Protein AF-A0A2E9R074-F1 (afdb_monomer_lite)

Secondary structure (DSSP, 8-state):
-HHHHHHHHHHHHHHHHHHHHHHHHHHH---PPPGGG-BS--THHHHHHHHTTHHHHHH-SEEEEE-TT--EEEEETTTTEEEEEEGGGTEEEEEETTEEEEEEEEETTEE--SHHHHHHHHHHHHHHHHHHHHS-THHHHTSTT-EEEEEEETTEEEEEEE-TTT--EEEEEE-TTS-EEEEEEE-TT-TTTT-EEE-TT-----PPP---SS-----------------------SS-TT----S-EEEE------THHHHHHHHHHHHHHHHHHHHHS---TTEEE---SS--GGGEEEEETTSS-HHHHHHHHHHHHHS--BS-SSSS--SEEEGGG-TTTHHHHHHHIIIIIHHHHHHHHT--GGGEEEEEEEEEEEETTTB--EEEE--SSSEEEEEESS-GGGEEE--EEEGGGTEEE---STT-EEEEETTS-EEEPPEEEEEEEEEEEEEEETT---S-HHHHHT--TTSS-HHHHHHHHT--

Radius of gyration: 36.36 Å; chains: 1; bounding box: 88×57×94 Å

pLDDT: mean 70.68, std 21.61, range [18.16, 98.25]

Foldseek 3Di:
DVVVVVVVVVVVVVVVCVVVVVVLCVLQPPPDPDPPQWALDDPCLVVVCVLVVVVQVVVAQWEWEADPQRWIWIARNVQQWIWIQRPVQQKIWIDGLVDLPPIFIDHVNHTDDDDVRSVVSRVVSVVVNVCVVPVDCSVFSVDSRWIWGWDDDPFWIKIWTAHPVQRKIKIFIAGPVRRTQKIAMAGPPDSRRRDMFGQVQFDQPAFDDDDDDDDDDDDDDDDDDDDDYDDDDDDDDDPPPPPDDDRGHGYGYTPDGPCVVVCCVVVCVVVVCVVCVVPPPPPPPQKDAFDAPDPALQRIKGKAAQLDPLVLLVQVVVLFVVDDFDFPDAPFTFRKDFLVRRPSNNVVVVCSCLPRVQVVVCVSRVHDSVFKDWPTKMKTKAAQPPHFKTDKFFDLAQKKKKFWSAAPVQFPWWAKAFVRVRDGHDDGGGNMMMMHGRLGIIMITGTNGGMTMIIMTGMYTNVDPLDPSVVSRPDDPVDDHSRVSVVSSPVD

Sequence (492 aa):
MKRRRWLYQMWMVFAFLLAVGSILWYFSHKSRPSLRSFQSEHPLRQTLAKRLRHKQWLSARILRWKRWDGTSILWDRVRAVVRVDVPQTHMTFLFHERGPSTARVMRQGIDVKGQKAAHAARRHWYMWKQEVRWLFPYTVLFKRESLIHVSQHKETSEICALSKHTKRIDCFWLDRQLRPIRWRFWQEGSLLSGLAFSLGGWKWSGPIPWSSRRRGLLVRWSWPSLHMSREHSDSNTRLFSSIKRPDKQMVIESKGLSLWGVFLGALCLLLVSRFLLVRFLPLRRDMIVFPSELEHPLKYGYIRRGCMSKTLCSQCLRAAEAGSWTKERHTQATQDQRIDTLPAIYDELTACLQKDILPLVASLYRFPAEQLGIKEAFIVKYDEHVQCKLDLHRDASILTCSVALNDRADYVGGGTYFPSIEEVITLERAGDMLVHCGKIQHGGYPVKKGVRYLLVCFVDCAAVDILDHREIATWNSAEPSDREVMKRLFLR

Structure (mmCIF, N/CA/C/O backbone):
data_AF-A0A2E9R074-F1
#
_entry.id   AF-A0A2E9R074-F1
#
loop_
_atom_site.group_PDB
_atom_site.id
_atom_site.type_symbol
_atom_site.label_atom_id
_atom_site.label_alt_id
_atom_site.label_comp_id
_atom_site.label_asym_id
_atom_site.label_entity_id
_atom_site.label_seq_id
_atom_site.pdbx_PDB_ins_code
_atom_site.Cartn_x
_atom_site.Cartn_y
_atom_site.Cartn_z
_atom_site.occupancy
_atom_site.B_iso_or_equiv
_atom_site.auth_seq_id
_atom_site.auth_comp_id
_atom_site.auth_asym_id
_atom_site.auth_atom_id
_atom_site.pdbx_PDB_model_num
ATOM 1 N N . MET A 1 1 ? 18.612 21.489 3.031 1.00 42.75 1 MET A N 1
ATOM 2 C CA . MET A 1 1 ? 17.154 21.747 3.197 1.00 42.75 1 MET A CA 1
ATOM 3 C C . MET A 1 1 ? 16.323 20.563 3.722 1.00 42.75 1 MET A C 1
ATOM 5 O O . MET A 1 1 ? 15.649 20.760 4.726 1.00 42.75 1 MET A O 1
ATOM 9 N N . LYS A 1 2 ? 16.334 19.358 3.113 1.00 40.16 2 LYS A N 1
ATOM 10 C CA . LYS A 1 2 ? 15.408 18.246 3.472 1.00 40.16 2 LYS A CA 1
ATOM 11 C C . LYS A 1 2 ? 15.334 17.910 4.983 1.00 40.16 2 LYS A C 1
ATOM 13 O O . LYS A 1 2 ? 14.234 17.837 5.521 1.00 40.16 2 LYS A O 1
ATOM 18 N N . ARG A 1 3 ? 16.474 17.808 5.686 1.00 37.94 3 ARG A N 1
ATOM 19 C CA . ARG A 1 3 ? 16.538 17.467 7.130 1.00 37.94 3 ARG A CA 1
ATOM 20 C C . ARG A 1 3 ? 15.806 18.473 8.043 1.00 37.94 3 ARG A C 1
ATOM 22 O O . ARG A 1 3 ? 15.132 18.055 8.978 1.00 37.94 3 ARG A O 1
ATOM 29 N N . ARG A 1 4 ? 15.861 19.782 7.736 1.00 41.22 4 ARG A N 1
ATOM 30 C CA . ARG A 1 4 ? 15.126 20.825 8.489 1.00 41.22 4 ARG A CA 1
ATOM 31 C C . ARG A 1 4 ? 13.606 20.720 8.297 1.00 41.22 4 ARG A C 1
ATOM 33 O O . ARG A 1 4 ? 12.880 20.915 9.262 1.00 41.22 4 ARG A O 1
ATOM 40 N N . ARG A 1 5 ? 13.119 20.357 7.098 1.00 44.16 5 ARG A N 1
ATOM 41 C CA . ARG A 1 5 ? 11.674 20.144 6.859 1.00 44.16 5 ARG A CA 1
ATOM 42 C C . ARG A 1 5 ? 11.121 18.967 7.669 1.00 44.16 5 ARG A C 1
ATOM 44 O O . ARG A 1 5 ? 10.053 19.112 8.246 1.00 44.16 5 ARG A O 1
ATOM 51 N N . TRP A 1 6 ? 11.856 17.858 7.764 1.00 47.47 6 TRP A N 1
ATOM 52 C CA . TRP A 1 6 ? 11.427 16.684 8.538 1.00 47.47 6 TRP A CA 1
ATOM 53 C C . TRP A 1 6 ? 11.321 16.975 10.046 1.00 47.47 6 TRP A C 1
ATOM 55 O O . TRP A 1 6 ? 10.299 16.680 10.659 1.00 47.47 6 TRP A O 1
ATOM 65 N N . LEU A 1 7 ? 12.321 17.655 10.622 1.00 48.53 7 LEU A N 1
ATOM 66 C CA . LEU A 1 7 ? 12.283 18.117 12.018 1.00 48.53 7 LEU A CA 1
ATOM 67 C C . LEU A 1 7 ? 11.104 19.065 12.292 1.00 48.53 7 LEU A C 1
ATOM 69 O O . LEU A 1 7 ? 10.410 18.902 13.292 1.00 48.53 7 LEU A O 1
ATOM 73 N N . TYR A 1 8 ? 10.834 20.009 11.383 1.00 54.28 8 TYR A N 1
ATOM 74 C CA . TYR A 1 8 ? 9.697 20.931 11.496 1.00 54.28 8 TYR A CA 1
ATOM 75 C C . TYR A 1 8 ? 8.345 20.199 11.393 1.00 54.28 8 TYR A C 1
ATOM 77 O O . TYR A 1 8 ? 7.399 20.524 12.104 1.00 54.28 8 TYR A O 1
ATOM 85 N N . GLN A 1 9 ? 8.254 19.167 10.547 1.00 51.09 9 GLN A N 1
ATOM 86 C CA . GLN A 1 9 ? 7.058 18.330 10.398 1.00 51.09 9 GLN A CA 1
ATOM 87 C C . GLN A 1 9 ? 6.787 17.473 11.641 1.00 51.09 9 GLN A C 1
ATOM 89 O O . GLN A 1 9 ? 5.645 17.425 12.093 1.00 51.09 9 GLN A O 1
ATOM 94 N N . MET A 1 10 ? 7.817 16.859 12.238 1.00 61.19 10 MET A N 1
ATOM 95 C CA . MET A 1 10 ? 7.672 16.178 13.531 1.00 61.19 10 MET A CA 1
ATOM 96 C C . MET A 1 10 ? 7.227 17.144 14.632 1.00 61.19 10 MET A C 1
ATOM 98 O O . MET A 1 10 ? 6.324 16.811 15.396 1.00 61.19 10 MET A O 1
ATOM 102 N N . TRP A 1 11 ? 7.796 18.352 14.672 1.00 66.06 11 TRP A N 1
ATOM 103 C CA . TRP A 1 11 ? 7.383 19.391 15.616 1.00 66.06 11 TRP A CA 1
ATOM 104 C C . TRP A 1 11 ? 5.921 19.809 15.439 1.00 66.06 11 TRP A C 1
ATOM 106 O O . TRP A 1 11 ? 5.217 19.927 16.436 1.00 66.06 11 TRP A O 1
ATOM 116 N N . MET A 1 12 ? 5.424 19.964 14.207 1.00 57.59 12 MET A N 1
ATOM 117 C CA . MET A 1 12 ? 4.005 20.272 13.982 1.00 57.59 12 MET A CA 1
ATOM 118 C C . MET A 1 12 ? 3.075 19.120 14.384 1.00 57.59 12 MET A C 1
ATOM 120 O O . MET A 1 12 ? 2.027 19.377 14.969 1.00 57.59 12 MET A O 1
ATOM 124 N N . VAL A 1 13 ? 3.445 17.858 14.133 1.00 62.81 13 VAL A N 1
ATOM 125 C CA . VAL A 1 13 ? 2.654 16.698 14.592 1.00 62.81 13 VAL A CA 1
ATOM 126 C C . VAL A 1 13 ? 2.647 16.613 16.121 1.00 62.81 13 VAL A C 1
ATOM 128 O O . VAL A 1 13 ? 1.591 16.410 16.716 1.00 62.81 13 VAL A O 1
ATOM 131 N N . PHE A 1 14 ? 3.794 16.823 16.769 1.00 67.75 14 PHE A N 1
ATOM 132 C CA . PHE A 1 14 ? 3.907 16.827 18.227 1.00 67.75 14 PHE A CA 1
ATOM 133 C C . PHE A 1 14 ? 3.123 17.984 18.862 1.00 67.75 14 PHE A C 1
ATOM 135 O O . PHE A 1 14 ? 2.334 17.754 19.775 1.00 67.75 14 PHE A O 1
ATOM 142 N N . ALA A 1 15 ? 3.253 19.203 18.330 1.00 62.56 15 ALA A N 1
ATOM 143 C CA . ALA A 1 15 ? 2.487 20.368 18.765 1.00 62.56 15 ALA A CA 1
ATOM 144 C C . ALA A 1 15 ? 0.975 20.190 18.540 1.00 62.56 15 ALA A C 1
ATOM 146 O O . ALA A 1 15 ? 0.185 20.587 19.390 1.00 62.56 15 ALA A O 1
ATOM 147 N N . PHE A 1 16 ? 0.556 19.544 17.446 1.00 63.88 16 PHE A N 1
ATOM 148 C CA . PHE A 1 16 ? -0.850 19.218 17.195 1.00 63.88 16 PHE A CA 1
ATOM 149 C C . PHE A 1 16 ? -1.390 18.167 18.175 1.00 63.88 16 PHE A C 1
ATOM 151 O O . PHE A 1 16 ? -2.475 18.349 18.722 1.00 63.88 16 PHE A O 1
ATOM 158 N N . LEU A 1 17 ? -0.635 17.098 18.455 1.00 68.94 17 LEU A N 1
ATOM 159 C CA . LEU A 1 17 ? -1.010 16.103 19.467 1.00 68.94 17 LEU A CA 1
ATOM 160 C C . LEU A 1 17 ? -1.050 16.711 20.874 1.00 68.94 17 LEU A C 1
ATOM 162 O O . LEU A 1 17 ? -1.967 16.406 21.634 1.00 68.94 17 LEU A O 1
ATOM 166 N N . LEU A 1 18 ? -0.124 17.618 21.197 1.00 65.56 18 LEU A N 1
ATOM 167 C CA . LEU A 1 18 ? -0.171 18.413 22.422 1.00 65.56 18 LEU A CA 1
ATOM 168 C C . LEU A 1 18 ? -1.390 19.335 22.452 1.00 65.56 18 LEU A C 1
ATOM 170 O O . LEU A 1 18 ? -2.053 19.393 23.479 1.00 65.56 18 LEU A O 1
ATOM 174 N N . ALA A 1 19 ? -1.733 20.020 21.360 1.00 61.81 19 ALA A N 1
ATOM 175 C CA . ALA A 1 19 ? -2.889 20.913 21.302 1.00 61.81 19 ALA A CA 1
ATOM 176 C C . ALA A 1 19 ? -4.212 20.144 21.436 1.00 61.81 19 ALA A C 1
ATOM 178 O O . ALA A 1 19 ? -5.042 20.498 22.268 1.00 61.81 19 ALA A O 1
ATOM 179 N N . VAL A 1 20 ? -4.393 19.044 20.697 1.00 62.53 20 VAL A N 1
ATOM 180 C CA . VAL A 1 20 ? -5.562 18.158 20.831 1.00 62.53 20 VAL A CA 1
ATOM 181 C C . VAL A 1 20 ? -5.613 17.534 22.226 1.00 62.53 20 VAL A C 1
ATOM 183 O O . VAL A 1 20 ? -6.671 17.536 22.851 1.00 62.53 20 VAL A O 1
ATOM 186 N N . GLY A 1 21 ? -4.478 17.071 22.758 1.00 60.78 21 GLY A N 1
ATOM 187 C CA . GLY A 1 21 ? -4.362 16.574 24.128 1.00 60.78 21 GLY A CA 1
ATOM 188 C C . GLY A 1 21 ? -4.728 17.632 25.170 1.00 60.78 21 GLY A C 1
ATOM 189 O O . GLY A 1 21 ? -5.471 17.332 26.096 1.00 60.78 21 GLY A O 1
ATOM 190 N N . SER A 1 22 ? -4.295 18.878 24.975 1.00 54.53 22 SER A N 1
ATOM 191 C CA . SER A 1 22 ? -4.569 20.023 25.854 1.00 54.53 22 SER A CA 1
ATOM 192 C C . SER A 1 22 ? -6.017 20.490 25.758 1.00 54.53 22 SER A C 1
ATOM 194 O O . SER A 1 22 ? -6.587 20.881 26.766 1.00 54.53 22 SER A O 1
ATOM 196 N N . ILE A 1 23 ? -6.645 20.401 24.584 1.00 52.66 23 ILE A N 1
ATOM 197 C CA . ILE A 1 23 ? -8.066 20.699 24.373 1.00 52.66 23 ILE A CA 1
ATOM 198 C C . ILE A 1 23 ? -8.938 19.610 25.015 1.00 52.66 23 ILE A C 1
ATOM 200 O O . ILE A 1 23 ? -9.875 19.922 25.748 1.00 52.66 23 ILE A O 1
ATOM 204 N N . LEU A 1 24 ? -8.614 18.330 24.806 1.00 51.56 24 LEU A N 1
ATOM 205 C CA . LEU A 1 24 ? -9.292 17.207 25.466 1.00 51.56 24 LEU A CA 1
ATOM 206 C C . LEU A 1 24 ? -9.085 17.239 26.986 1.00 51.56 24 LEU A C 1
ATOM 208 O O . LEU A 1 24 ? -10.023 16.980 27.742 1.00 51.56 24 LEU A O 1
ATOM 212 N N . TRP A 1 25 ? -7.886 17.607 27.443 1.00 51.59 25 TRP A N 1
ATOM 213 C CA . TRP A 1 25 ? -7.592 17.857 28.849 1.00 51.59 25 TRP A CA 1
ATOM 214 C C . TRP A 1 25 ? -8.431 19.026 29.367 1.00 51.59 25 TRP A C 1
ATOM 216 O O . TRP A 1 25 ? -9.212 18.814 30.277 1.00 51.59 25 TRP A O 1
ATOM 226 N N . TYR A 1 26 ? -8.404 20.201 28.739 1.00 51.34 26 TYR A N 1
ATOM 227 C CA . TYR A 1 26 ? -9.182 21.385 29.128 1.00 51.34 26 TYR A CA 1
ATOM 228 C C . TYR A 1 26 ? -10.695 21.111 29.219 1.00 51.34 26 TYR A C 1
ATOM 230 O O . TYR A 1 26 ? -11.332 21.452 30.215 1.00 51.34 26 TYR A O 1
ATOM 238 N N . PHE A 1 27 ? -11.279 20.421 28.233 1.00 46.22 27 PHE A N 1
ATOM 239 C CA . PHE A 1 27 ? -12.704 20.069 28.255 1.00 46.22 27 PHE A CA 1
ATOM 240 C C . PHE A 1 27 ? -13.064 18.936 29.239 1.00 46.22 27 PHE A C 1
ATOM 242 O O . PHE A 1 27 ? -14.236 18.813 29.607 1.00 46.22 27 PHE A O 1
ATOM 249 N N . SER A 1 28 ? -12.095 18.137 29.707 1.00 48.22 28 SER A N 1
ATOM 250 C CA . SER A 1 28 ? -12.293 17.139 30.778 1.00 48.22 28 SER A CA 1
ATOM 251 C C . SER A 1 28 ? -11.925 17.663 32.179 1.00 48.22 28 SER A C 1
ATOM 253 O O . SER A 1 28 ? -12.552 17.276 33.166 1.00 48.22 28 SER A O 1
ATOM 255 N N . HIS A 1 29 ? -10.993 18.612 32.289 1.00 43.38 29 HIS A N 1
ATOM 256 C CA . HIS A 1 29 ? -10.559 19.283 33.516 1.00 43.38 29 HIS A CA 1
ATOM 257 C C . HIS A 1 29 ? -11.459 20.475 33.874 1.00 43.38 29 HIS A C 1
ATOM 259 O O . HIS A 1 29 ? -11.030 21.615 34.039 1.00 43.38 29 HIS A O 1
ATOM 265 N N . LYS A 1 30 ? -12.724 20.174 34.184 1.00 54.66 30 LYS A N 1
ATOM 266 C CA . LYS A 1 30 ? -13.347 20.870 35.320 1.00 54.66 30 LYS A CA 1
ATOM 267 C C . LYS A 1 30 ? -12.638 20.362 36.576 1.00 54.66 30 LYS A C 1
ATOM 269 O O . LYS A 1 30 ? -12.716 19.165 36.864 1.00 54.66 30 LYS A O 1
ATOM 274 N N . SER A 1 31 ? -11.946 21.256 37.284 1.00 56.22 31 SER A N 1
ATOM 275 C CA . SER A 1 31 ? -11.191 20.945 38.503 1.00 56.22 31 SER A CA 1
ATOM 276 C C . SER A 1 31 ? -12.004 20.072 39.456 1.00 56.22 31 SER A C 1
ATOM 278 O O . SER A 1 31 ? -13.189 20.325 39.686 1.00 56.22 31 SER A O 1
ATOM 280 N N . ARG A 1 32 ? -11.366 19.028 39.996 1.00 62.62 32 ARG A N 1
ATOM 281 C CA . ARG A 1 32 ? -11.978 18.128 40.979 1.00 62.62 32 ARG A CA 1
ATOM 282 C C . ARG A 1 32 ? -12.497 18.959 42.170 1.00 62.62 32 ARG A C 1
ATOM 284 O O . ARG A 1 32 ? -11.734 19.789 42.665 1.00 62.62 32 ARG A O 1
ATOM 291 N N . PRO A 1 33 ? -13.736 18.742 42.656 1.00 65.06 33 PRO A N 1
ATOM 292 C CA . PRO A 1 33 ? -14.245 19.446 43.832 1.00 65.06 33 PRO A CA 1
ATOM 293 C C . PRO A 1 33 ? -13.307 19.301 45.036 1.00 65.06 33 PRO A C 1
ATOM 295 O O . PRO A 1 33 ? -12.783 18.210 45.287 1.00 65.06 33 PRO A O 1
ATOM 298 N N . SER A 1 34 ? -13.098 20.397 45.774 1.00 60.50 34 SER A N 1
ATOM 299 C CA . SER A 1 34 ? -12.214 20.420 46.945 1.00 60.50 34 SER A CA 1
ATOM 300 C C . SER A 1 34 ? -12.689 19.431 48.008 1.00 60.50 34 SER A C 1
ATOM 302 O O . SER A 1 34 ? -13.852 19.433 48.398 1.00 60.50 34 SER A O 1
ATOM 304 N N . LEU A 1 35 ? -11.777 18.597 48.507 1.00 58.53 35 LEU A N 1
ATOM 305 C CA . LEU A 1 35 ? -12.095 17.547 49.480 1.00 58.53 35 LEU A CA 1
ATOM 306 C C . LEU A 1 35 ? -12.356 18.082 50.903 1.00 58.53 35 LEU A C 1
ATOM 308 O O . LEU A 1 35 ? -12.803 17.322 51.756 1.00 58.53 35 LEU A O 1
ATOM 312 N N . ARG A 1 36 ? -12.097 19.373 51.165 1.00 56.25 36 ARG A N 1
ATOM 313 C CA . ARG A 1 36 ? -12.167 19.979 52.511 1.00 56.25 36 ARG A CA 1
ATOM 314 C C . ARG A 1 36 ? -13.590 20.268 53.016 1.00 56.25 36 ARG A C 1
ATOM 316 O O . ARG A 1 36 ? -13.756 20.533 54.197 1.00 56.25 36 ARG A O 1
ATOM 323 N N . SER A 1 37 ? -14.600 20.238 52.146 1.00 60.06 37 SER A N 1
ATOM 324 C CA . SER A 1 37 ? -15.973 20.696 52.434 1.00 60.06 37 SER A CA 1
ATOM 325 C C . SER A 1 37 ? -17.021 19.568 52.479 1.00 60.06 37 SER A C 1
ATOM 327 O O . SER A 1 37 ? -18.223 19.818 52.366 1.00 60.06 37 SER A O 1
ATOM 329 N N . PHE A 1 38 ? -16.570 18.319 52.611 1.00 66.75 38 PHE A N 1
ATOM 330 C CA . PHE A 1 38 ? -17.405 17.118 52.602 1.00 66.75 38 PHE A CA 1
ATOM 331 C C . PHE A 1 38 ? -17.813 16.689 54.026 1.00 66.75 38 PHE A C 1
ATOM 333 O O . PHE A 1 38 ? -16.960 16.409 54.863 1.00 66.75 38 PHE A O 1
ATOM 340 N N . GLN A 1 39 ? -19.118 16.572 54.277 1.00 68.38 39 GLN A N 1
ATOM 341 C CA . GLN A 1 39 ? -19.718 16.110 55.536 1.00 68.38 39 GLN A CA 1
ATOM 342 C C . GLN A 1 39 ? -20.107 14.622 55.460 1.00 68.38 39 GLN A C 1
ATOM 344 O O . GLN A 1 39 ? -20.316 14.076 54.375 1.00 68.38 39 GLN A O 1
ATOM 349 N N . SER A 1 40 ? -20.202 13.941 56.605 1.00 63.91 40 SER A N 1
ATOM 350 C CA . SER A 1 40 ? -20.568 12.515 56.684 1.00 63.91 40 SER A CA 1
ATOM 351 C C . SER A 1 40 ? -22.036 12.250 56.333 1.00 63.91 40 SER A C 1
ATOM 353 O O . SER A 1 40 ? -22.328 11.299 55.607 1.00 63.91 40 SER A O 1
ATOM 355 N N . GLU A 1 41 ? -22.949 13.110 56.786 1.00 64.25 41 GLU A N 1
ATOM 356 C CA . GLU A 1 41 ? -24.370 13.079 56.439 1.00 64.25 41 GLU A CA 1
ATOM 357 C C . GLU A 1 41 ? -24.887 14.480 56.093 1.00 64.25 41 GLU A C 1
ATOM 359 O O . GLU A 1 41 ? -24.387 15.482 56.593 1.00 64.25 41 GLU A O 1
ATOM 364 N N . HIS A 1 42 ? -25.892 14.551 55.216 1.00 70.94 42 HIS A N 1
ATOM 365 C CA . HIS A 1 42 ? -26.530 15.806 54.813 1.00 70.94 42 HIS A CA 1
ATOM 366 C C . HIS A 1 42 ? -28.007 15.555 54.443 1.00 70.94 42 HIS A C 1
ATOM 368 O O . HIS A 1 42 ? -28.265 14.625 53.669 1.00 70.94 42 HIS A O 1
ATOM 374 N N . PRO A 1 43 ? -28.990 16.366 54.892 1.00 71.00 43 PRO A N 1
ATOM 375 C CA . PRO A 1 43 ? -30.422 16.097 54.678 1.00 71.00 43 PRO A CA 1
ATOM 376 C C . PRO A 1 43 ? -30.821 15.889 53.208 1.00 71.00 43 PRO A C 1
ATOM 378 O O . PRO A 1 43 ? -31.565 14.963 52.872 1.00 71.00 43 PRO A O 1
ATOM 381 N N . LEU A 1 44 ? -30.244 16.681 52.293 1.00 69.81 44 LEU A N 1
ATOM 382 C CA . LEU A 1 44 ? -30.488 16.549 50.848 1.00 69.81 44 LEU A CA 1
ATOM 383 C C . LEU A 1 44 ? -30.113 15.171 50.269 1.00 69.81 44 LEU A C 1
ATOM 385 O O . LEU A 1 44 ? -30.605 14.828 49.194 1.00 69.81 44 LEU A O 1
ATOM 389 N N . ARG A 1 45 ? -29.320 14.344 50.968 1.00 70.69 45 ARG A N 1
ATOM 390 C CA . ARG A 1 45 ? -29.052 12.945 50.594 1.00 70.69 45 ARG A CA 1
ATOM 391 C C . ARG A 1 45 ? -30.343 12.143 50.457 1.00 70.69 45 ARG A C 1
ATOM 393 O O . ARG A 1 45 ? -30.513 11.411 49.481 1.00 70.69 45 ARG A O 1
ATOM 400 N N . GLN A 1 46 ? -31.259 12.292 51.414 1.00 72.19 46 GLN A N 1
ATOM 401 C CA . GLN A 1 46 ? -32.535 11.577 51.418 1.00 72.19 46 GLN A CA 1
ATOM 402 C C . GLN A 1 46 ? -33.471 12.122 50.331 1.00 72.19 46 GLN A C 1
ATOM 404 O O . GLN A 1 46 ? -34.095 11.347 49.600 1.00 72.19 46 GLN A O 1
ATOM 409 N N . THR A 1 47 ? -33.498 13.445 50.145 1.00 70.25 47 THR A N 1
ATOM 410 C CA . THR A 1 47 ? -34.243 14.099 49.059 1.00 70.25 47 THR A CA 1
ATOM 411 C C . THR A 1 47 ? -33.762 13.628 47.688 1.00 70.25 47 THR A C 1
ATOM 413 O O . THR A 1 47 ? -34.581 13.242 46.852 1.00 70.25 47 THR A O 1
ATOM 416 N N . LEU A 1 48 ? -32.446 13.561 47.470 1.00 68.25 48 LEU A N 1
ATOM 417 C CA . LEU A 1 48 ? -31.851 13.068 46.231 1.00 68.25 48 LEU A CA 1
ATOM 418 C C . LEU A 1 48 ? -32.111 11.566 46.033 1.00 68.25 48 LEU A C 1
ATOM 420 O O . LEU A 1 48 ? -32.458 11.159 44.928 1.00 68.25 48 LEU A O 1
ATOM 424 N N . ALA A 1 49 ? -32.052 10.751 47.093 1.00 68.19 49 ALA A N 1
ATOM 425 C CA . ALA A 1 49 ? -32.432 9.335 47.043 1.00 68.19 49 ALA A CA 1
ATOM 426 C C . ALA A 1 49 ? -33.898 9.141 46.617 1.00 68.19 49 ALA A C 1
ATOM 428 O O . ALA A 1 49 ? -34.199 8.261 45.807 1.00 68.19 49 ALA A O 1
ATOM 429 N N . LYS A 1 50 ? -34.814 9.977 47.125 1.00 69.88 50 LYS A N 1
ATOM 430 C CA . LYS A 1 50 ? -36.240 9.970 46.761 1.00 69.88 50 LYS A CA 1
ATOM 431 C C . LYS A 1 50 ? -36.453 10.446 45.319 1.00 69.88 50 LYS A C 1
ATOM 433 O O . LYS A 1 50 ? -37.152 9.778 44.560 1.00 69.88 50 LYS A O 1
ATOM 438 N N . ARG A 1 51 ? -35.815 11.552 44.914 1.00 69.12 51 ARG A N 1
ATOM 439 C CA . ARG A 1 51 ? -35.913 12.146 43.564 1.00 69.12 51 ARG A CA 1
ATOM 440 C C . ARG A 1 51 ? -35.322 11.248 42.476 1.00 69.12 51 ARG A C 1
ATOM 442 O O . ARG A 1 51 ? -35.979 11.035 41.462 1.00 69.12 51 ARG A O 1
ATOM 449 N N . LEU A 1 52 ? -34.152 10.652 42.714 1.00 64.25 52 LEU A N 1
ATOM 450 C CA . LEU A 1 52 ? -33.549 9.642 41.836 1.00 64.25 52 LEU A CA 1
ATOM 451 C C . LEU A 1 52 ? -34.222 8.261 41.955 1.00 64.25 52 LEU A C 1
ATOM 453 O O . LEU A 1 52 ? -33.797 7.332 41.277 1.00 64.25 52 LEU A O 1
ATOM 457 N N . ARG A 1 53 ? -35.262 8.090 42.786 1.00 65.25 53 ARG A N 1
ATOM 458 C CA . ARG A 1 53 ? -35.989 6.817 42.958 1.00 65.25 53 ARG A CA 1
ATOM 459 C C . ARG A 1 53 ? -35.069 5.638 43.333 1.00 65.25 53 ARG A C 1
ATOM 461 O O . ARG A 1 53 ? -35.185 4.536 42.802 1.00 65.25 53 ARG A O 1
ATOM 468 N N . HIS A 1 54 ? -34.144 5.862 44.269 1.00 64.75 54 HIS A N 1
ATOM 469 C CA . HIS A 1 54 ? -33.128 4.888 44.691 1.00 64.75 54 HIS A CA 1
ATOM 470 C C . HIS A 1 54 ? -33.723 3.547 45.161 1.00 64.75 54 HIS A C 1
ATOM 472 O O . HIS A 1 54 ? -33.225 2.491 44.774 1.00 64.75 54 HIS A O 1
ATOM 478 N N . LYS A 1 55 ? -34.829 3.564 45.925 1.00 64.50 55 LYS A N 1
ATOM 479 C CA . LYS A 1 55 ? -35.534 2.332 46.332 1.00 64.50 55 LYS A CA 1
ATOM 480 C C . LYS A 1 55 ? -36.055 1.553 45.116 1.00 64.50 55 LYS A C 1
ATOM 482 O O . LYS A 1 55 ? -35.921 0.333 45.068 1.00 64.50 55 LYS A O 1
ATOM 487 N N . GLN A 1 56 ? -36.592 2.248 44.111 1.00 63.47 56 GLN A N 1
ATOM 488 C CA . GLN A 1 56 ? -37.051 1.637 42.866 1.00 63.47 56 GLN A CA 1
ATOM 489 C C . GLN A 1 56 ? -35.881 1.054 42.063 1.00 63.47 56 GLN A C 1
ATOM 491 O O . GLN A 1 56 ? -36.020 -0.066 41.586 1.00 63.47 56 GLN A O 1
ATOM 496 N N . TRP A 1 57 ? -34.729 1.738 41.984 1.00 67.00 57 TRP A N 1
ATOM 497 C CA . TRP A 1 57 ? -33.509 1.199 41.359 1.00 67.00 57 TRP A CA 1
ATOM 498 C C . TRP A 1 57 ? -33.032 -0.091 42.041 1.00 67.00 57 TRP A C 1
ATOM 500 O O . TRP A 1 57 ? -32.821 -1.097 41.366 1.00 67.00 57 TRP A O 1
ATOM 510 N N . LEU A 1 58 ? -32.944 -0.101 43.378 1.00 65.19 58 LEU A N 1
ATOM 511 C CA . LEU A 1 58 ? -32.565 -1.295 44.143 1.00 65.19 58 LEU A CA 1
ATOM 512 C C . LEU A 1 58 ? -33.500 -2.477 43.851 1.00 65.19 58 LEU A C 1
ATOM 514 O O . LEU A 1 58 ? -33.011 -3.577 43.595 1.00 65.19 58 LEU A O 1
ATOM 518 N N . SER A 1 59 ? -34.815 -2.230 43.815 1.00 64.00 59 SER A N 1
ATOM 519 C CA . SER A 1 59 ? -35.851 -3.237 43.530 1.00 64.00 59 SER A CA 1
ATOM 520 C C . SER A 1 59 ? -36.083 -3.550 42.041 1.00 64.00 59 SER A C 1
ATOM 522 O O . SER A 1 59 ? -36.897 -4.417 41.722 1.00 64.00 59 SER A O 1
ATOM 524 N N . ALA A 1 60 ? -35.412 -2.862 41.111 1.00 64.50 60 ALA A N 1
ATOM 525 C CA . ALA A 1 60 ? -35.582 -3.109 39.682 1.00 64.50 60 ALA A CA 1
ATOM 526 C C . ALA A 1 60 ? -34.904 -4.430 39.296 1.00 64.50 60 ALA A C 1
ATOM 528 O O . ALA A 1 60 ? -33.673 -4.531 39.308 1.00 64.50 60 ALA A O 1
ATOM 529 N N . ARG A 1 61 ? -35.714 -5.436 38.935 1.00 74.06 61 ARG A N 1
ATOM 530 C CA . ARG A 1 61 ? -35.224 -6.730 38.437 1.00 74.06 61 ARG A CA 1
ATOM 531 C C . ARG A 1 61 ? -34.622 -6.608 37.041 1.00 74.06 61 ARG A C 1
ATOM 533 O O . ARG A 1 61 ? -33.557 -7.162 36.803 1.00 74.06 61 ARG A O 1
ATOM 540 N N . ILE A 1 62 ? -35.299 -5.905 36.131 1.00 72.44 62 ILE A N 1
ATOM 541 C CA . ILE A 1 62 ? -34.844 -5.728 34.748 1.00 72.44 62 ILE A CA 1
ATOM 542 C C . ILE A 1 62 ? -34.448 -4.269 34.525 1.00 72.44 62 ILE A C 1
ATOM 544 O O . ILE A 1 62 ? -35.255 -3.359 34.729 1.00 72.44 62 ILE A O 1
ATOM 548 N N . LEU A 1 63 ? -33.210 -4.071 34.074 1.00 70.19 63 LEU A N 1
ATOM 549 C CA . LEU A 1 63 ? -32.678 -2.789 33.619 1.00 70.19 63 LEU A CA 1
ATOM 550 C C . LEU A 1 63 ? -32.491 -2.820 32.103 1.00 70.19 63 LEU A C 1
ATOM 552 O O . LEU A 1 63 ? -31.929 -3.781 31.576 1.00 70.19 63 LEU A O 1
ATOM 556 N N . ARG A 1 64 ? -32.938 -1.769 31.406 1.00 74.00 64 ARG A N 1
ATOM 557 C CA . ARG A 1 64 ? -32.770 -1.629 29.952 1.00 74.00 64 ARG A CA 1
ATOM 558 C C . ARG A 1 64 ? -32.257 -0.241 29.573 1.00 74.00 64 ARG A C 1
ATOM 560 O O . ARG A 1 64 ? -32.800 0.766 30.029 1.00 74.00 64 ARG A O 1
ATOM 567 N N . TRP A 1 65 ? -31.257 -0.201 28.696 1.00 70.75 65 TRP A N 1
ATOM 568 C CA . TRP A 1 65 ? -30.745 1.025 28.076 1.00 70.75 65 TRP A CA 1
ATOM 569 C C . TRP A 1 65 ? -30.328 0.779 26.620 1.00 70.75 65 TRP A C 1
ATOM 571 O O . TRP A 1 65 ? -30.289 -0.363 26.152 1.00 70.75 65 TRP A O 1
ATOM 581 N N . LYS A 1 66 ? -30.046 1.859 25.888 1.00 69.00 66 LYS A N 1
ATOM 582 C CA . LYS A 1 66 ? -29.441 1.819 24.551 1.00 69.00 66 LYS A CA 1
ATOM 583 C C . LYS A 1 66 ? -28.156 2.638 24.528 1.00 69.00 66 LYS A C 1
ATOM 585 O O . LYS A 1 66 ? -28.060 3.652 25.215 1.00 69.00 66 LYS A O 1
ATOM 590 N N . ARG A 1 67 ? -27.192 2.203 23.720 1.00 72.38 67 ARG A N 1
ATOM 591 C CA . ARG A 1 67 ? -25.996 2.974 23.360 1.00 72.38 67 ARG A CA 1
ATOM 592 C C . ARG A 1 67 ? -26.309 3.972 22.241 1.00 72.38 67 ARG A C 1
ATOM 594 O O . ARG A 1 67 ? -27.345 3.881 21.584 1.00 72.38 67 ARG A O 1
ATOM 601 N N . TRP A 1 68 ? -25.381 4.898 22.006 1.00 61.53 68 TRP A N 1
ATOM 602 C CA . TRP A 1 68 ? -25.438 5.862 20.898 1.00 61.53 68 TRP A CA 1
ATOM 603 C C . TRP A 1 68 ? -25.401 5.184 19.518 1.00 61.53 68 TRP A C 1
ATOM 605 O O . TRP A 1 68 ? -26.021 5.676 18.585 1.00 61.53 68 TRP A O 1
ATOM 615 N N . ASP A 1 69 ? -24.747 4.023 19.413 1.00 66.31 69 ASP A N 1
ATOM 616 C CA . ASP A 1 69 ? -24.752 3.163 18.224 1.00 66.31 69 ASP A CA 1
ATOM 617 C C . ASP A 1 69 ? -26.069 2.365 18.063 1.00 66.31 69 ASP A C 1
ATOM 619 O O . ASP A 1 69 ? -26.198 1.540 17.169 1.00 66.31 69 ASP A O 1
ATOM 623 N N . GLY A 1 70 ? -27.070 2.562 18.926 1.00 74.25 70 GLY A N 1
ATOM 624 C CA . GLY A 1 70 ? -28.337 1.830 18.876 1.00 74.25 70 GLY A CA 1
ATOM 625 C C . GLY A 1 70 ? -28.296 0.408 19.454 1.00 74.25 70 GLY A C 1
ATOM 626 O O . GLY A 1 70 ? -29.365 -0.201 19.584 1.00 74.25 70 GLY A O 1
ATOM 627 N N . THR A 1 71 ? -27.126 -0.099 19.874 1.00 79.75 71 THR A N 1
ATOM 628 C CA . THR A 1 71 ? -27.000 -1.357 20.628 1.00 79.75 71 THR A CA 1
ATOM 629 C C . THR A 1 71 ? -27.928 -1.315 21.834 1.00 79.75 71 THR A C 1
ATOM 631 O O . THR A 1 71 ? -27.882 -0.384 22.643 1.00 79.75 71 THR A O 1
ATOM 634 N N . SER A 1 72 ? -28.780 -2.327 21.966 1.00 80.38 72 SER A N 1
ATOM 635 C CA . SER A 1 72 ? -29.738 -2.443 23.065 1.00 80.38 72 SER A CA 1
ATOM 636 C C . SER A 1 72 ? -29.203 -3.385 24.131 1.00 80.38 72 SER A C 1
ATOM 638 O O . SER A 1 72 ? -28.708 -4.460 23.810 1.00 80.38 72 SER A O 1
ATOM 640 N N . ILE A 1 73 ? -29.319 -3.002 25.400 1.00 81.25 73 ILE A N 1
ATOM 641 C CA . ILE A 1 73 ? -28.855 -3.810 26.528 1.00 81.25 73 ILE A CA 1
ATOM 642 C C . ILE A 1 73 ? -30.013 -4.050 27.489 1.00 81.25 73 ILE A C 1
ATOM 644 O O . ILE A 1 73 ? -30.744 -3.120 27.835 1.00 81.25 73 ILE A O 1
ATOM 648 N N . LEU A 1 74 ? -30.162 -5.301 27.924 1.00 84.38 74 LEU A N 1
ATOM 649 C CA . LEU A 1 74 ? -31.101 -5.746 28.946 1.00 84.38 74 LEU A CA 1
ATOM 650 C C . LEU A 1 74 ? -30.344 -6.583 29.983 1.00 84.38 74 LEU A C 1
ATOM 652 O O . LEU A 1 74 ? -29.663 -7.538 29.627 1.00 84.38 74 LEU A O 1
ATOM 656 N N . TRP A 1 75 ? -30.486 -6.255 31.264 1.00 83.00 75 TRP A N 1
ATOM 657 C CA . TRP A 1 75 ? -29.896 -6.998 32.381 1.00 83.00 75 TRP A CA 1
ATOM 658 C C . TRP A 1 75 ? -31.004 -7.439 33.342 1.00 83.00 75 TRP A C 1
ATOM 660 O O . TRP A 1 75 ? -31.672 -6.592 33.938 1.00 83.00 75 TRP A O 1
ATOM 670 N N . ASP A 1 76 ? -31.216 -8.754 33.475 1.00 79.19 76 ASP A N 1
ATOM 671 C CA . ASP A 1 76 ? -32.045 -9.350 34.532 1.00 79.19 76 ASP A CA 1
ATOM 672 C C . ASP A 1 76 ? -31.142 -9.633 35.739 1.00 79.19 76 ASP A C 1
ATOM 674 O O . ASP A 1 76 ? -30.380 -10.602 35.758 1.00 79.19 76 ASP A O 1
ATOM 678 N N . ARG A 1 77 ? -31.236 -8.761 36.746 1.00 76.25 77 ARG A N 1
ATOM 679 C CA . ARG A 1 77 ? -30.455 -8.800 37.990 1.00 76.25 77 ARG A CA 1
ATOM 680 C C . ARG A 1 77 ? -30.802 -9.976 38.899 1.00 76.25 77 ARG A C 1
ATOM 682 O O . ARG A 1 77 ? -29.992 -10.327 39.743 1.00 76.25 77 ARG A O 1
ATOM 689 N N . VAL A 1 78 ? -31.988 -10.571 38.755 1.00 74.12 78 VAL A N 1
ATOM 690 C CA . VAL A 1 78 ? -32.397 -11.739 39.559 1.00 74.12 78 VAL A CA 1
ATOM 691 C C . VAL A 1 78 ? -31.886 -13.029 38.929 1.00 74.12 78 VAL A C 1
ATOM 693 O O . VAL A 1 78 ? -31.519 -13.956 39.640 1.00 74.12 78 VAL A O 1
ATOM 696 N N . ARG A 1 79 ? -31.825 -13.084 37.594 1.00 75.19 79 ARG A N 1
ATOM 697 C CA . ARG A 1 79 ? -31.243 -14.221 36.864 1.00 75.19 79 ARG A CA 1
ATOM 698 C C . ARG A 1 79 ? -29.736 -14.096 36.633 1.00 75.19 79 ARG A C 1
ATOM 700 O O . ARG A 1 79 ? -29.154 -15.033 36.104 1.00 75.19 79 ARG A O 1
ATOM 707 N N . ALA A 1 80 ? -29.127 -12.960 36.984 1.00 82.50 80 ALA A N 1
ATOM 708 C CA . ALA A 1 80 ? -27.725 -12.642 36.709 1.00 82.50 80 ALA A CA 1
ATOM 709 C C . ALA A 1 80 ? -27.351 -12.761 35.210 1.00 82.50 80 ALA A C 1
ATOM 711 O O . ALA A 1 80 ? -26.218 -13.086 34.854 1.00 82.50 80 ALA A O 1
ATOM 712 N N . VAL A 1 81 ? -28.308 -12.487 34.311 1.00 81.69 81 VAL A N 1
ATOM 713 C CA . VAL A 1 81 ? -28.158 -12.629 32.850 1.00 81.69 81 VAL A CA 1
ATOM 714 C C . VAL A 1 81 ? -28.245 -11.274 32.160 1.00 81.69 81 VAL A C 1
ATOM 716 O O . VAL A 1 81 ? -29.123 -10.457 32.446 1.00 81.69 81 VAL A O 1
ATOM 719 N N . VAL A 1 82 ? -27.355 -11.067 31.196 1.00 85.31 82 VAL A N 1
ATOM 720 C CA . VAL A 1 82 ? -27.276 -9.874 30.357 1.00 85.31 82 VAL A CA 1
ATOM 721 C C . VAL A 1 82 ? -27.477 -10.271 28.899 1.00 85.31 82 VAL A C 1
ATOM 723 O O . VAL A 1 82 ? -26.845 -11.208 28.413 1.00 85.31 82 VAL A O 1
ATOM 726 N N . ARG A 1 83 ? -28.330 -9.528 28.198 1.00 88.38 83 ARG A N 1
ATOM 727 C CA . ARG A 1 83 ? -28.545 -9.588 26.752 1.00 88.38 83 ARG A CA 1
ATOM 728 C C . ARG A 1 83 ? -28.071 -8.279 26.120 1.00 88.38 83 ARG A C 1
ATOM 730 O O . ARG A 1 83 ? -28.451 -7.203 26.580 1.00 88.38 83 ARG A O 1
ATOM 737 N N . VAL A 1 84 ? -27.277 -8.377 25.059 1.00 89.44 84 VAL A N 1
ATOM 738 C CA . VAL A 1 84 ? -26.787 -7.250 24.255 1.00 89.44 84 VAL A CA 1
ATOM 739 C C . VAL A 1 84 ? -27.139 -7.509 22.793 1.00 89.44 84 VAL A C 1
ATOM 741 O O . VAL A 1 84 ? -26.609 -8.439 22.195 1.00 89.44 84 VAL A O 1
ATOM 744 N N . ASP A 1 85 ? -28.022 -6.697 22.220 1.00 85.25 85 ASP A N 1
ATOM 745 C CA . ASP A 1 85 ? -28.448 -6.770 20.819 1.00 85.25 85 ASP A CA 1
ATOM 746 C C . ASP A 1 85 ? -27.759 -5.668 20.003 1.00 85.25 85 ASP A C 1
ATOM 748 O O . ASP A 1 85 ? -28.001 -4.482 20.242 1.00 85.25 85 ASP A O 1
ATOM 752 N N . VAL A 1 86 ? -26.914 -6.052 19.044 1.00 90.56 86 VAL A N 1
ATOM 753 C CA . VAL A 1 86 ? -26.145 -5.151 18.171 1.00 90.56 86 VAL A CA 1
ATOM 754 C C . VAL A 1 86 ? -26.794 -5.132 16.780 1.00 90.56 86 VAL A C 1
ATOM 756 O O . VAL A 1 86 ? -26.649 -6.103 16.030 1.00 90.56 86 VAL A O 1
ATOM 759 N N . PRO A 1 87 ? -27.532 -4.066 16.411 1.00 81.12 87 PRO A N 1
ATOM 760 C CA . PRO A 1 87 ? -28.325 -4.058 15.183 1.00 81.12 87 PRO A CA 1
ATOM 761 C C . PRO A 1 87 ? -27.471 -4.111 13.908 1.00 81.12 87 PRO A C 1
ATOM 763 O O . PRO A 1 87 ? -27.864 -4.791 12.968 1.00 81.12 87 PRO A O 1
ATOM 766 N N . GLN A 1 88 ? -26.288 -3.484 13.885 1.00 83.31 88 GLN A N 1
ATOM 767 C CA . GLN A 1 88 ? -25.402 -3.415 12.707 1.00 83.31 88 GLN A CA 1
ATOM 768 C C . GLN A 1 88 ? -24.927 -4.783 12.211 1.00 83.31 88 GLN A C 1
ATOM 770 O O . GLN A 1 88 ? -24.658 -4.962 11.029 1.00 83.31 88 GLN A O 1
ATOM 775 N N . THR A 1 89 ? -24.754 -5.734 13.126 1.00 85.44 89 THR A N 1
ATOM 776 C CA . THR A 1 89 ? -24.214 -7.067 12.826 1.00 85.44 89 THR A CA 1
ATOM 777 C C . THR A 1 89 ? -25.283 -8.156 12.901 1.00 85.44 89 THR A C 1
ATOM 779 O O . THR A 1 89 ? -24.989 -9.327 12.642 1.00 85.44 89 THR A O 1
ATOM 782 N N . HIS A 1 90 ? -26.516 -7.778 13.264 1.00 87.94 90 HIS A N 1
ATOM 783 C CA . HIS A 1 90 ? -27.614 -8.668 13.646 1.00 87.94 90 HIS A CA 1
ATOM 784 C C . HIS A 1 90 ? -27.214 -9.702 14.715 1.00 87.94 90 HIS A C 1
ATOM 786 O O . HIS A 1 90 ? -27.720 -10.828 14.713 1.00 87.94 90 HIS A O 1
ATOM 792 N N . MET A 1 91 ? -26.287 -9.339 15.612 1.00 89.94 91 MET A N 1
ATOM 793 C CA . MET A 1 91 ? -25.791 -10.220 16.672 1.00 89.94 91 MET A CA 1
ATOM 794 C C . MET A 1 91 ? -26.484 -9.953 18.007 1.00 89.94 91 MET A C 1
ATOM 796 O O . MET A 1 91 ? -26.632 -8.806 18.430 1.00 89.94 91 MET A O 1
ATOM 800 N N . THR A 1 92 ? -26.815 -11.028 18.716 1.00 89.88 92 THR A N 1
ATOM 801 C CA . THR A 1 92 ? -27.252 -11.003 20.112 1.00 89.88 92 THR A CA 1
ATOM 802 C C . THR A 1 92 ? -26.242 -11.765 20.961 1.00 89.88 92 THR A C 1
ATOM 804 O O . THR A 1 92 ? -26.004 -12.952 20.747 1.00 89.88 92 THR A O 1
ATOM 807 N N . PHE A 1 93 ? -25.682 -11.101 21.966 1.00 91.06 93 PHE A N 1
ATOM 808 C CA . PHE A 1 93 ? -24.830 -11.713 22.982 1.00 91.06 93 PHE A CA 1
ATOM 809 C C . PHE A 1 93 ? -25.652 -11.934 24.249 1.00 91.06 93 PHE A C 1
ATOM 811 O O . PHE A 1 93 ? -26.289 -11.003 24.740 1.00 91.06 93 PHE A O 1
ATOM 818 N N . LEU A 1 94 ? -25.627 -13.148 24.790 1.00 86.44 94 LEU A N 1
ATOM 819 C CA . LEU A 1 94 ? -26.262 -13.509 26.051 1.00 86.44 94 LEU A CA 1
ATOM 820 C C . LEU A 1 94 ? -25.190 -14.068 26.987 1.00 86.44 94 LEU A C 1
ATOM 822 O O . LEU A 1 94 ? -24.576 -15.081 26.668 1.00 86.44 94 LEU A O 1
ATOM 826 N N . PHE A 1 95 ? -24.938 -13.423 28.123 1.00 88.25 95 PHE A N 1
ATOM 827 C CA . PHE A 1 95 ? -23.873 -13.829 29.044 1.00 88.25 95 PHE A CA 1
ATOM 828 C C . PHE A 1 95 ? -24.250 -13.628 30.511 1.00 88.25 95 PHE A C 1
ATOM 830 O O . PHE A 1 95 ? -25.125 -12.828 30.847 1.00 88.25 95 PHE A O 1
ATOM 837 N N . HIS A 1 96 ? -23.575 -14.364 31.393 1.00 89.38 96 HIS A N 1
ATOM 838 C CA . HIS A 1 96 ? -23.753 -14.244 32.834 1.00 89.38 96 HIS A CA 1
ATOM 839 C C . HIS A 1 96 ? -22.986 -13.028 33.382 1.00 89.38 96 HIS A C 1
ATOM 841 O O . HIS A 1 96 ? -21.895 -12.691 32.915 1.00 89.38 96 HIS A O 1
ATOM 847 N N . GLU A 1 97 ? -23.519 -12.371 34.410 1.00 84.12 97 GLU A N 1
ATOM 848 C CA . GLU A 1 97 ? -22.935 -11.143 34.963 1.00 84.12 97 GLU A CA 1
ATOM 849 C C . GLU A 1 97 ? -21.508 -11.364 35.499 1.00 84.12 97 GLU A C 1
ATOM 851 O O . GLU A 1 97 ? -20.634 -10.509 35.347 1.00 84.12 97 GLU A O 1
ATOM 856 N N . ARG A 1 98 ? -21.246 -12.553 36.065 1.00 84.69 98 ARG A N 1
ATOM 857 C CA . ARG A 1 98 ? -19.943 -12.911 36.649 1.00 84.69 98 ARG A CA 1
ATOM 858 C C . ARG A 1 98 ? -18.862 -13.184 35.601 1.00 84.69 98 ARG A C 1
ATOM 860 O O . ARG A 1 98 ? -17.688 -13.040 35.927 1.00 84.69 98 ARG A O 1
ATOM 867 N N . GLY A 1 99 ? -19.218 -13.533 34.361 1.00 83.44 99 GLY A N 1
ATOM 868 C CA . GLY A 1 99 ? -18.223 -13.821 33.329 1.00 83.44 99 GLY A CA 1
ATOM 869 C C . GLY A 1 99 ? -18.793 -14.193 31.952 1.00 83.44 99 GLY A C 1
ATOM 870 O O . GLY A 1 99 ? -19.898 -14.725 31.859 1.00 83.44 99 GLY A O 1
ATOM 871 N N . PRO A 1 100 ? -18.018 -13.972 30.874 1.00 84.94 100 PRO A N 1
ATOM 872 C CA . PRO A 1 100 ? -18.392 -14.312 29.500 1.00 84.94 100 PRO A CA 1
ATOM 873 C C . PRO A 1 100 ? -18.085 -15.772 29.113 1.00 84.94 100 PRO A C 1
ATOM 875 O O . PRO A 1 100 ? -18.198 -16.119 27.942 1.00 84.94 100 PRO A O 1
ATOM 878 N N . SER A 1 101 ? -17.656 -16.628 30.048 1.00 75.75 101 SER A N 1
ATOM 879 C CA . SER A 1 101 ? -17.291 -18.029 29.771 1.00 75.75 101 SER A CA 1
ATOM 880 C C . SER A 1 101 ? -18.473 -18.871 29.285 1.00 75.75 101 SER A C 1
ATOM 882 O O . SER A 1 101 ? -18.302 -19.718 28.418 1.00 75.75 101 SER A O 1
ATOM 884 N N . THR A 1 102 ? -19.677 -18.594 29.789 1.00 74.44 102 THR A N 1
ATOM 885 C CA . THR A 1 102 ? -20.938 -19.238 29.383 1.00 74.44 102 THR A CA 1
ATOM 886 C C . THR A 1 102 ? -21.711 -18.424 28.338 1.00 74.44 102 THR A C 1
ATOM 888 O O . THR A 1 102 ? -22.928 -18.559 28.213 1.00 74.44 102 THR A O 1
ATOM 891 N N . ALA A 1 103 ? -21.038 -17.531 27.603 1.00 84.62 103 ALA A N 1
ATOM 892 C CA . ALA A 1 103 ? -21.707 -16.642 26.663 1.00 84.62 103 ALA A CA 1
ATOM 893 C C . ALA A 1 103 ? -22.256 -17.389 25.436 1.00 84.62 103 ALA A C 1
ATOM 895 O O . ALA A 1 103 ? -21.504 -17.983 24.663 1.00 84.62 103 ALA A O 1
ATOM 896 N N . ARG A 1 104 ? -23.566 -17.271 25.211 1.00 85.38 104 ARG A N 1
ATOM 897 C CA . ARG A 1 104 ? -24.243 -17.696 23.984 1.00 85.38 104 ARG A CA 1
ATOM 898 C C . ARG A 1 104 ? -24.274 -16.518 23.013 1.00 85.38 104 ARG A C 1
ATOM 900 O O . ARG A 1 104 ? -24.763 -15.440 23.355 1.00 85.38 104 ARG A O 1
ATOM 907 N N . VAL A 1 105 ? -23.735 -16.710 21.814 1.00 89.56 105 VAL A N 1
ATOM 908 C CA . VAL A 1 105 ? -23.725 -15.700 20.749 1.00 89.56 105 VAL A CA 1
ATOM 909 C C . VAL A 1 105 ? -24.646 -16.177 19.645 1.00 89.56 105 VAL A C 1
ATOM 911 O O . VAL A 1 105 ? -24.484 -17.287 19.156 1.00 89.56 105 VAL A O 1
ATOM 914 N N . MET A 1 106 ? -25.597 -15.339 19.252 1.00 87.56 106 MET A N 1
ATOM 915 C CA . MET A 1 106 ? -26.528 -15.614 18.164 1.00 87.56 106 MET A CA 1
ATOM 916 C C . MET A 1 106 ? -26.357 -14.567 17.064 1.00 87.56 106 MET A C 1
ATOM 918 O O . MET A 1 106 ? -26.099 -13.401 17.362 1.00 87.56 106 MET A O 1
ATOM 922 N N . ARG A 1 107 ? -26.558 -14.948 15.803 1.00 88.25 107 ARG A N 1
ATOM 923 C CA . ARG A 1 107 ? -26.718 -14.033 14.665 1.00 88.25 107 ARG A CA 1
ATOM 924 C C . ARG A 1 107 ? -28.045 -14.355 13.994 1.00 88.25 107 ARG A C 1
ATOM 926 O O . ARG A 1 107 ? -28.283 -15.507 13.659 1.00 88.25 107 ARG A O 1
ATOM 933 N N . GLN A 1 108 ? -28.932 -13.364 13.878 1.00 83.88 108 GLN A N 1
ATOM 934 C CA . GLN A 1 108 ? -30.309 -13.555 13.382 1.00 83.88 108 GLN A CA 1
ATOM 935 C C . GLN A 1 108 ? -31.075 -14.696 14.103 1.00 83.88 108 GLN A C 1
ATOM 937 O O . GLN A 1 108 ? -31.921 -15.359 13.520 1.00 83.88 108 GLN A O 1
ATOM 942 N N . GLY A 1 109 ? -30.775 -14.932 15.389 1.00 77.12 109 GLY A N 1
ATOM 943 C CA . GLY A 1 109 ? -31.379 -16.000 16.203 1.00 77.12 109 GLY A CA 1
ATOM 944 C C . GLY A 1 109 ? -30.683 -17.368 16.133 1.00 77.12 109 GLY A C 1
ATOM 945 O O . GLY A 1 109 ? -30.950 -18.210 16.985 1.00 77.12 109 GLY A O 1
ATOM 946 N N . ILE A 1 110 ? -29.754 -17.575 15.195 1.00 78.38 110 ILE A N 1
ATOM 947 C CA . ILE A 1 110 ? -28.983 -18.820 15.038 1.00 78.38 110 ILE A CA 1
ATOM 948 C C . ILE A 1 110 ? -27.715 -18.754 15.896 1.00 78.38 110 ILE A C 1
ATOM 950 O O . ILE A 1 110 ? -27.025 -17.734 15.893 1.00 78.38 110 ILE A O 1
ATOM 954 N N . ASP A 1 111 ? -27.380 -19.827 16.617 1.00 84.00 111 ASP A N 1
ATOM 955 C CA . ASP A 1 111 ? -26.166 -19.890 17.441 1.00 84.00 111 ASP A CA 1
ATOM 956 C C . ASP A 1 111 ? -24.876 -19.871 16.611 1.00 84.00 111 ASP A C 1
ATOM 958 O O . ASP A 1 111 ? -24.677 -20.675 15.703 1.00 84.00 111 ASP A O 1
ATOM 962 N N . VAL A 1 112 ? -23.949 -18.994 16.994 1.00 87.00 112 VAL A N 1
ATOM 963 C CA . VAL A 1 112 ? -22.626 -18.838 16.386 1.00 87.00 112 VAL A CA 1
ATOM 964 C C . VAL A 1 112 ? -21.558 -19.267 17.389 1.00 87.00 112 VAL A C 1
ATOM 966 O O . VAL A 1 112 ? -21.364 -18.635 18.429 1.00 87.00 112 VAL A O 1
ATOM 969 N N . LYS A 1 113 ? -20.833 -20.342 17.066 1.00 85.94 113 LYS A N 1
ATOM 970 C CA . LYS A 1 113 ? -19.721 -20.875 17.871 1.00 85.94 113 LYS A CA 1
ATOM 971 C C . LYS A 1 113 ? -18.358 -20.449 17.298 1.00 85.94 113 LYS A C 1
ATOM 973 O O . LYS A 1 113 ? -18.266 -19.922 16.193 1.00 85.94 113 LYS A O 1
ATOM 978 N N . GLY A 1 114 ? -17.288 -20.679 18.064 1.00 86.31 114 GLY A N 1
ATOM 979 C CA . GLY A 1 114 ? -15.897 -20.457 17.641 1.00 86.31 114 GLY A CA 1
ATOM 980 C C . GLY A 1 114 ? -15.207 -19.241 18.275 1.00 86.31 114 GLY A C 1
ATOM 981 O O . GLY A 1 114 ? -15.826 -18.398 18.929 1.00 86.31 114 GLY A O 1
ATOM 982 N N . GLN A 1 115 ? -13.885 -19.145 18.084 1.00 83.56 115 GLN A N 1
ATOM 983 C CA . GLN A 1 115 ? -13.031 -18.179 18.792 1.00 83.56 115 GLN A CA 1
ATOM 984 C C . GLN A 1 115 ? -13.413 -16.709 18.541 1.00 83.56 115 GLN A C 1
ATOM 986 O O . GLN A 1 115 ? -13.404 -15.911 19.480 1.00 83.56 115 GLN A O 1
ATOM 991 N N . LYS A 1 116 ? -13.799 -16.349 17.305 1.00 84.81 116 LYS A N 1
ATOM 992 C CA . LYS A 1 116 ? -14.232 -14.981 16.952 1.00 84.81 116 LYS A CA 1
ATOM 993 C C . LYS A 1 116 ? -15.489 -14.567 17.732 1.00 84.81 116 LYS A C 1
ATOM 995 O O . LYS A 1 116 ? -15.527 -13.468 18.285 1.00 84.81 116 LYS A O 1
ATOM 1000 N N . ALA A 1 117 ? -16.473 -15.463 17.854 1.00 84.31 117 ALA A N 1
ATOM 1001 C CA . ALA A 1 117 ? -17.689 -15.229 18.636 1.00 84.31 117 ALA A CA 1
ATOM 1002 C C . ALA A 1 117 ? -17.383 -15.098 20.139 1.00 84.31 117 ALA A C 1
ATOM 1004 O O . ALA A 1 117 ? -17.821 -14.140 20.776 1.00 84.31 117 ALA A O 1
ATOM 1005 N N . ALA A 1 118 ? -16.546 -15.985 20.689 1.00 84.19 118 ALA A N 1
ATOM 1006 C CA . ALA A 1 118 ? -16.109 -15.914 22.085 1.00 84.19 118 ALA A CA 1
ATOM 1007 C C . ALA A 1 118 ? -15.327 -14.620 22.401 1.00 84.19 118 ALA A C 1
ATOM 1009 O O . ALA A 1 118 ? -15.508 -14.019 23.462 1.00 84.19 118 ALA A O 1
ATOM 1010 N N . HIS A 1 119 ? -14.482 -14.144 21.480 1.00 89.12 119 HIS A N 1
ATOM 1011 C CA . HIS A 1 119 ? -13.785 -12.864 21.624 1.00 89.12 119 HIS A CA 1
ATOM 1012 C C . HIS A 1 119 ? -14.762 -11.674 21.598 1.00 89.12 119 HIS A C 1
ATOM 1014 O O . HIS A 1 119 ? -14.682 -10.798 22.462 1.00 89.12 119 HIS A O 1
ATOM 1020 N N . ALA A 1 120 ? -15.723 -11.659 20.669 1.00 87.00 120 ALA A N 1
ATOM 1021 C CA . ALA A 1 120 ? -16.757 -10.625 20.619 1.00 87.00 120 ALA A CA 1
ATOM 1022 C C . ALA A 1 120 ? -17.615 -10.605 21.901 1.00 87.00 120 ALA A C 1
ATOM 1024 O O . ALA A 1 120 ? -17.825 -9.539 22.481 1.00 87.00 120 ALA A O 1
ATOM 1025 N N . ALA A 1 121 ? -18.016 -11.772 22.416 1.00 87.00 121 ALA A N 1
ATOM 1026 C CA . ALA A 1 121 ? -18.728 -11.884 23.687 1.00 87.00 121 ALA A CA 1
ATOM 1027 C C . ALA A 1 121 ? -17.919 -11.328 24.872 1.00 87.00 121 ALA A C 1
ATOM 1029 O O . ALA A 1 121 ? -18.449 -10.537 25.654 1.00 87.00 121 ALA A O 1
ATOM 1030 N N . ARG A 1 122 ? -16.621 -11.661 24.974 1.00 88.81 122 ARG A N 1
ATOM 1031 C CA . ARG A 1 122 ? -15.708 -11.082 25.981 1.00 88.81 122 ARG A CA 1
ATOM 1032 C C . ARG A 1 122 ? -15.659 -9.553 25.901 1.00 88.81 122 ARG A C 1
ATOM 1034 O O . ARG A 1 122 ? -15.766 -8.889 26.932 1.00 88.81 122 ARG A O 1
ATOM 1041 N N . ARG A 1 123 ? -15.559 -8.990 24.691 1.00 87.25 123 ARG A N 1
ATOM 1042 C CA . ARG A 1 123 ? -15.555 -7.536 24.455 1.00 87.25 123 ARG A CA 1
ATOM 1043 C C . ARG A 1 123 ? -16.865 -6.881 24.906 1.00 87.25 123 ARG A C 1
ATOM 1045 O O . ARG A 1 123 ? -16.823 -5.905 25.653 1.00 87.25 123 ARG A O 1
ATOM 1052 N N . HIS A 1 124 ? -18.017 -7.425 24.508 1.00 85.50 124 HIS A N 1
ATOM 1053 C CA . HIS A 1 124 ? -19.323 -6.881 24.902 1.00 85.50 124 HIS A CA 1
ATOM 1054 C C . HIS A 1 124 ? -19.600 -7.029 26.407 1.00 85.50 124 HIS A C 1
ATOM 1056 O O . HIS A 1 124 ? -20.148 -6.096 26.995 1.00 85.50 124 HIS A O 1
ATOM 1062 N N . TRP A 1 125 ? -19.155 -8.117 27.049 1.00 89.88 125 TRP A N 1
ATOM 1063 C CA . TRP A 1 125 ? -19.209 -8.279 28.508 1.00 89.88 125 TRP A CA 1
ATOM 1064 C C . TRP A 1 125 ? -18.356 -7.240 29.236 1.00 89.88 125 TRP A C 1
ATOM 1066 O O . TRP A 1 125 ? -18.834 -6.615 30.180 1.00 89.88 125 TRP A O 1
ATOM 1076 N N . TYR A 1 126 ? -17.121 -6.994 28.784 1.00 83.44 126 TYR A N 1
ATOM 1077 C CA . TYR A 1 126 ? -16.255 -5.989 29.405 1.00 83.44 126 TYR A CA 1
ATOM 1078 C C . TYR A 1 126 ? -16.843 -4.579 29.267 1.00 83.44 126 TYR A C 1
ATOM 1080 O O . TYR A 1 126 ? -16.898 -3.838 30.247 1.00 83.44 126 TYR A O 1
ATOM 1088 N N . MET A 1 127 ? -17.352 -4.230 28.078 1.00 80.56 127 MET A N 1
ATOM 1089 C CA . MET A 1 127 ? -18.059 -2.965 27.857 1.00 80.56 127 MET A CA 1
ATOM 1090 C C . MET A 1 127 ? -19.279 -2.832 28.772 1.00 80.56 127 MET A C 1
ATOM 1092 O O . MET A 1 127 ? -19.404 -1.821 29.451 1.00 80.56 127 MET A O 1
ATOM 1096 N N . TRP A 1 128 ? -20.129 -3.861 28.856 1.00 83.81 128 TRP A N 1
ATOM 1097 C CA . TRP A 1 128 ? -21.288 -3.871 29.753 1.00 83.81 128 TRP A CA 1
ATOM 1098 C C . TRP A 1 128 ? -20.885 -3.716 31.229 1.00 83.81 128 TRP A C 1
ATOM 1100 O O . TRP A 1 128 ? -21.476 -2.917 31.952 1.00 83.81 128 TRP A O 1
ATOM 1110 N N . LYS A 1 129 ? -19.845 -4.426 31.683 1.00 81.69 129 LYS A N 1
ATOM 1111 C CA . LYS A 1 129 ? -19.353 -4.354 33.067 1.00 81.69 129 LYS A CA 1
ATOM 1112 C C . LYS A 1 129 ? -18.816 -2.964 33.408 1.00 81.69 129 LYS A C 1
ATOM 1114 O O . LYS A 1 129 ? -19.050 -2.467 34.510 1.00 81.69 129 LYS A O 1
ATOM 1119 N N . GLN A 1 130 ? -18.131 -2.323 32.461 1.00 72.75 130 GLN A N 1
ATOM 1120 C CA . GLN A 1 130 ? -17.740 -0.922 32.578 1.00 72.75 130 GLN A CA 1
ATOM 1121 C C . GLN A 1 130 ? -18.983 -0.022 32.613 1.00 72.75 130 GLN A C 1
ATOM 1123 O O . GLN A 1 130 ? -19.132 0.759 33.544 1.00 72.75 130 GLN A O 1
ATOM 1128 N N . GL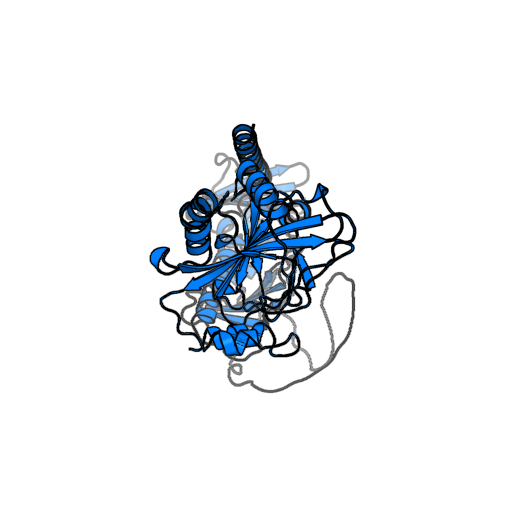U A 1 131 ? -19.925 -0.157 31.680 1.00 71.88 131 GLU A N 1
ATOM 1129 C CA . GLU A 1 131 ? -21.170 0.625 31.651 1.00 71.88 131 GLU A CA 1
ATOM 1130 C C . GLU A 1 131 ? -21.966 0.532 32.959 1.00 71.88 131 GLU A C 1
ATOM 1132 O O . GLU A 1 131 ? -22.388 1.561 33.478 1.00 71.88 131 GLU A O 1
ATOM 1137 N N . VAL A 1 132 ? -22.100 -0.656 33.556 1.00 73.12 132 VAL A N 1
ATOM 1138 C CA . VAL A 1 132 ? -22.749 -0.836 34.866 1.00 73.12 132 VAL A CA 1
ATOM 1139 C C . VAL A 1 132 ? -21.976 -0.142 35.996 1.00 73.12 132 VAL A C 1
ATOM 1141 O O . VAL A 1 132 ? -22.586 0.404 36.916 1.00 73.12 132 VAL A O 1
ATOM 1144 N N . ARG A 1 133 ? -20.640 -0.095 35.924 1.00 66.88 133 ARG A N 1
ATOM 1145 C CA . ARG A 1 133 ? -19.805 0.664 36.868 1.00 66.88 1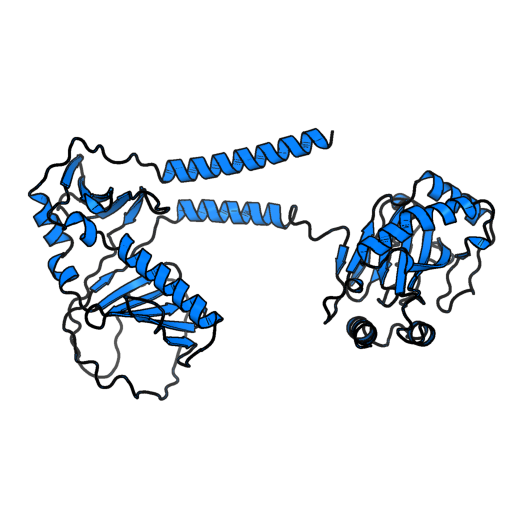33 ARG A CA 1
ATOM 1146 C C . ARG A 1 133 ? -19.934 2.179 36.670 1.00 66.88 133 ARG A C 1
ATOM 1148 O O . ARG A 1 133 ? -19.906 2.920 37.650 1.00 66.88 133 ARG A O 1
ATOM 1155 N N . TRP A 1 134 ? -20.061 2.659 35.434 1.00 61.00 134 TRP A N 1
ATOM 1156 C CA . TRP A 1 134 ? -20.076 4.090 35.113 1.00 61.00 134 TRP A CA 1
ATOM 1157 C C . TRP A 1 134 ? -21.469 4.715 35.234 1.00 61.00 134 TRP A C 1
ATOM 1159 O O . TRP A 1 134 ? -21.633 5.647 36.020 1.00 61.00 134 TRP A O 1
ATOM 1169 N N . LEU A 1 135 ? -22.462 4.177 34.515 1.00 59.03 135 LEU A N 1
ATOM 1170 C CA . LEU A 1 135 ? -23.788 4.772 34.269 1.00 59.03 135 LEU A CA 1
ATOM 1171 C C . LEU A 1 135 ? -24.716 4.842 35.492 1.00 59.03 135 LEU A C 1
ATOM 1173 O O . LEU A 1 135 ? -25.763 5.484 35.418 1.00 59.03 135 LEU A O 1
ATOM 1177 N N . PHE A 1 136 ? -24.376 4.178 36.600 1.00 64.25 136 PHE A N 1
ATOM 1178 C CA . PHE A 1 136 ? -25.253 4.063 37.767 1.00 64.25 136 PHE A CA 1
ATOM 1179 C C . PHE A 1 136 ? -24.689 4.810 38.984 1.00 64.25 136 PHE A C 1
ATOM 1181 O O . PHE A 1 136 ? -24.033 4.203 39.839 1.00 64.25 136 PHE A O 1
ATOM 1188 N N . PRO A 1 137 ? -24.986 6.118 39.120 1.00 58.75 137 PRO A N 1
ATOM 1189 C CA . PRO A 1 137 ? -24.474 6.947 40.215 1.00 58.75 137 PRO A CA 1
ATOM 1190 C C . PRO A 1 137 ? -24.927 6.472 41.606 1.00 58.75 137 PRO A C 1
ATOM 1192 O O . PRO A 1 137 ? -24.251 6.713 42.607 1.00 58.75 137 PRO A O 1
ATOM 1195 N N . TYR A 1 138 ? -26.035 5.723 41.672 1.00 61.41 138 TYR A N 1
ATOM 1196 C CA . TYR A 1 138 ? -26.551 5.078 42.884 1.00 61.41 138 TYR A CA 1
ATOM 1197 C C . TYR A 1 138 ? -25.495 4.274 43.654 1.00 61.41 138 TYR A C 1
ATOM 1199 O O . TYR A 1 138 ? -25.529 4.230 44.882 1.00 61.41 138 TYR A O 1
ATOM 1207 N N . THR A 1 139 ? -24.539 3.680 42.933 1.00 57.16 139 THR A N 1
ATOM 1208 C CA . THR A 1 139 ? -23.449 2.868 43.496 1.00 57.16 139 THR A CA 1
ATOM 1209 C C . THR A 1 139 ? -22.455 3.667 44.348 1.00 57.16 139 THR A C 1
ATOM 1211 O O . THR A 1 139 ? -21.706 3.063 45.120 1.00 57.16 139 THR A O 1
ATOM 1214 N N . VAL A 1 140 ? -22.458 5.003 44.239 1.00 60.97 140 VAL A N 1
ATOM 1215 C CA . VAL A 1 140 ? -21.581 5.923 44.978 1.00 60.97 140 VAL A CA 1
ATOM 1216 C C . VAL A 1 140 ? -22.361 6.766 45.991 1.00 60.97 140 VAL A C 1
ATOM 1218 O O . VAL A 1 140 ? -22.031 6.707 47.174 1.00 60.97 140 VAL A O 1
ATOM 1221 N N . LEU A 1 141 ? -23.414 7.498 45.595 1.00 62.31 141 LEU A N 1
ATOM 1222 C CA . LEU A 1 141 ? -24.092 8.462 46.496 1.00 62.31 141 LEU A CA 1
ATOM 1223 C C . LEU A 1 141 ? -24.718 7.817 47.739 1.00 62.31 141 LEU A C 1
ATOM 1225 O O . LEU A 1 141 ? -24.790 8.438 48.803 1.00 62.31 141 LEU A O 1
ATOM 1229 N N . PHE A 1 142 ? -25.198 6.579 47.609 1.00 62.44 142 PHE A N 1
ATOM 1230 C CA . PHE A 1 142 ? -26.039 5.937 48.622 1.00 62.44 142 PHE A CA 1
ATOM 1231 C C . PHE A 1 142 ? -25.338 4.823 49.412 1.00 62.44 142 PHE A C 1
ATOM 1233 O O . PHE A 1 142 ? -25.965 4.204 50.269 1.00 62.44 142 PHE A O 1
ATOM 1240 N N . LYS A 1 143 ? -24.030 4.605 49.204 1.00 68.06 143 LYS A N 1
ATOM 1241 C CA . LYS A 1 143 ? -23.207 3.842 50.157 1.00 68.06 143 LYS A CA 1
ATOM 1242 C C . LYS A 1 143 ? -23.052 4.653 51.440 1.00 68.06 143 LYS A C 1
ATOM 1244 O O . LYS A 1 143 ? -22.569 5.777 51.359 1.00 68.06 143 LYS A O 1
ATOM 1249 N N . ARG A 1 144 ? -23.432 4.097 52.601 1.00 60.31 144 ARG A N 1
ATOM 1250 C CA . ARG A 1 144 ? -23.462 4.804 53.904 1.00 60.31 144 ARG A CA 1
ATOM 1251 C C . ARG A 1 144 ? -22.231 5.690 54.136 1.00 60.31 144 ARG A C 1
ATOM 1253 O O . ARG A 1 144 ? -22.394 6.881 54.368 1.00 60.31 144 ARG A O 1
ATOM 1260 N N . GLU A 1 145 ? -21.039 5.136 53.927 1.00 64.44 145 GLU A N 1
ATOM 1261 C CA . GLU A 1 145 ? -19.731 5.778 54.138 1.00 64.44 145 GLU A CA 1
ATOM 1262 C C . GLU A 1 145 ? -19.353 6.922 53.177 1.00 64.44 145 GLU A C 1
ATOM 1264 O O . GLU A 1 145 ? -18.338 7.587 53.401 1.00 64.44 145 GLU A O 1
ATOM 1269 N N . SER A 1 146 ? -20.097 7.138 52.089 1.00 69.38 146 SER A N 1
ATOM 1270 C CA . SER A 1 146 ? -19.796 8.206 51.130 1.00 69.38 146 SER A CA 1
ATOM 1271 C C . SER A 1 146 ? -20.063 9.583 51.732 1.00 69.38 146 SER A C 1
ATOM 1273 O O . SER A 1 146 ? -21.191 9.865 52.136 1.00 69.38 146 SER A O 1
ATOM 1275 N N . LEU A 1 147 ? -19.044 10.445 51.729 1.00 70.75 147 LEU A N 1
ATOM 1276 C CA . LEU A 1 147 ? -19.159 11.825 52.202 1.00 70.75 147 LEU A CA 1
ATOM 1277 C C . LEU A 1 147 ? -19.881 12.687 51.160 1.00 70.75 147 LEU A C 1
ATOM 1279 O O . LEU A 1 147 ? -19.774 12.420 49.960 1.00 70.75 147 LEU A O 1
ATOM 1283 N N . ILE A 1 148 ? -20.565 13.745 51.594 1.00 73.62 148 ILE A N 1
ATOM 1284 C CA . ILE A 1 148 ? -21.360 14.636 50.740 1.00 73.62 148 ILE A CA 1
ATOM 1285 C C . ILE A 1 148 ? -20.938 16.092 50.927 1.00 73.62 148 ILE A C 1
ATOM 1287 O O . ILE A 1 148 ? -20.815 16.574 52.046 1.00 73.62 148 ILE A O 1
ATOM 1291 N N . HIS A 1 149 ? -20.767 16.804 49.818 1.00 76.50 149 HIS A N 1
ATOM 1292 C CA . HIS A 1 149 ? -20.622 18.252 49.774 1.00 76.50 149 HIS A CA 1
ATOM 1293 C C . HIS A 1 149 ? -21.809 18.860 49.017 1.00 76.50 149 HIS A C 1
ATOM 1295 O O . HIS A 1 149 ? -22.261 18.299 48.015 1.00 76.50 149 HIS A O 1
ATOM 1301 N N . VAL A 1 150 ? -22.307 20.004 49.485 1.00 73.31 150 VAL A N 1
ATOM 1302 C CA . VAL A 1 150 ? -23.379 20.763 48.837 1.00 73.31 150 VAL A CA 1
ATOM 1303 C C . VAL A 1 150 ? -22.916 22.197 48.612 1.00 73.31 150 VAL A C 1
ATOM 1305 O O . VAL A 1 150 ? -22.445 22.848 49.540 1.00 73.31 150 VAL A O 1
ATOM 1308 N N . SER A 1 151 ? -23.091 22.684 47.386 1.00 74.31 151 SER A N 1
ATOM 1309 C CA . SER A 1 151 ? -22.906 24.083 47.002 1.00 74.31 151 SER A CA 1
ATOM 1310 C C . SER A 1 151 ? -24.237 24.634 46.494 1.00 74.31 151 SER A C 1
ATOM 1312 O O . SER A 1 151 ? -24.937 23.974 45.725 1.00 74.31 151 SER A O 1
ATOM 1314 N N . GLN A 1 152 ? -24.613 25.839 46.919 1.00 68.00 152 GLN A N 1
ATOM 1315 C CA . GLN A 1 152 ? -25.782 26.538 46.390 1.00 68.00 152 GLN A CA 1
ATOM 1316 C C . GLN A 1 152 ? -25.333 27.682 45.482 1.00 68.00 152 GLN A C 1
ATOM 1318 O O . GLN A 1 152 ? -24.539 28.535 45.869 1.00 68.00 152 GLN A O 1
ATOM 1323 N N . HIS A 1 153 ? -25.872 27.708 44.267 1.00 69.38 153 HIS A N 1
ATOM 1324 C CA . HIS A 1 153 ? -25.730 28.803 43.315 1.00 69.38 153 HIS A CA 1
ATOM 1325 C C . HIS A 1 153 ? -27.103 29.446 43.086 1.00 69.38 153 HIS A C 1
ATOM 1327 O O . HIS A 1 153 ? -28.126 28.801 43.314 1.00 69.38 153 HIS A O 1
ATOM 1333 N N . LYS A 1 154 ? -27.133 30.694 42.591 1.00 59.56 154 LYS A N 1
ATOM 1334 C CA . LYS A 1 154 ? -28.348 31.536 42.489 1.00 59.56 154 LYS A CA 1
ATOM 1335 C C . LYS A 1 154 ? -29.590 30.840 41.902 1.00 59.56 154 LYS A C 1
ATOM 1337 O O . LYS A 1 154 ? -30.704 31.210 42.251 1.00 59.56 154 LYS A O 1
ATOM 1342 N N . GLU A 1 155 ? -29.414 29.842 41.031 1.00 65.62 155 GLU A N 1
ATOM 1343 C CA . GLU A 1 155 ? -30.526 29.116 40.395 1.00 65.62 155 GLU A CA 1
ATOM 1344 C C . GLU A 1 155 ? -30.458 27.584 40.492 1.00 65.62 155 GLU A C 1
ATOM 1346 O O . GLU A 1 155 ? -31.399 26.906 40.075 1.00 65.62 155 GLU A O 1
ATOM 1351 N N . THR A 1 156 ? -29.364 27.020 41.019 1.00 72.19 156 THR A N 1
ATOM 1352 C CA . THR A 1 156 ? -29.150 25.563 41.077 1.00 72.19 156 THR A CA 1
ATOM 1353 C C . THR A 1 156 ? -28.410 25.151 42.343 1.00 72.19 156 THR A C 1
ATOM 1355 O O . THR A 1 156 ? -27.511 25.852 42.803 1.00 72.19 156 THR A O 1
ATOM 1358 N N . SER A 1 157 ? -28.746 23.985 42.893 1.00 75.44 157 SER A N 1
ATOM 1359 C CA . SER A 1 157 ? -27.956 23.355 43.961 1.00 75.44 157 SER A CA 1
ATOM 1360 C C . SER A 1 157 ? -27.069 22.263 43.372 1.00 75.44 157 SER A C 1
ATOM 1362 O O . SER A 1 157 ? -27.565 21.392 42.662 1.00 75.44 157 SER A O 1
ATOM 1364 N N . GLU A 1 158 ? -25.776 22.273 43.678 1.00 79.50 158 GLU A N 1
ATOM 1365 C CA . GLU A 1 158 ? -24.851 21.187 43.363 1.00 79.50 158 GLU A CA 1
ATOM 1366 C C . GLU A 1 158 ? -24.685 20.272 44.584 1.00 79.50 158 GLU A C 1
ATOM 1368 O O . GLU A 1 158 ? -24.415 20.742 45.687 1.00 79.50 158 GLU A O 1
ATOM 1373 N N . ILE A 1 159 ? -24.847 18.961 44.397 1.00 78.56 159 ILE A N 1
ATOM 1374 C CA . ILE A 1 159 ? -24.599 17.933 45.417 1.00 78.56 159 ILE A CA 1
ATOM 1375 C C . ILE A 1 159 ? -23.545 16.969 44.890 1.00 78.56 159 ILE A C 1
ATOM 1377 O O . ILE A 1 159 ? -23.816 16.214 43.958 1.00 78.56 159 ILE A O 1
ATOM 1381 N N . CYS A 1 160 ? -22.376 16.953 45.519 1.00 77.56 160 CYS A N 1
ATOM 1382 C CA . CYS A 1 160 ? -21.280 16.035 45.235 1.00 77.56 160 CYS A CA 1
ATOM 1383 C C . CYS A 1 160 ? -21.191 14.946 46.304 1.00 77.56 160 CYS A C 1
ATOM 1385 O O . CYS A 1 160 ? -21.211 15.251 47.491 1.00 77.56 160 CYS A O 1
ATOM 1387 N N . ALA A 1 161 ? -21.022 13.685 45.906 1.00 76.56 161 ALA A N 1
ATOM 1388 C CA . ALA A 1 161 ? -20.742 12.578 46.819 1.00 76.56 161 ALA A CA 1
ATOM 1389 C C . ALA A 1 161 ? -19.417 11.890 46.472 1.00 76.56 161 ALA A C 1
ATOM 1391 O O . ALA A 1 161 ? -19.183 11.548 45.314 1.00 76.56 161 ALA A O 1
ATOM 1392 N N . LEU A 1 162 ? -18.573 11.659 47.478 1.00 74.31 162 LEU A N 1
ATOM 1393 C CA . LEU A 1 162 ? -17.286 10.970 47.372 1.00 74.31 162 LEU A CA 1
ATOM 1394 C C . LEU A 1 162 ? -17.403 9.545 47.923 1.00 74.31 162 LEU A C 1
ATOM 1396 O O . LEU A 1 162 ? -17.673 9.363 49.109 1.00 74.31 162 LEU A O 1
ATOM 1400 N N . SER A 1 163 ? -17.110 8.532 47.107 1.00 73.44 163 SER A N 1
ATOM 1401 C CA . SER A 1 163 ? -16.940 7.162 47.603 1.00 73.44 163 SER A CA 1
ATOM 1402 C C . SER A 1 163 ? -15.546 6.966 48.196 1.00 73.44 163 SER A C 1
ATOM 1404 O O . SER A 1 163 ? -14.551 7.057 47.471 1.00 73.44 163 SER A O 1
ATOM 1406 N N . LYS A 1 164 ? -15.473 6.610 49.486 1.00 66.75 164 LYS A N 1
ATOM 1407 C CA . LYS A 1 164 ? -14.203 6.304 50.168 1.00 66.75 164 LYS A CA 1
ATOM 1408 C C . LYS A 1 164 ? -13.425 5.169 49.484 1.00 66.75 164 LYS A C 1
ATOM 1410 O O . LYS A 1 164 ? -12.244 5.336 49.205 1.00 66.75 164 LYS A O 1
ATOM 1415 N N . HIS A 1 165 ? -14.079 4.056 49.127 1.00 66.00 165 HIS A N 1
ATOM 1416 C CA . HIS A 1 165 ? -13.380 2.897 48.544 1.00 66.00 165 HIS A CA 1
ATOM 1417 C C . HIS A 1 165 ? -12.927 3.086 47.087 1.00 66.00 165 HIS A C 1
ATOM 1419 O O . HIS A 1 165 ? -11.900 2.543 46.697 1.00 66.00 165 HIS A O 1
ATOM 1425 N N . THR A 1 166 ? -13.699 3.786 46.244 1.00 66.44 166 THR A N 1
ATOM 1426 C CA . THR A 1 166 ? -13.384 3.897 44.801 1.00 66.44 166 THR A CA 1
ATOM 1427 C C . THR A 1 166 ? -12.711 5.214 44.421 1.00 66.44 166 THR A C 1
ATOM 1429 O O . THR A 1 166 ? -12.439 5.426 43.239 1.00 66.44 166 THR A O 1
ATOM 1432 N N . LYS A 1 167 ? -12.492 6.116 45.394 1.00 70.62 167 LYS A N 1
ATOM 1433 C CA . LYS A 1 167 ? -12.009 7.502 45.224 1.00 70.62 167 LYS A CA 1
ATOM 1434 C C . LYS A 1 167 ? -12.799 8.336 44.196 1.00 70.62 167 LYS A C 1
ATOM 1436 O O . LYS A 1 167 ? -12.346 9.416 43.805 1.00 70.62 167 LYS A O 1
ATOM 1441 N N . ARG A 1 168 ? -13.974 7.857 43.770 1.00 75.69 168 ARG A N 1
ATOM 1442 C CA . ARG A 1 168 ? -14.850 8.477 42.770 1.00 75.69 168 ARG A CA 1
ATOM 1443 C C . ARG A 1 168 ? -15.711 9.565 43.403 1.00 75.69 168 ARG A C 1
ATOM 1445 O O . ARG A 1 168 ? -16.249 9.358 44.489 1.00 75.69 168 ARG A O 1
ATOM 1452 N N . ILE A 1 169 ? -15.863 10.681 42.697 1.00 77.19 169 ILE A N 1
ATOM 1453 C CA . ILE A 1 169 ? -16.808 11.754 43.029 1.00 77.19 169 ILE A CA 1
ATOM 1454 C C . ILE A 1 169 ? -17.932 11.752 41.994 1.00 77.19 169 ILE A C 1
ATOM 1456 O O . ILE A 1 169 ? -17.642 11.741 40.802 1.00 77.19 169 ILE A O 1
ATOM 1460 N N . ASP A 1 170 ? -19.187 11.820 42.427 1.00 77.56 170 ASP A N 1
ATOM 1461 C CA . ASP A 1 170 ? -20.364 12.020 41.574 1.00 77.56 170 ASP A CA 1
ATOM 1462 C C . ASP A 1 170 ? -21.098 13.300 42.009 1.00 77.56 170 ASP A C 1
ATOM 1464 O O . ASP A 1 170 ? -21.564 13.374 43.144 1.00 77.56 170 ASP A O 1
ATOM 1468 N N . CYS A 1 171 ? -21.218 14.292 41.120 1.00 77.00 171 CYS A N 1
ATOM 1469 C CA . CYS A 1 171 ? -21.899 15.568 41.371 1.00 77.00 171 CYS A CA 1
ATOM 1470 C C . CYS A 1 171 ? -23.181 15.722 40.545 1.00 77.00 171 CYS A C 1
ATOM 1472 O O . CYS A 1 171 ? -23.225 15.373 39.362 1.00 77.00 171 CYS A O 1
ATOM 1474 N N . PHE A 1 172 ? -24.217 16.266 41.180 1.00 76.12 172 PHE A N 1
ATOM 1475 C CA . PHE A 1 172 ? -25.560 16.478 40.648 1.00 76.12 172 PHE A CA 1
ATOM 1476 C C . PHE A 1 172 ? -25.916 17.948 40.728 1.00 76.12 172 PHE A C 1
ATOM 1478 O O . PHE A 1 172 ? -25.925 18.498 41.822 1.00 76.12 172 PHE A O 1
ATOM 1485 N N . TRP A 1 173 ? -26.304 18.547 39.606 1.00 75.31 173 TRP A N 1
ATOM 1486 C CA . TRP A 1 173 ? -26.970 19.847 39.616 1.00 75.31 173 TRP A CA 1
ATOM 1487 C C . TRP A 1 173 ? -28.470 19.619 39.690 1.00 75.31 173 TRP A C 1
ATOM 1489 O O . TRP A 1 173 ? -29.026 18.821 38.926 1.00 75.31 173 TRP A O 1
ATOM 1499 N N . LEU A 1 174 ? -29.106 20.317 40.620 1.00 75.50 174 LEU A N 1
ATOM 1500 C CA . LEU A 1 174 ? -30.536 20.316 40.860 1.00 75.50 174 LEU A CA 1
ATOM 1501 C C . LEU A 1 174 ? -31.123 21.678 40.489 1.00 75.50 174 LEU A C 1
ATOM 1503 O O . LEU A 1 174 ? -30.480 22.703 40.710 1.00 75.50 174 LEU A O 1
ATOM 1507 N N . ASP A 1 175 ? -32.347 21.689 39.969 1.00 74.94 175 ASP A N 1
ATOM 1508 C CA . ASP A 1 175 ? -33.127 22.921 39.823 1.00 74.94 175 ASP A CA 1
ATOM 1509 C C . ASP A 1 175 ? -33.685 23.430 41.168 1.00 74.94 175 ASP A C 1
ATOM 1511 O O . ASP A 1 175 ? -33.525 22.792 42.214 1.00 74.94 175 ASP A O 1
ATOM 1515 N N . ARG A 1 176 ? -34.391 24.570 41.138 1.00 74.75 176 ARG A N 1
ATOM 1516 C CA . ARG A 1 176 ? -35.045 25.172 42.317 1.00 74.75 176 ARG A CA 1
ATOM 1517 C C . ARG A 1 176 ? -36.059 24.236 43.007 1.00 74.75 176 ARG A C 1
ATOM 1519 O O . ARG A 1 176 ? -36.365 24.436 44.175 1.00 74.75 176 ARG A O 1
ATOM 1526 N N . GLN A 1 177 ? -36.565 23.199 42.330 1.00 72.31 177 GLN A N 1
ATOM 1527 C CA . GLN A 1 177 ? -37.459 22.178 42.896 1.00 72.31 177 GLN A CA 1
ATOM 1528 C C . GLN A 1 177 ? -36.706 20.914 43.366 1.00 72.31 177 GLN A C 1
ATOM 1530 O O . GLN A 1 177 ? -37.325 19.878 43.648 1.00 72.31 177 GLN A O 1
ATOM 1535 N N . LEU A 1 178 ? -35.374 20.972 43.458 1.00 69.31 178 LEU A N 1
ATOM 1536 C CA . LEU A 1 178 ? -34.484 19.864 43.808 1.00 69.31 178 LEU A CA 1
ATOM 1537 C C . LEU A 1 178 ? -34.614 18.656 42.856 1.00 69.31 178 LEU A C 1
ATOM 1539 O O . LEU A 1 178 ? -34.454 17.504 43.270 1.00 69.31 178 LEU A O 1
ATOM 1543 N N . ARG A 1 179 ? -34.942 18.886 41.578 1.00 68.06 179 ARG A N 1
ATOM 1544 C CA . ARG A 1 179 ? -34.959 17.850 40.533 1.00 68.06 179 ARG A CA 1
ATOM 1545 C C . ARG A 1 179 ? -33.595 17.819 39.835 1.00 68.06 179 ARG A C 1
ATOM 1547 O O . ARG A 1 179 ? -33.109 18.871 39.425 1.00 68.06 179 ARG A O 1
ATOM 1554 N N . PRO A 1 180 ? -32.962 16.645 39.679 1.00 67.19 180 PRO A N 1
ATOM 1555 C CA . PRO A 1 180 ? -31.626 16.559 39.107 1.00 67.19 180 PRO A CA 1
ATOM 1556 C C . PRO A 1 180 ? -31.661 16.762 37.586 1.00 67.19 180 PRO A C 1
ATOM 1558 O O . PRO A 1 180 ? -32.289 15.994 36.860 1.00 67.19 180 PRO A O 1
ATOM 1561 N N . ILE A 1 181 ? -30.971 17.801 37.113 1.00 66.38 181 ILE A N 1
ATOM 1562 C CA . ILE A 1 181 ? -30.934 18.236 35.706 1.00 66.38 181 ILE A CA 1
ATOM 1563 C C . ILE A 1 181 ? -29.688 17.731 34.964 1.00 66.38 181 ILE A C 1
ATOM 1565 O O . ILE A 1 181 ? -29.751 17.388 33.778 1.00 66.38 181 ILE A O 1
ATOM 1569 N N . ARG A 1 182 ? -28.557 17.635 35.668 1.00 68.25 182 ARG A N 1
ATOM 1570 C CA . ARG A 1 182 ? -27.253 17.226 35.133 1.00 68.25 182 ARG A CA 1
ATOM 1571 C C . ARG A 1 182 ? -26.499 16.412 36.178 1.00 68.25 182 ARG A C 1
ATOM 1573 O O . ARG A 1 182 ? -26.603 16.688 37.370 1.00 68.25 182 ARG A O 1
ATOM 1580 N N . TRP A 1 183 ? -25.706 15.455 35.716 1.00 72.38 183 TRP A N 1
ATOM 1581 C CA . TRP A 1 183 ? -24.784 14.667 36.532 1.00 72.38 183 TRP A CA 1
ATOM 1582 C C . TRP A 1 183 ? -23.392 14.658 35.889 1.00 72.38 183 TRP A C 1
ATOM 1584 O O . TRP A 1 183 ? -23.276 14.659 34.668 1.00 72.38 183 TRP A O 1
ATOM 1594 N N . ARG A 1 184 ? -22.334 14.676 36.697 1.00 72.44 184 ARG A N 1
ATOM 1595 C CA . ARG A 1 184 ? -20.928 14.528 36.290 1.00 72.44 184 ARG A CA 1
ATOM 1596 C C . ARG A 1 184 ? -20.238 13.625 37.302 1.00 72.44 184 ARG A C 1
ATOM 1598 O O . ARG A 1 184 ? -20.596 13.651 38.476 1.00 72.44 184 ARG A O 1
ATOM 1605 N N . PHE A 1 185 ? -19.226 12.878 36.880 1.00 71.62 185 PHE A N 1
ATOM 1606 C CA . PHE A 1 185 ? -18.375 12.143 37.811 1.00 71.62 185 PHE A CA 1
ATOM 1607 C C . PHE A 1 185 ? -16.890 12.343 37.512 1.00 71.62 185 PHE A C 1
ATOM 1609 O O . PHE A 1 185 ? -16.512 12.658 36.387 1.00 71.62 185 PHE A O 1
ATOM 1616 N N . TRP A 1 186 ? -16.051 12.113 38.517 1.00 71.50 186 TRP A N 1
ATOM 1617 C CA . TRP A 1 186 ? -14.600 12.039 38.400 1.00 71.50 186 TRP A CA 1
ATOM 1618 C C . TRP A 1 186 ? -14.131 10.714 38.991 1.00 71.50 186 TRP A C 1
ATOM 1620 O O . TRP A 1 186 ? -14.447 10.408 40.141 1.00 71.50 186 TRP A O 1
ATOM 1630 N N . GLN A 1 187 ? -13.360 9.938 38.233 1.00 71.38 187 GLN A N 1
ATOM 1631 C CA . GLN A 1 187 ? -12.673 8.755 38.748 1.00 71.38 187 GLN A CA 1
ATOM 1632 C C . GLN A 1 187 ? -11.289 8.643 38.110 1.00 71.38 187 GLN A C 1
ATOM 1634 O O . GLN A 1 187 ? -11.129 8.787 36.899 1.00 71.38 187 GLN A O 1
ATOM 1639 N N . GLU A 1 188 ? -10.306 8.345 38.948 1.00 62.56 188 GLU A N 1
ATOM 1640 C CA . GLU A 1 188 ? -8.933 8.047 38.555 1.00 62.56 188 GLU A CA 1
ATOM 1641 C C . GLU A 1 188 ? -8.888 6.856 37.576 1.00 62.56 188 GLU A C 1
ATOM 1643 O O . GLU A 1 188 ? -9.652 5.892 37.712 1.00 62.56 188 GLU A O 1
ATOM 1648 N N . GLY A 1 189 ? -8.053 6.963 36.536 1.00 55.62 189 GLY A N 1
ATOM 1649 C CA . GLY A 1 189 ? -7.952 5.973 35.456 1.00 55.62 189 GLY A CA 1
ATOM 1650 C C . GLY A 1 189 ? -9.139 5.913 34.477 1.00 55.62 189 GLY A C 1
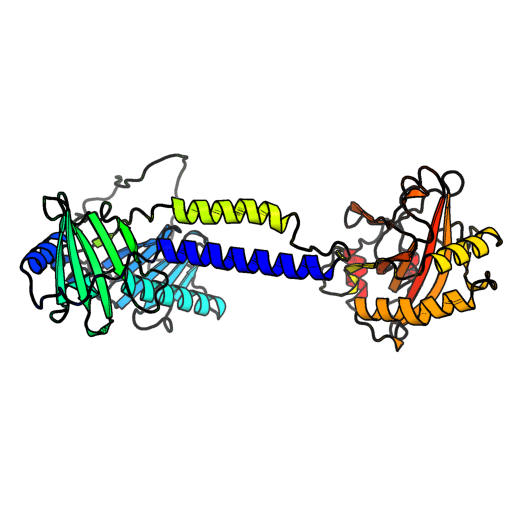ATOM 1651 O O . GLY A 1 189 ? -9.208 4.981 33.679 1.00 55.62 189 GLY A O 1
ATOM 1652 N N . SER A 1 190 ? -10.087 6.861 34.513 1.00 55.41 190 SER A N 1
ATOM 1653 C CA . SER A 1 190 ? -11.239 6.884 33.597 1.00 55.41 190 SER A CA 1
ATOM 1654 C C . SER A 1 190 ? -11.130 7.964 32.524 1.00 55.41 190 SER A C 1
ATOM 1656 O O . SER A 1 190 ? -11.139 9.151 32.839 1.00 55.41 190 SER A O 1
ATOM 1658 N N . LEU A 1 191 ? -11.166 7.563 31.249 1.00 49.69 191 LEU A N 1
ATOM 1659 C CA . LEU A 1 191 ? -11.291 8.482 30.103 1.00 49.69 191 LEU A CA 1
ATOM 1660 C C . LEU A 1 191 ? -12.631 9.244 30.073 1.00 49.69 191 LEU A C 1
ATOM 1662 O O . LEU A 1 191 ? -12.781 10.196 29.317 1.00 49.69 191 LEU A O 1
ATOM 1666 N N . LEU A 1 192 ? -13.612 8.823 30.879 1.00 49.72 192 LEU A N 1
ATOM 1667 C CA . LEU A 1 192 ? -14.919 9.476 31.005 1.00 49.72 192 LEU A CA 1
ATOM 1668 C C . LEU A 1 192 ? -14.998 10.422 32.222 1.00 49.72 192 LEU A C 1
ATOM 1670 O O . LEU A 1 192 ? -16.038 11.038 32.457 1.00 49.72 192 LEU A O 1
ATOM 1674 N N . SER A 1 193 ? -13.915 10.533 32.999 1.00 62.91 193 SER A N 1
ATOM 1675 C CA . SER A 1 193 ? -13.797 11.451 34.136 1.00 62.91 193 SER A CA 1
ATOM 1676 C C . SER A 1 193 ? -13.990 12.905 33.681 1.00 62.91 193 SER A C 1
ATOM 1678 O O . SER A 1 193 ? -13.412 13.330 32.686 1.00 62.91 193 SER A O 1
ATOM 1680 N N . GLY A 1 194 ? -14.822 13.669 34.390 1.00 60.44 194 GLY A N 1
ATOM 1681 C CA . GLY A 1 194 ? -15.145 15.063 34.071 1.00 60.44 194 GLY A CA 1
ATOM 1682 C C . GLY A 1 194 ? -16.277 15.261 33.050 1.00 60.44 194 GLY A C 1
ATOM 1683 O O . GLY A 1 194 ? -16.787 16.379 32.916 1.00 60.44 194 GLY A O 1
ATOM 1684 N N . LEU A 1 195 ? -16.756 14.211 32.373 1.00 57.78 195 LEU A N 1
ATOM 1685 C CA . LEU A 1 195 ? -17.881 14.329 31.436 1.00 57.78 195 LEU A CA 1
ATOM 1686 C C . LEU A 1 195 ? -19.210 14.578 32.163 1.00 57.78 195 LEU A C 1
ATOM 1688 O O . LEU A 1 195 ? -19.496 13.989 33.206 1.00 57.78 195 LEU A O 1
ATOM 1692 N N . ALA A 1 196 ? -20.036 15.459 31.592 1.00 57.56 196 ALA A N 1
ATOM 1693 C CA . ALA A 1 196 ? -21.358 15.792 32.114 1.00 57.56 196 ALA A CA 1
ATOM 1694 C C . ALA A 1 196 ? -22.477 15.188 31.252 1.00 57.56 196 ALA A C 1
ATOM 1696 O O . ALA A 1 196 ? -22.501 15.345 30.033 1.00 57.56 196 ALA A O 1
ATOM 1697 N N . PHE A 1 197 ? -23.446 14.573 31.918 1.00 58.59 197 PHE A N 1
ATOM 1698 C CA . PHE A 1 197 ? -24.593 13.875 31.354 1.00 58.59 197 PHE A CA 1
ATOM 1699 C C . PHE A 1 197 ? -25.878 14.645 31.676 1.00 58.59 197 PHE A C 1
ATOM 1701 O O . PHE A 1 197 ? -26.065 15.115 32.803 1.00 58.59 197 PHE A O 1
ATOM 1708 N N . SER A 1 198 ? -26.775 14.780 30.696 1.00 58.25 198 SER A N 1
ATOM 1709 C CA . SER A 1 198 ? -28.107 15.352 30.925 1.00 58.25 198 SER A CA 1
ATOM 1710 C C . SER A 1 198 ? -29.049 14.298 31.520 1.00 58.25 198 SER A C 1
ATOM 1712 O O . SER A 1 198 ? -29.003 13.130 31.131 1.00 58.25 198 SER A O 1
ATOM 1714 N N . LEU A 1 199 ? -29.905 14.695 32.465 1.00 57.97 199 LEU A N 1
ATOM 1715 C CA . LEU A 1 199 ? -30.868 13.786 33.109 1.00 57.97 199 LEU A CA 1
ATOM 1716 C C . LEU A 1 199 ? -32.309 13.954 32.594 1.00 57.97 199 LEU A C 1
ATOM 1718 O O . LEU A 1 199 ? -33.165 13.119 32.882 1.00 57.97 199 LEU A O 1
ATOM 1722 N N . GLY A 1 200 ? -32.567 14.957 31.744 1.00 47.03 200 GLY A N 1
ATOM 1723 C CA . GLY A 1 200 ? -33.878 15.291 31.156 1.00 47.03 200 GLY A CA 1
ATOM 1724 C C . GLY A 1 200 ? -34.470 14.278 30.155 1.00 47.03 200 GLY A C 1
ATOM 1725 O O . GLY A 1 200 ? -35.243 14.661 29.278 1.00 47.03 200 GLY A O 1
ATOM 1726 N N . GLY A 1 201 ? -34.086 13.003 30.248 1.00 44.25 201 GLY A N 1
ATOM 1727 C CA . GLY A 1 201 ? -34.619 11.880 29.466 1.00 44.25 201 GLY A CA 1
ATOM 1728 C C . GLY A 1 201 ? -35.086 10.680 30.303 1.00 44.25 201 GLY A C 1
ATOM 1729 O O . GLY A 1 201 ? -35.689 9.763 29.757 1.00 44.25 201 GLY A O 1
ATOM 1730 N N . TRP A 1 202 ? -34.865 10.667 31.623 1.00 42.38 202 TRP A N 1
ATOM 1731 C CA . TRP A 1 202 ? -35.173 9.511 32.477 1.00 42.38 202 TRP A CA 1
ATOM 1732 C C . TRP A 1 202 ? -36.689 9.343 32.699 1.00 42.38 202 TRP A C 1
ATOM 1734 O O . TRP A 1 202 ? -37.251 9.832 33.680 1.00 42.38 202 TRP A O 1
ATOM 1744 N N . LYS A 1 203 ? -37.364 8.631 31.789 1.00 42.00 203 LYS A N 1
ATOM 1745 C CA . LYS A 1 203 ? -38.790 8.291 31.896 1.00 42.00 203 LYS A CA 1
ATOM 1746 C C . LYS A 1 203 ? -38.991 6.955 32.608 1.00 42.00 203 LYS A C 1
ATOM 1748 O O . LYS A 1 203 ? -38.648 5.898 32.088 1.00 42.00 203 LYS A O 1
ATOM 1753 N N . TRP A 1 204 ? -39.637 6.992 33.769 1.00 40.31 204 TRP A N 1
ATOM 1754 C CA . TRP A 1 204 ? -40.165 5.787 34.406 1.00 40.31 204 TRP A CA 1
ATOM 1755 C C . TRP A 1 204 ? -41.532 5.446 33.799 1.00 40.31 204 TRP A C 1
ATOM 1757 O O . TRP A 1 204 ? -42.483 6.198 33.985 1.00 40.31 204 TRP A O 1
ATOM 1767 N N . SER A 1 205 ? -41.628 4.327 33.078 1.00 40.16 205 SER A N 1
ATOM 1768 C CA . SER A 1 205 ? -42.821 3.923 32.311 1.00 40.16 205 SER A CA 1
ATOM 1769 C C . SER A 1 205 ? -43.909 3.206 33.121 1.00 40.16 205 SER A C 1
ATOM 1771 O O . SER A 1 205 ? -44.905 2.783 32.545 1.00 40.16 205 SER A O 1
ATOM 1773 N N . GLY A 1 206 ? -43.718 3.031 34.432 1.00 37.31 206 GLY A N 1
ATOM 1774 C CA . GLY A 1 206 ? -44.634 2.270 35.284 1.00 37.31 206 GLY A CA 1
ATOM 1775 C C . GLY A 1 206 ? -44.682 0.762 34.994 1.00 37.31 206 GLY A C 1
ATOM 1776 O O . GLY A 1 206 ? -43.950 0.263 34.132 1.00 37.31 206 GLY A O 1
ATOM 1777 N N . PRO A 1 207 ? -45.515 0.012 35.739 1.00 35.09 207 PRO A N 1
ATOM 1778 C CA . PRO A 1 207 ? -45.956 -1.309 35.314 1.00 35.09 207 PRO A CA 1
ATOM 1779 C C . PRO A 1 207 ? -46.877 -1.152 34.096 1.00 35.09 207 PRO A C 1
ATOM 1781 O O . PRO A 1 207 ? -47.855 -0.411 34.148 1.00 35.09 207 PRO A O 1
ATOM 1784 N N . ILE A 1 208 ? -46.562 -1.835 32.995 1.00 33.25 208 ILE A N 1
ATOM 1785 C CA . ILE A 1 208 ? -47.405 -1.830 31.791 1.00 33.25 208 ILE A CA 1
ATOM 1786 C C . ILE A 1 208 ? -48.556 -2.825 32.023 1.00 33.25 208 ILE A C 1
ATOM 1788 O O . ILE A 1 208 ? -48.269 -4.017 32.178 1.00 33.25 208 ILE A O 1
ATOM 1792 N N . PRO A 1 209 ? -49.833 -2.393 32.055 1.00 27.02 209 PRO A N 1
ATOM 1793 C CA . PRO A 1 209 ? -50.956 -3.315 32.160 1.00 27.02 209 PRO A CA 1
ATOM 1794 C C . PRO A 1 209 ? -51.077 -4.135 30.870 1.00 27.02 209 PRO A C 1
ATOM 1796 O O . PRO A 1 209 ? -50.933 -3.615 29.765 1.00 27.02 209 PRO A O 1
ATOM 1799 N N . TRP A 1 210 ? -51.313 -5.438 31.016 1.00 29.55 210 TRP A N 1
ATOM 1800 C CA . TRP A 1 210 ? -51.322 -6.389 29.904 1.00 29.55 210 TRP A CA 1
ATOM 1801 C C . TRP A 1 210 ? -52.765 -6.702 29.490 1.00 29.55 210 TRP A C 1
ATOM 1803 O O . TRP A 1 210 ? -53.324 -7.723 29.890 1.00 29.55 210 TRP A O 1
ATOM 1813 N N . SER A 1 211 ? -53.383 -5.814 28.707 1.00 28.14 211 SER A N 1
ATOM 1814 C CA . SER A 1 211 ? -54.700 -6.047 28.103 1.00 28.14 211 SER A CA 1
ATOM 1815 C C . SER A 1 211 ? -54.591 -6.377 26.610 1.00 28.14 211 SER A C 1
ATOM 1817 O O . SER A 1 211 ? -53.959 -5.667 25.837 1.00 28.14 211 SER A O 1
ATOM 1819 N N . SER A 1 212 ? -55.237 -7.489 26.244 1.00 29.20 212 SER A N 1
ATOM 1820 C CA . SER A 1 212 ? -55.781 -7.840 24.920 1.00 29.20 212 SER A CA 1
ATOM 1821 C C . SER A 1 212 ? -54.943 -7.624 23.644 1.00 29.20 212 SER A C 1
ATOM 1823 O O . SER A 1 212 ? -54.675 -6.518 23.191 1.00 29.20 212 SER A O 1
ATOM 1825 N N . ARG A 1 213 ? -54.708 -8.756 22.966 1.00 33.12 213 ARG A N 1
ATOM 1826 C CA . ARG A 1 213 ? -54.462 -8.926 21.521 1.00 33.12 213 ARG A CA 1
ATOM 1827 C C . ARG A 1 213 ? -54.965 -7.760 20.627 1.00 33.12 213 ARG A C 1
ATOM 1829 O O . ARG A 1 213 ? -56.161 -7.492 20.612 1.00 33.12 213 ARG A O 1
ATOM 1836 N N . ARG A 1 214 ? -54.073 -7.286 19.735 1.00 25.91 214 ARG A N 1
ATOM 1837 C CA . ARG A 1 214 ? -54.241 -6.344 18.588 1.00 25.91 214 ARG A CA 1
ATOM 1838 C C . ARG A 1 214 ? -54.026 -4.837 18.867 1.00 25.91 214 ARG A C 1
ATOM 1840 O O . ARG A 1 214 ? -54.784 -4.228 19.597 1.00 25.91 214 ARG A O 1
ATOM 1847 N N . ARG A 1 215 ? -53.095 -4.260 18.077 1.00 24.58 215 ARG A N 1
ATOM 1848 C CA . ARG A 1 215 ? -52.888 -2.830 17.707 1.00 24.58 215 ARG A CA 1
ATOM 1849 C C . ARG A 1 215 ? -52.589 -1.822 18.841 1.00 24.58 215 ARG A C 1
ATOM 1851 O O . ARG A 1 215 ? -53.346 -1.694 19.786 1.00 24.58 215 ARG A O 1
ATOM 1858 N N . GLY A 1 216 ? -51.548 -0.999 18.660 1.00 20.72 216 GLY A N 1
ATOM 1859 C CA . GLY A 1 216 ? -51.327 0.219 19.462 1.00 20.72 216 GLY A CA 1
ATOM 1860 C C . GLY A 1 216 ? -49.854 0.517 19.763 1.00 20.72 216 GLY A C 1
ATOM 1861 O O . GLY A 1 216 ? -49.090 -0.384 20.097 1.00 20.72 216 GLY A O 1
ATOM 1862 N N . LEU A 1 217 ? -49.446 1.781 19.627 1.00 23.30 217 LEU A N 1
ATOM 1863 C CA . LEU A 1 217 ? -48.055 2.242 19.722 1.00 23.30 217 LEU A CA 1
ATOM 1864 C C . LEU A 1 217 ? -47.847 3.126 20.965 1.00 23.30 217 LEU A C 1
ATOM 1866 O O . LEU A 1 217 ? -48.717 3.928 21.286 1.00 23.30 217 LEU A O 1
ATOM 1870 N N . LEU A 1 218 ? -46.647 3.116 21.559 1.00 24.42 218 LEU A N 1
ATOM 1871 C CA . LEU A 1 218 ? -46.083 4.353 22.118 1.00 24.42 218 LEU A CA 1
ATOM 1872 C C . LEU A 1 218 ? -44.552 4.405 21.982 1.00 24.42 218 LEU A C 1
ATOM 1874 O O . LEU A 1 218 ? -43.793 4.252 22.938 1.00 24.42 218 LEU A O 1
ATOM 1878 N N . VAL A 1 219 ? -44.094 4.652 20.755 1.00 22.30 219 VAL A N 1
ATOM 1879 C CA . VAL A 1 219 ? -42.736 5.140 20.484 1.00 22.30 219 VAL A CA 1
ATOM 1880 C C . VAL A 1 219 ? -42.784 6.666 20.520 1.00 22.30 219 VAL A C 1
ATOM 1882 O O . VAL A 1 219 ? -43.644 7.258 19.875 1.00 22.30 219 VAL A O 1
ATOM 1885 N N . ARG A 1 220 ? -41.853 7.321 21.226 1.00 22.17 220 ARG A N 1
ATOM 1886 C CA . ARG A 1 220 ? -41.681 8.783 21.143 1.00 22.17 220 ARG A CA 1
ATOM 1887 C C . ARG A 1 220 ? -40.271 9.127 20.661 1.00 22.17 220 ARG A C 1
ATOM 1889 O O . ARG A 1 220 ? -39.380 9.421 21.453 1.00 22.17 220 ARG A O 1
ATOM 1896 N N . TRP A 1 221 ? -40.099 9.019 19.346 1.00 22.31 221 TRP A N 1
ATOM 1897 C CA . TRP A 1 221 ? -38.958 9.524 18.574 1.00 22.31 221 TRP A CA 1
ATOM 1898 C C . TRP A 1 221 ? -39.165 10.996 18.184 1.00 22.31 221 TRP A C 1
ATOM 1900 O O . TRP A 1 221 ? -40.279 11.511 18.272 1.00 22.31 221 TRP A O 1
ATOM 1910 N N . SER A 1 222 ? -38.103 11.641 17.700 1.00 21.28 222 SER A N 1
ATOM 1911 C CA . SER A 1 222 ? -38.181 12.841 16.858 1.00 21.28 222 SER A CA 1
ATOM 1912 C C . SER A 1 222 ? -37.592 12.532 15.472 1.00 21.28 222 SER A C 1
ATOM 1914 O O . SER A 1 222 ? -36.582 11.841 15.373 1.00 21.28 222 SER A O 1
ATOM 1916 N N . TRP A 1 223 ? -38.312 12.999 14.453 1.00 23.08 223 TRP A N 1
ATOM 1917 C CA . TRP A 1 223 ? -38.301 12.699 13.003 1.00 23.08 223 TRP A CA 1
ATOM 1918 C C . TRP A 1 223 ? -37.139 13.394 12.232 1.00 23.08 223 TRP A C 1
ATOM 1920 O O . TRP A 1 223 ? -36.377 14.084 12.916 1.00 23.08 223 TRP A O 1
ATOM 1930 N N . PRO A 1 224 ? -37.007 13.367 10.871 1.00 41.50 224 PRO A N 1
ATOM 1931 C CA . PRO A 1 224 ? -37.564 12.525 9.764 1.00 41.50 224 PRO A CA 1
ATOM 1932 C C . PRO A 1 224 ? -36.491 11.642 9.066 1.00 41.50 224 PRO A C 1
ATOM 1934 O O . PRO A 1 224 ? -35.314 11.808 9.354 1.00 41.50 224 PRO A O 1
ATOM 1937 N N . SER A 1 225 ? -36.727 10.750 8.086 1.00 21.36 225 SER A N 1
ATOM 1938 C CA . SER A 1 225 ? -37.887 10.129 7.381 1.00 21.36 225 SER A CA 1
ATOM 1939 C C . SER A 1 225 ? -37.354 8.784 6.792 1.00 21.36 225 SER A C 1
ATOM 1941 O O . SER A 1 225 ? -36.141 8.653 6.660 1.00 21.36 225 SER A O 1
ATOM 1943 N N . LEU A 1 226 ? -38.083 7.676 6.579 1.00 19.38 226 LEU A N 1
ATOM 1944 C CA . LEU A 1 226 ? -39.164 7.365 5.618 1.00 19.38 226 LEU A CA 1
ATOM 1945 C C . LEU A 1 226 ? -39.796 5.980 5.995 1.00 19.38 226 LEU A C 1
ATOM 1947 O O . LEU A 1 226 ? -39.263 5.284 6.858 1.00 19.38 226 LEU A O 1
ATOM 1951 N N . HIS A 1 227 ? -40.889 5.543 5.351 1.00 20.19 227 HIS A N 1
ATOM 1952 C CA . HIS A 1 227 ? -41.538 4.213 5.538 1.00 20.19 227 HIS A CA 1
ATOM 1953 C C . HIS A 1 227 ? -41.039 3.175 4.474 1.00 20.19 227 HIS A C 1
ATOM 1955 O O . HIS A 1 227 ? -40.263 3.568 3.611 1.00 20.19 227 HIS A O 1
ATOM 1961 N N . MET A 1 228 ? -41.339 1.855 4.440 1.00 18.16 228 MET A N 1
ATOM 1962 C CA . MET A 1 228 ? -42.516 1.076 4.907 1.00 18.16 228 MET A CA 1
ATOM 1963 C C . MET A 1 228 ? -42.273 -0.201 5.769 1.00 18.16 228 MET A C 1
ATOM 1965 O O . MET A 1 228 ? -41.925 -0.062 6.938 1.00 18.16 228 MET A O 1
ATOM 1969 N N . SER A 1 229 ? -42.689 -1.404 5.323 1.00 20.69 229 SER A N 1
ATOM 1970 C CA . SER A 1 229 ? -43.563 -2.280 6.138 1.00 20.69 229 SER A CA 1
ATOM 1971 C C . SER A 1 229 ? -43.576 -3.797 5.828 1.00 20.69 229 SER A C 1
ATOM 1973 O O . SER A 1 229 ? -43.532 -4.171 4.663 1.00 20.69 229 SER A O 1
ATOM 1975 N N . ARG A 1 230 ? -43.926 -4.588 6.865 1.00 20.27 230 ARG A N 1
ATOM 1976 C CA . ARG A 1 230 ? -44.672 -5.882 6.880 1.00 20.27 230 ARG A CA 1
ATOM 1977 C C . ARG A 1 230 ? -43.932 -7.254 6.891 1.00 20.27 230 ARG A C 1
ATOM 1979 O O . ARG A 1 230 ? -43.061 -7.545 6.091 1.00 20.27 230 ARG A O 1
ATOM 1986 N N . GLU A 1 231 ? -44.375 -8.047 7.878 1.00 24.45 231 GLU A N 1
ATOM 1987 C CA . GLU A 1 231 ? -44.364 -9.502 8.173 1.00 24.45 231 GLU A CA 1
ATOM 1988 C C . GLU A 1 231 ? -43.492 -10.520 7.398 1.00 24.45 231 GLU A C 1
ATOM 1990 O O . GLU A 1 231 ? -43.709 -10.787 6.221 1.00 24.45 231 GLU A O 1
ATOM 1995 N N . HIS A 1 232 ? -42.715 -11.295 8.172 1.00 22.28 232 HIS A N 1
ATOM 1996 C CA . HIS A 1 232 ? -42.813 -12.765 8.186 1.00 22.28 232 HIS A CA 1
ATOM 1997 C C . HIS A 1 232 ? -42.637 -13.296 9.619 1.00 22.28 232 HIS A C 1
ATOM 1999 O O . HIS A 1 232 ? -41.785 -12.808 10.367 1.00 22.28 232 HIS A O 1
ATOM 2005 N N . SER A 1 233 ? -43.454 -14.273 10.011 1.00 27.77 233 SER A N 1
ATOM 2006 C CA . SER A 1 233 ? -43.220 -15.113 11.189 1.00 27.77 233 SER A CA 1
ATOM 2007 C C . SER A 1 233 ? -42.522 -16.404 10.757 1.00 27.77 233 SER A C 1
ATOM 2009 O O . SER A 1 233 ? -42.723 -16.849 9.634 1.00 27.77 233 SER A O 1
ATOM 2011 N N . ASP A 1 234 ? -41.703 -17.005 11.626 1.00 25.33 234 ASP A N 1
ATOM 2012 C CA . ASP A 1 234 ? -42.078 -18.290 12.237 1.00 25.33 234 ASP A CA 1
ATOM 2013 C C . ASP A 1 234 ? -41.030 -18.876 13.200 1.00 25.33 234 ASP A C 1
ATOM 2015 O O . ASP A 1 234 ? -39.855 -18.517 13.219 1.00 25.33 234 ASP A O 1
ATOM 2019 N N . SER A 1 235 ? -41.546 -19.751 14.069 1.00 27.61 235 SER A N 1
ATOM 2020 C CA . SER A 1 235 ? -40.877 -20.810 14.839 1.00 27.61 235 SER A CA 1
ATOM 2021 C C . SER A 1 235 ? -39.390 -20.656 15.219 1.00 27.61 235 SER A C 1
ATOM 2023 O O . SER A 1 235 ? -38.494 -20.982 14.445 1.00 27.61 235 SER A O 1
ATOM 2025 N N . ASN A 1 236 ? -39.127 -20.447 16.518 1.00 25.81 236 ASN A N 1
ATOM 2026 C CA . ASN A 1 236 ? -38.727 -21.587 17.365 1.00 25.81 236 ASN A CA 1
ATOM 2027 C C . ASN A 1 236 ? -38.711 -21.247 18.868 1.00 25.81 236 ASN A C 1
ATOM 2029 O O . ASN A 1 236 ? -37.721 -20.786 19.440 1.00 25.81 236 ASN A O 1
ATOM 2033 N N . THR A 1 237 ? -39.828 -21.533 19.540 1.00 33.25 237 THR A N 1
ATOM 2034 C CA . THR A 1 237 ? -40.037 -21.233 20.964 1.00 33.25 237 THR A CA 1
ATOM 2035 C C . THR A 1 237 ? -39.970 -22.504 21.816 1.00 33.25 237 THR A C 1
ATOM 2037 O O . THR A 1 237 ? -41.000 -23.025 22.232 1.00 33.25 237 THR A O 1
ATOM 2040 N N . ARG A 1 238 ? -38.766 -23.004 22.134 1.00 30.80 238 ARG A N 1
ATOM 2041 C CA . ARG A 1 238 ? -38.573 -24.082 23.137 1.00 30.80 238 ARG A CA 1
ATOM 2042 C C . ARG A 1 238 ? -37.427 -23.804 24.120 1.00 30.80 238 ARG A C 1
ATOM 2044 O O . ARG A 1 238 ? -36.522 -24.606 24.291 1.00 30.80 238 ARG A O 1
ATOM 2051 N N . LEU A 1 239 ? -37.487 -22.642 24.778 1.00 27.81 239 LEU A N 1
ATOM 2052 C CA . LEU A 1 239 ? -36.695 -22.330 25.989 1.00 27.81 239 LEU A CA 1
ATOM 2053 C C . LEU A 1 239 ? -37.312 -21.225 26.882 1.00 27.81 239 LEU A C 1
ATOM 2055 O O . LEU A 1 239 ? -36.712 -20.817 27.873 1.00 27.81 239 LEU A O 1
ATOM 2059 N N . PHE A 1 240 ? -38.506 -20.718 26.542 1.00 35.16 240 PHE A N 1
ATOM 2060 C CA . PHE A 1 240 ? -39.052 -19.470 27.106 1.00 35.16 240 PHE A CA 1
ATOM 2061 C C . PHE A 1 240 ? -40.392 -19.610 27.852 1.00 35.16 240 PHE A C 1
ATOM 2063 O O . PHE A 1 240 ? -40.935 -18.610 28.317 1.00 35.16 240 PHE A O 1
ATOM 2070 N N . SER A 1 241 ? -40.902 -20.830 28.051 1.00 31.12 241 SER A N 1
ATOM 2071 C CA . SER A 1 241 ? -42.149 -21.093 28.795 1.00 31.12 241 SER A CA 1
ATOM 2072 C C . SER A 1 241 ? -42.063 -20.811 30.307 1.00 31.12 241 SER A C 1
ATOM 2074 O O . SER A 1 241 ? -43.093 -20.721 30.968 1.00 31.12 241 SER A O 1
ATOM 2076 N N . SER A 1 242 ? -40.863 -20.619 30.872 1.00 30.61 242 SER A N 1
ATOM 2077 C CA . SER A 1 242 ? -40.634 -20.418 32.317 1.00 30.61 242 SER A CA 1
ATOM 2078 C C . SER A 1 242 ? -40.309 -18.969 32.731 1.00 30.61 242 SER A C 1
ATOM 2080 O O . SER A 1 242 ? -39.793 -18.716 33.827 1.00 30.61 242 SER A O 1
ATOM 2082 N N . ILE A 1 243 ? -40.599 -17.965 31.894 1.00 32.50 243 ILE A N 1
ATOM 2083 C CA . ILE A 1 243 ? -40.505 -16.551 32.306 1.00 32.50 243 ILE A CA 1
ATOM 2084 C C . ILE A 1 243 ? -41.737 -16.168 33.146 1.00 32.50 243 ILE A C 1
ATOM 2086 O O . ILE A 1 243 ? -42.651 -15.496 32.672 1.00 32.50 243 ILE A O 1
ATOM 2090 N N . LYS A 1 244 ? -41.752 -16.558 34.430 1.00 31.66 244 LYS A N 1
ATOM 2091 C CA . LYS A 1 244 ? -42.706 -15.989 35.398 1.00 31.66 244 LYS A CA 1
ATOM 2092 C C . LYS A 1 244 ? -42.457 -14.476 35.568 1.00 31.66 244 LYS A C 1
ATOM 2094 O O . LYS A 1 244 ? -41.309 -14.013 35.658 1.00 31.66 244 LYS A O 1
ATOM 2099 N N . ARG A 1 245 ? -43.573 -13.738 35.548 1.00 35.94 245 ARG A N 1
ATOM 2100 C CA . ARG A 1 245 ? -43.709 -12.271 35.468 1.00 35.94 245 ARG A CA 1
ATOM 2101 C C . ARG A 1 245 ? -42.916 -11.539 36.568 1.00 35.94 245 ARG A C 1
ATOM 2103 O O . ARG A 1 245 ? -42.871 -12.029 37.693 1.00 35.94 245 ARG A O 1
ATOM 2110 N N . PRO A 1 246 ? -42.311 -10.374 36.268 1.00 33.53 246 PRO A N 1
ATOM 2111 C CA . PRO A 1 246 ? -41.895 -9.419 37.294 1.00 33.53 246 PRO A CA 1
ATOM 2112 C C . PRO A 1 246 ? -42.591 -8.056 37.175 1.00 33.53 246 PRO A C 1
ATOM 2114 O O . PRO A 1 246 ? -42.546 -7.412 36.127 1.00 33.53 246 PRO A O 1
ATOM 2117 N N . ASP A 1 247 ? -43.134 -7.569 38.288 1.00 32.72 247 ASP A N 1
ATOM 2118 C CA . ASP A 1 247 ? -44.066 -6.427 38.319 1.00 32.72 247 ASP A CA 1
ATOM 2119 C C . ASP A 1 247 ? -43.409 -5.035 38.217 1.00 32.72 247 ASP A C 1
ATOM 2121 O O . ASP A 1 247 ? -44.092 -4.013 38.299 1.00 32.72 247 ASP A O 1
ATOM 2125 N N . LYS A 1 248 ? -42.074 -4.951 38.096 1.00 34.84 248 LYS A N 1
ATOM 2126 C CA . LYS A 1 248 ? -41.318 -3.681 38.132 1.00 34.84 248 LYS A CA 1
ATOM 2127 C C . LYS A 1 248 ? -40.157 -3.670 37.130 1.00 34.84 248 LYS A C 1
ATOM 2129 O O . LYS A 1 248 ? -39.226 -4.470 37.236 1.00 34.84 248 LYS A O 1
ATOM 2134 N N . GLN A 1 249 ? -40.185 -2.718 36.194 1.00 35.66 249 GLN A N 1
ATOM 2135 C CA . GLN A 1 249 ? -39.125 -2.458 35.206 1.00 35.66 249 GLN A CA 1
ATOM 2136 C C . GLN A 1 249 ? -38.664 -0.991 35.267 1.00 35.66 249 GLN A C 1
ATOM 2138 O O . GLN A 1 249 ? -39.407 -0.117 35.720 1.00 35.66 249 GLN A O 1
ATOM 2143 N N . MET A 1 250 ? -37.440 -0.712 34.804 1.00 33.34 250 MET A N 1
ATOM 2144 C CA . MET A 1 250 ? -36.927 0.654 34.647 1.00 33.34 250 MET A CA 1
ATOM 2145 C C . MET A 1 250 ? -36.194 0.817 33.309 1.00 33.34 250 MET A C 1
ATOM 2147 O O . MET A 1 250 ? -35.299 0.036 32.979 1.00 33.34 250 MET A O 1
ATOM 2151 N N . VAL A 1 251 ? -36.564 1.859 32.561 1.00 35.91 251 VAL A N 1
ATOM 2152 C CA . VAL A 1 251 ? -35.963 2.239 31.275 1.00 35.91 251 VAL A CA 1
ATOM 2153 C C . VAL A 1 251 ? -35.174 3.534 31.463 1.00 35.91 251 VAL A C 1
ATOM 2155 O O . VAL A 1 251 ? -35.671 4.472 32.083 1.00 35.91 251 VAL A O 1
ATOM 2158 N N . ILE A 1 252 ? -33.951 3.590 30.933 1.00 34.00 252 ILE A N 1
ATOM 2159 C CA . ILE A 1 252 ? -33.134 4.812 30.910 1.00 34.00 252 ILE A CA 1
ATOM 2160 C C . ILE A 1 252 ? -32.939 5.241 29.453 1.00 34.00 252 ILE A C 1
ATOM 2162 O O . ILE A 1 252 ? -32.245 4.570 28.689 1.00 34.00 252 ILE A O 1
ATOM 2166 N N . GLU A 1 253 ? -33.534 6.376 29.078 1.00 34.00 253 GLU A N 1
ATOM 2167 C CA . GLU A 1 253 ? -33.264 7.068 27.813 1.00 34.00 253 GLU A CA 1
ATOM 2168 C C . GLU A 1 253 ? -32.262 8.204 28.074 1.00 34.00 253 GLU A C 1
ATOM 2170 O O . GLU A 1 253 ? -32.609 9.245 28.636 1.00 34.00 253 GLU A O 1
ATOM 2175 N N . SER A 1 254 ? -31.000 8.028 27.676 1.00 32.94 254 SER A N 1
ATOM 2176 C CA . SER A 1 254 ? -30.024 9.121 27.706 1.00 32.94 254 SER A CA 1
ATOM 2177 C C . SER A 1 254 ? -30.202 10.021 26.483 1.00 32.94 254 SER A C 1
ATOM 2179 O O . SER A 1 254 ? -29.918 9.597 25.361 1.00 32.94 254 SER A O 1
ATOM 2181 N N . LYS A 1 255 ? -30.579 11.289 26.684 1.00 31.38 255 LYS A N 1
ATOM 2182 C CA . LYS A 1 255 ? -30.281 12.325 25.685 1.00 31.38 255 LYS A CA 1
ATOM 2183 C C . LYS A 1 255 ? -28.772 12.570 25.731 1.00 31.38 255 LYS A C 1
ATOM 2185 O O . LYS A 1 255 ? -28.237 12.893 26.794 1.00 31.38 255 LYS A O 1
ATOM 2190 N N . GLY A 1 256 ? -28.112 12.281 24.608 1.00 34.97 256 GLY A N 1
ATOM 2191 C CA . GLY A 1 256 ? -26.664 12.096 24.518 1.00 34.97 256 GLY A CA 1
ATOM 2192 C C . GLY A 1 256 ? -25.829 13.318 24.901 1.00 34.97 256 GLY A C 1
ATOM 2193 O O . GLY A 1 256 ? -26.348 14.406 25.153 1.00 34.97 256 GLY A O 1
ATOM 2194 N N . LEU A 1 257 ? -24.507 13.121 24.927 1.00 36.12 257 LEU A N 1
ATOM 2195 C CA . LEU A 1 257 ? -23.550 14.218 25.057 1.00 36.12 257 LEU A CA 1
ATOM 2196 C C . LEU A 1 257 ? -23.828 15.283 23.989 1.00 36.12 257 LEU A C 1
ATOM 2198 O O . LEU A 1 257 ? -24.226 14.955 22.871 1.00 36.12 257 LEU A O 1
ATOM 2202 N N . SER A 1 258 ? -23.569 16.551 24.316 1.00 39.38 258 SER A N 1
ATOM 2203 C CA . SER A 1 258 ? -23.579 17.637 23.337 1.00 39.38 258 SER A CA 1
ATOM 2204 C C . SER A 1 258 ? -22.548 17.334 22.251 1.00 39.38 258 SER A C 1
ATOM 2206 O O . SER A 1 258 ? -21.346 17.509 22.464 1.00 39.38 258 SER A O 1
ATOM 2208 N N . LEU A 1 259 ? -23.036 16.851 21.106 1.00 42.50 259 LEU A N 1
ATOM 2209 C CA . LEU A 1 259 ? -22.209 16.282 20.046 1.00 42.50 259 LEU A CA 1
ATOM 2210 C C . LEU A 1 259 ? -21.158 17.257 19.523 1.00 42.50 259 LEU A C 1
ATOM 2212 O O . LEU A 1 259 ? -20.121 16.780 19.100 1.00 42.50 259 LEU A O 1
ATOM 2216 N N . TRP A 1 260 ? -21.357 18.574 19.635 1.00 39.62 260 TRP A N 1
ATOM 2217 C CA . TRP A 1 260 ? -20.426 19.614 19.184 1.00 39.62 260 TRP A CA 1
ATOM 2218 C C . TRP A 1 260 ? -18.939 19.316 19.423 1.00 39.62 260 TRP A C 1
ATOM 2220 O O . TRP A 1 260 ? -18.179 19.411 18.474 1.00 39.62 260 TRP A O 1
ATOM 2230 N N . GLY A 1 261 ? -18.507 18.873 20.610 1.00 40.97 261 GLY A N 1
ATOM 2231 C CA . GLY A 1 261 ? -17.084 18.558 20.841 1.00 40.97 261 GLY A CA 1
ATOM 2232 C C . GLY A 1 261 ? -16.573 17.347 20.042 1.00 40.97 261 GLY A C 1
ATOM 2233 O O . GLY A 1 261 ? -15.480 17.376 19.483 1.00 40.97 261 GLY A O 1
ATOM 2234 N N . VAL A 1 262 ? -17.388 16.294 19.935 1.00 47.22 262 VAL A N 1
ATOM 2235 C CA . VAL A 1 262 ? -17.060 15.076 19.171 1.00 47.22 262 VAL A CA 1
ATOM 2236 C C . VAL A 1 262 ? -17.276 15.290 17.674 1.00 47.22 262 VAL A C 1
ATOM 2238 O O . VAL A 1 262 ? -16.559 14.706 16.877 1.00 47.22 262 VAL A O 1
ATOM 2241 N N . PHE A 1 263 ? -18.219 16.145 17.281 1.00 43.12 263 PHE A N 1
ATOM 2242 C CA . PHE A 1 263 ? -18.555 16.456 15.897 1.00 43.12 263 PHE A CA 1
ATOM 2243 C C . PHE A 1 263 ? -17.570 17.463 15.304 1.00 43.12 263 PHE A C 1
ATOM 2245 O O . PHE A 1 263 ? -17.171 17.266 14.171 1.00 43.12 263 PHE A O 1
ATOM 2252 N N . LEU A 1 264 ? -17.081 18.460 16.056 1.00 50.19 264 LEU A N 1
ATOM 2253 C CA . LEU A 1 264 ? -15.928 19.265 15.628 1.00 50.19 264 LEU A CA 1
ATOM 2254 C C . LEU A 1 264 ? -14.667 18.398 15.570 1.00 50.19 264 LEU A C 1
ATOM 2256 O O . LEU A 1 264 ? -13.941 18.459 14.589 1.00 50.19 264 LEU A O 1
ATOM 2260 N N . GLY A 1 265 ? -14.439 17.531 16.565 1.00 50.50 265 GLY A N 1
ATOM 2261 C CA . GLY A 1 265 ? -13.333 16.571 16.540 1.00 50.50 265 GLY A CA 1
ATOM 2262 C C . GLY A 1 265 ? -13.389 15.630 15.332 1.00 50.50 265 GLY A C 1
ATOM 2263 O O . GLY A 1 265 ? -12.384 15.456 14.653 1.00 50.50 265 GLY A O 1
ATOM 2264 N N . ALA A 1 266 ? -14.565 15.076 15.022 1.00 50.75 266 ALA A N 1
ATOM 2265 C CA . ALA A 1 266 ? -14.807 14.176 13.896 1.00 50.75 266 ALA A CA 1
ATOM 2266 C C . ALA A 1 266 ? -14.832 14.901 12.544 1.00 50.75 266 ALA A C 1
ATOM 2268 O O . ALA A 1 266 ? -14.366 14.339 11.564 1.00 50.75 266 ALA A O 1
ATOM 2269 N N . LEU A 1 267 ? -15.334 16.136 12.471 1.00 50.94 267 LEU A N 1
ATOM 2270 C CA . LEU A 1 267 ? -15.351 16.951 11.255 1.00 50.94 267 LEU A CA 1
ATOM 2271 C C . LEU A 1 267 ? -13.951 17.479 10.939 1.00 50.94 267 LEU A C 1
ATOM 2273 O O . LEU A 1 267 ? -13.535 17.402 9.793 1.00 50.94 267 LEU A O 1
ATOM 2277 N N . CYS A 1 268 ? -13.183 17.914 11.940 1.00 53.62 268 CYS A N 1
ATOM 2278 C CA . CYS A 1 268 ? -11.756 18.181 11.779 1.00 53.62 268 CYS A CA 1
ATOM 2279 C C . CYS A 1 268 ? -11.012 16.897 11.406 1.00 53.62 268 CYS A C 1
ATOM 2281 O O . CYS A 1 268 ? -10.246 16.924 10.453 1.00 53.62 268 CYS A O 1
ATOM 2283 N N . LEU A 1 269 ? -11.286 15.759 12.058 1.00 52.88 269 LEU A N 1
ATOM 2284 C CA . LEU A 1 269 ? -10.746 14.463 11.634 1.00 52.88 269 LEU A CA 1
ATOM 2285 C C . LEU A 1 269 ? -11.140 14.109 10.202 1.00 52.88 269 LEU A C 1
ATOM 2287 O O . LEU A 1 269 ? -10.292 13.566 9.529 1.00 52.88 269 LEU A O 1
ATOM 2291 N N . LEU A 1 270 ? -12.342 14.422 9.711 1.00 52.25 270 LEU A N 1
ATOM 2292 C CA . LEU A 1 270 ? -12.794 14.090 8.352 1.00 52.25 270 LEU A CA 1
ATOM 2293 C C . LEU A 1 270 ? -12.274 15.062 7.290 1.00 52.25 270 LEU A C 1
ATOM 2295 O O . LEU A 1 270 ? -11.907 14.637 6.200 1.00 52.25 270 LEU A O 1
ATOM 2299 N N . LEU A 1 271 ? -12.208 16.358 7.589 1.00 51.62 271 LEU A N 1
ATOM 2300 C CA . LEU A 1 271 ? -11.624 17.368 6.707 1.00 51.62 271 LEU A CA 1
ATOM 2301 C C . LEU A 1 271 ? -10.109 17.172 6.618 1.00 51.62 271 LEU A C 1
ATOM 2303 O O . LEU A 1 271 ? -9.559 17.125 5.520 1.00 51.62 271 LEU A O 1
ATOM 2307 N N . VAL A 1 272 ? -9.446 16.949 7.755 1.00 52.44 272 VAL A N 1
ATOM 2308 C CA . VAL A 1 272 ? -8.018 16.628 7.812 1.00 52.44 272 VAL A CA 1
ATOM 2309 C C . VAL A 1 272 ? -7.756 15.206 7.318 1.00 52.44 272 VAL A C 1
ATOM 2311 O O . VAL A 1 272 ? -6.765 15.021 6.636 1.00 52.44 272 VAL A O 1
ATOM 2314 N N . SER A 1 273 ? -8.624 14.207 7.513 1.00 49.66 273 SER A N 1
ATOM 2315 C CA . SER A 1 273 ? -8.438 12.885 6.889 1.00 49.66 273 SER A CA 1
ATOM 2316 C C . SER A 1 273 ? -8.695 12.933 5.391 1.00 49.66 273 SER A C 1
ATOM 2318 O O . SER A 1 273 ? -8.041 12.207 4.664 1.00 49.66 273 SER A O 1
ATOM 2320 N N . ARG A 1 274 ? -9.569 13.798 4.868 1.00 42.88 274 ARG A N 1
ATOM 2321 C CA . ARG A 1 274 ? -9.678 13.988 3.414 1.00 42.88 274 ARG A CA 1
ATOM 2322 C C . ARG A 1 274 ? -8.458 14.740 2.872 1.00 42.88 274 ARG A C 1
ATOM 2324 O O . ARG A 1 274 ? -7.957 14.377 1.817 1.00 42.88 274 ARG A O 1
ATOM 2331 N N . PHE A 1 275 ? -7.901 15.692 3.622 1.00 47.22 275 PHE A N 1
ATOM 2332 C CA . PHE A 1 275 ? -6.669 16.403 3.251 1.00 47.22 275 PHE A CA 1
ATOM 2333 C C . PHE A 1 275 ? -5.379 15.574 3.461 1.00 47.22 275 PHE A C 1
ATOM 2335 O O . PHE A 1 275 ? -4.392 15.806 2.768 1.00 47.22 275 PHE A O 1
ATOM 2342 N N . LEU A 1 276 ? -5.379 14.591 4.374 1.00 44.28 276 LEU A N 1
ATOM 2343 C CA . LEU A 1 276 ? -4.248 13.709 4.695 1.00 44.28 276 LEU A CA 1
ATOM 2344 C C . LEU A 1 276 ? -4.343 12.316 4.053 1.00 44.28 276 LEU A C 1
ATOM 2346 O O . LEU A 1 276 ? -3.308 11.792 3.681 1.00 44.28 276 LEU A O 1
ATOM 2350 N N . LEU A 1 277 ? -5.505 11.695 3.833 1.00 40.84 277 LEU A N 1
ATOM 2351 C CA . LEU A 1 277 ? -5.552 10.460 3.029 1.00 40.84 277 LEU A CA 1
ATOM 2352 C C . LEU A 1 277 ? -5.276 10.763 1.552 1.00 40.84 277 LEU A C 1
ATOM 2354 O O . LEU A 1 277 ? -4.554 10.004 0.918 1.00 40.84 277 LEU A O 1
ATOM 2358 N N . VAL A 1 278 ? -5.762 11.892 1.018 1.00 42.91 278 VAL A N 1
ATOM 2359 C CA . VAL A 1 278 ? -5.560 12.256 -0.402 1.00 42.91 278 VAL A CA 1
ATOM 2360 C C . VAL A 1 278 ? -4.144 12.810 -0.682 1.00 42.91 278 VAL A C 1
ATOM 2362 O O . VAL A 1 278 ? -3.730 12.874 -1.838 1.00 42.91 278 VAL A O 1
ATOM 2365 N N . ARG A 1 279 ? -3.352 13.176 0.345 1.00 43.16 279 ARG A N 1
ATOM 2366 C CA . ARG A 1 279 ? -1.950 13.645 0.180 1.00 43.16 279 ARG A CA 1
ATOM 2367 C C . ARG A 1 279 ? -0.868 12.900 0.977 1.00 43.16 279 ARG A C 1
ATOM 2369 O O . ARG A 1 279 ? 0.299 13.037 0.626 1.00 43.16 279 ARG A O 1
ATOM 2376 N N . PHE A 1 280 ? -1.208 12.167 2.037 1.00 39.59 280 PHE A N 1
ATOM 2377 C CA . PHE A 1 280 ? -0.261 11.659 3.048 1.00 39.59 280 PHE A CA 1
ATOM 2378 C C . PHE A 1 280 ? -0.446 10.187 3.457 1.00 39.59 280 PHE A C 1
ATOM 2380 O O . PHE A 1 280 ? 0.349 9.700 4.258 1.00 39.59 280 PHE A O 1
ATOM 2387 N N . LEU A 1 281 ? -1.391 9.437 2.877 1.00 34.03 281 LEU A N 1
ATOM 2388 C CA . LEU A 1 281 ? -1.175 7.998 2.719 1.00 34.03 281 LEU A CA 1
ATOM 2389 C C . LEU A 1 281 ? -0.321 7.802 1.462 1.00 34.03 281 LEU A C 1
ATOM 2391 O O . LEU A 1 281 ? -0.826 8.032 0.361 1.00 34.03 281 LEU A O 1
ATOM 2395 N N . PRO A 1 282 ? 0.945 7.361 1.570 1.00 37.69 282 PRO A N 1
ATOM 2396 C CA . PRO A 1 282 ? 1.646 6.819 0.425 1.00 37.69 282 PRO A CA 1
ATOM 2397 C C . PRO A 1 282 ? 1.054 5.436 0.124 1.00 37.69 282 PRO A C 1
ATOM 2399 O O . PRO A 1 282 ? 1.658 4.404 0.420 1.00 37.69 282 PRO A O 1
ATOM 2402 N N . LEU A 1 283 ? -0.104 5.418 -0.549 1.00 37.47 283 LEU A N 1
ATOM 2403 C CA . LEU A 1 283 ? -0.238 4.480 -1.660 1.00 37.47 283 LEU A CA 1
ATOM 2404 C C . LEU A 1 283 ? 0.988 4.750 -2.528 1.00 37.47 283 LEU A C 1
ATOM 2406 O O . LEU A 1 283 ? 1.189 5.868 -3.011 1.00 37.47 283 LEU A O 1
ATOM 2410 N N . ARG A 1 284 ? 1.906 3.783 -2.508 1.00 46.88 284 ARG A N 1
ATOM 2411 C CA . ARG A 1 284 ? 3.282 3.931 -2.975 1.00 46.88 284 ARG A CA 1
ATOM 2412 C C . ARG A 1 284 ? 3.244 4.426 -4.425 1.00 46.88 284 ARG A C 1
ATOM 2414 O O . ARG A 1 284 ? 3.042 3.624 -5.319 1.00 46.88 284 ARG A O 1
ATOM 2421 N N . ARG A 1 285 ? 3.505 5.715 -4.676 1.00 50.34 285 ARG A N 1
ATOM 2422 C CA . ARG A 1 285 ? 3.622 6.258 -6.052 1.00 50.34 285 ARG A CA 1
ATOM 2423 C C . ARG A 1 285 ? 4.726 5.584 -6.874 1.00 50.34 285 ARG A C 1
ATOM 2425 O O . ARG A 1 285 ? 4.780 5.735 -8.083 1.00 50.34 285 ARG A O 1
ATOM 2432 N N . ASP A 1 286 ? 5.586 4.852 -6.178 1.00 72.44 286 ASP A N 1
ATOM 2433 C CA . ASP A 1 286 ? 6.70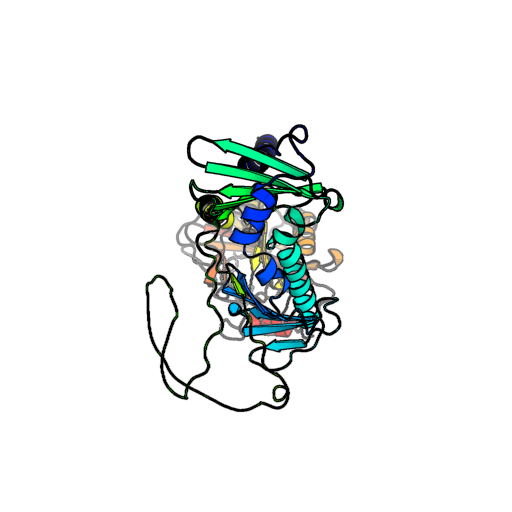2 4.082 -6.692 1.00 72.44 286 ASP A CA 1
ATOM 2434 C C . ASP A 1 286 ? 6.407 2.551 -6.677 1.00 72.44 286 ASP A C 1
ATOM 2436 O O . ASP A 1 286 ? 7.338 1.744 -6.750 1.00 72.44 286 ASP A O 1
ATOM 2440 N N . MET A 1 287 ? 5.141 2.121 -6.525 1.00 81.81 287 MET A N 1
ATOM 2441 C CA . MET A 1 287 ? 4.682 0.728 -6.683 1.00 81.81 287 MET A CA 1
ATOM 2442 C C . MET A 1 287 ? 3.284 0.646 -7.312 1.00 81.81 287 MET A C 1
ATOM 2444 O O . MET A 1 287 ? 2.312 1.166 -6.771 1.00 81.81 287 MET A O 1
ATOM 2448 N N . ILE A 1 288 ? 3.194 -0.114 -8.394 1.00 85.62 288 ILE A N 1
ATOM 2449 C CA . ILE A 1 288 ? 1.974 -0.463 -9.122 1.00 85.62 288 ILE A CA 1
ATOM 2450 C C . ILE A 1 288 ? 1.463 -1.808 -8.579 1.00 85.62 288 ILE A C 1
ATOM 2452 O O . ILE A 1 288 ? 2.271 -2.650 -8.185 1.00 85.62 288 ILE A O 1
ATOM 2456 N N . VAL A 1 289 ? 0.146 -2.025 -8.529 1.00 84.38 289 VAL A N 1
ATOM 2457 C CA . VAL A 1 289 ? -0.454 -3.302 -8.097 1.00 84.38 289 VAL A CA 1
ATOM 2458 C C . VAL A 1 289 ? -1.284 -3.869 -9.236 1.00 84.38 289 VAL A C 1
ATOM 2460 O O . VAL A 1 289 ? -2.294 -3.280 -9.606 1.00 84.38 289 VAL A O 1
ATOM 2463 N N . PHE A 1 290 ? -0.880 -5.022 -9.755 1.00 80.19 290 PHE A N 1
ATOM 2464 C CA . PHE A 1 290 ? -1.585 -5.716 -10.824 1.00 80.19 290 PHE A CA 1
ATOM 2465 C C . PHE A 1 290 ? -2.577 -6.751 -10.252 1.00 80.19 290 PHE A C 1
ATOM 2467 O O . PHE A 1 290 ? -2.294 -7.362 -9.211 1.00 80.19 290 PHE A O 1
ATOM 2474 N N . PRO A 1 291 ? -3.747 -6.971 -10.886 1.00 76.75 291 PRO A N 1
ATOM 2475 C CA . PRO A 1 291 ? -4.743 -7.930 -10.405 1.00 76.75 291 PRO A CA 1
ATOM 2476 C C . PRO A 1 291 ? -4.217 -9.375 -10.358 1.00 76.75 291 PRO A C 1
ATOM 2478 O O . PRO A 1 291 ? -3.810 -9.936 -11.371 1.00 76.75 291 PRO A O 1
ATOM 2481 N N . SER A 1 292 ? -4.277 -10.013 -9.185 1.00 71.56 292 SER A N 1
ATOM 2482 C CA . SER A 1 292 ? -3.910 -11.424 -8.992 1.00 71.56 292 SER A CA 1
ATOM 2483 C C . SER A 1 292 ? -4.680 -12.044 -7.821 1.00 71.56 292 SER A C 1
ATOM 2485 O O . SER A 1 292 ? -4.964 -11.363 -6.834 1.00 71.56 292 SER A O 1
ATOM 2487 N N . GLU A 1 293 ? -4.995 -13.340 -7.918 1.00 66.94 293 GLU A N 1
ATOM 2488 C CA . GLU A 1 293 ? -5.595 -14.134 -6.829 1.00 66.94 293 GLU A CA 1
ATOM 2489 C C . GLU A 1 293 ? -4.589 -14.461 -5.713 1.00 66.94 293 GLU A C 1
ATOM 2491 O O . GLU A 1 293 ? -4.990 -14.736 -4.583 1.00 66.94 293 GLU A O 1
ATOM 2496 N N . LEU A 1 294 ? -3.288 -14.433 -6.021 1.00 61.25 294 LEU A N 1
ATOM 2497 C CA . LEU A 1 294 ? -2.218 -14.900 -5.140 1.00 61.25 294 LEU A CA 1
ATOM 2498 C C . LEU A 1 294 ? -1.377 -13.735 -4.602 1.00 61.25 294 LEU A C 1
ATOM 2500 O O . LEU A 1 294 ? -1.099 -12.750 -5.287 1.00 61.25 294 LEU A O 1
ATOM 2504 N N . GLU A 1 295 ? -0.944 -13.838 -3.347 1.00 69.44 295 GLU A N 1
ATOM 2505 C CA . GLU A 1 295 ? -0.111 -12.839 -2.661 1.00 69.44 295 GLU A CA 1
ATOM 2506 C C . GLU A 1 295 ? 1.385 -13.000 -3.000 1.00 69.44 295 GLU A C 1
ATOM 2508 O O . GLU A 1 295 ? 2.212 -13.217 -2.119 1.00 69.44 295 GLU A O 1
ATOM 2513 N N . HIS A 1 296 ? 1.743 -12.882 -4.283 1.00 76.25 296 HIS A N 1
ATOM 2514 C CA . HIS A 1 296 ? 3.122 -13.053 -4.762 1.00 76.25 296 HIS A CA 1
ATOM 2515 C C . HIS A 1 296 ? 3.822 -11.713 -5.092 1.00 76.25 296 HIS A C 1
ATOM 2517 O O . HIS A 1 296 ? 3.162 -10.829 -5.644 1.00 76.25 296 HIS A O 1
ATOM 2523 N N . PRO A 1 297 ? 5.140 -11.528 -4.831 1.00 80.12 297 PRO A N 1
ATOM 2524 C CA . PRO A 1 297 ? 5.865 -10.289 -5.150 1.00 80.12 297 PRO A CA 1
ATOM 2525 C C . PRO A 1 297 ? 5.773 -9.829 -6.611 1.00 80.12 297 PRO A C 1
ATOM 2527 O O . PRO A 1 297 ? 5.699 -8.631 -6.862 1.00 80.12 297 PRO A O 1
ATOM 2530 N N . LEU A 1 298 ? 5.707 -10.758 -7.572 1.00 83.44 298 LEU A N 1
ATOM 2531 C CA . LEU A 1 298 ? 5.586 -10.428 -9.002 1.00 83.44 298 LEU A CA 1
ATOM 2532 C C . LEU A 1 298 ? 4.264 -9.720 -9.377 1.00 83.44 298 LEU A C 1
ATOM 2534 O O . LEU A 1 298 ? 4.176 -9.176 -10.473 1.00 83.44 298 LEU A O 1
ATOM 2538 N N . LYS A 1 299 ? 3.245 -9.674 -8.496 1.00 82.50 299 LYS A N 1
ATOM 2539 C CA . LYS A 1 299 ? 2.018 -8.876 -8.733 1.00 82.50 299 LYS A CA 1
ATOM 2540 C C . LYS A 1 299 ? 2.235 -7.366 -8.593 1.00 82.50 299 LYS A C 1
ATOM 2542 O O . LYS A 1 299 ? 1.305 -6.590 -8.799 1.00 82.50 299 LYS A O 1
ATOM 2547 N N . TYR A 1 300 ? 3.429 -6.943 -8.190 1.00 86.56 300 TYR A N 1
ATOM 2548 C CA . TYR A 1 300 ? 3.784 -5.542 -8.036 1.00 86.56 300 TYR A CA 1
ATOM 2549 C C . TYR A 1 300 ? 4.694 -5.093 -9.176 1.00 86.56 300 TYR A C 1
ATOM 2551 O O . TYR A 1 300 ? 5.651 -5.780 -9.504 1.00 86.56 300 TYR A O 1
ATOM 2559 N N . GLY A 1 301 ? 4.425 -3.918 -9.739 1.00 92.06 301 GLY A N 1
ATOM 2560 C CA . GLY A 1 301 ? 5.421 -3.154 -10.492 1.00 92.06 301 GLY A CA 1
ATOM 2561 C C . GLY A 1 301 ? 6.065 -2.110 -9.585 1.00 92.06 301 GLY A C 1
ATOM 2562 O O . GLY A 1 301 ? 5.484 -1.730 -8.569 1.00 92.06 301 GLY A O 1
ATOM 2563 N N . TYR A 1 302 ? 7.239 -1.598 -9.936 1.00 94.56 302 TYR A N 1
ATOM 2564 C CA . TYR A 1 302 ? 7.942 -0.577 -9.159 1.00 94.56 302 TYR A CA 1
ATOM 2565 C C . TYR A 1 302 ? 8.556 0.494 -10.056 1.00 94.56 302 TYR A C 1
ATOM 2567 O O . TYR A 1 302 ? 9.169 0.180 -11.069 1.00 94.56 302 TYR A O 1
ATOM 2575 N N . ILE A 1 303 ? 8.463 1.756 -9.630 1.00 95.00 303 ILE A N 1
ATOM 2576 C CA . ILE A 1 303 ? 9.182 2.877 -10.254 1.00 95.00 303 ILE A CA 1
ATOM 2577 C C . ILE A 1 303 ? 10.331 3.276 -9.326 1.00 95.00 303 ILE A C 1
ATOM 2579 O O . ILE A 1 303 ? 10.112 3.510 -8.138 1.00 95.00 303 ILE A O 1
ATOM 2583 N N . ARG A 1 304 ? 11.570 3.342 -9.805 1.00 93.56 304 ARG A N 1
ATOM 2584 C CA . ARG A 1 304 ? 12.740 3.754 -9.013 1.00 93.56 304 ARG A CA 1
ATOM 2585 C C . ARG A 1 304 ? 13.431 4.918 -9.696 1.00 93.56 304 ARG A C 1
ATOM 2587 O O . ARG A 1 304 ? 13.734 4.855 -10.876 1.00 93.56 304 ARG A O 1
ATOM 2594 N N . ARG A 1 305 ? 13.624 6.008 -8.955 1.00 92.94 305 ARG A N 1
ATOM 2595 C CA . ARG A 1 305 ? 14.072 7.285 -9.517 1.00 92.94 305 ARG A CA 1
ATOM 2596 C C . ARG A 1 305 ? 15.585 7.410 -9.455 1.00 92.94 305 ARG A C 1
ATOM 2598 O O . ARG A 1 305 ? 16.144 7.184 -8.382 1.00 92.94 305 ARG A O 1
ATOM 2605 N N . GLY A 1 306 ? 16.209 7.828 -10.553 1.00 91.81 306 GLY A N 1
ATOM 2606 C CA . GLY A 1 306 ? 17.659 8.019 -10.648 1.00 91.81 306 GLY A CA 1
ATOM 2607 C C . GLY A 1 306 ? 18.484 6.787 -10.258 1.00 91.81 306 GLY A C 1
ATOM 2608 O O . GLY A 1 306 ? 19.438 6.928 -9.498 1.00 91.81 306 GLY A O 1
ATOM 2609 N N . CYS A 1 307 ? 18.099 5.592 -10.721 1.00 91.88 307 CYS A N 1
ATOM 2610 C CA . CYS A 1 307 ? 18.906 4.379 -10.553 1.00 91.88 307 CYS A CA 1
ATOM 2611 C C . CYS A 1 307 ? 20.105 4.332 -11.512 1.00 91.88 307 CYS A C 1
ATOM 2613 O O . CYS A 1 307 ? 21.083 3.663 -11.208 1.00 91.88 307 CYS A O 1
ATOM 2615 N N . MET A 1 308 ? 20.041 5.056 -12.635 1.00 95.94 308 MET A N 1
ATOM 2616 C CA . MET A 1 308 ? 21.164 5.260 -13.550 1.00 95.94 308 MET A CA 1
ATOM 2617 C C . MET A 1 308 ? 21.543 6.746 -13.584 1.00 95.94 308 MET A C 1
ATOM 2619 O O . MET A 1 308 ? 20.683 7.620 -13.440 1.00 95.94 308 MET A O 1
ATOM 2623 N N . SER A 1 309 ? 22.831 7.061 -13.743 1.00 96.50 309 SER A N 1
ATOM 2624 C CA . SER A 1 309 ? 23.284 8.457 -13.779 1.00 96.50 309 SER A CA 1
ATOM 2625 C C . SER A 1 309 ? 22.883 9.133 -15.096 1.00 96.50 309 SER A C 1
ATOM 2627 O O . SER A 1 309 ? 22.861 8.498 -16.152 1.00 96.50 309 SER A O 1
ATOM 2629 N N . LYS A 1 310 ? 22.609 10.445 -15.068 1.00 95.81 310 LYS A N 1
ATOM 2630 C CA . LYS A 1 310 ? 22.327 11.205 -16.299 1.00 95.81 310 LYS A CA 1
ATOM 2631 C C . LYS A 1 310 ? 23.502 11.201 -17.281 1.00 95.81 310 LYS A C 1
ATOM 2633 O O . LYS A 1 310 ? 23.273 11.217 -18.483 1.00 95.81 310 LYS A O 1
ATOM 2638 N N . THR A 1 311 ? 24.736 11.147 -16.781 1.00 97.50 311 THR A N 1
ATOM 2639 C CA . THR A 1 311 ? 25.943 11.035 -17.611 1.00 97.50 311 THR A CA 1
ATOM 2640 C C . THR A 1 311 ? 25.927 9.730 -18.404 1.00 97.50 311 THR A C 1
ATOM 2642 O O . THR A 1 311 ? 26.005 9.777 -19.631 1.00 97.50 311 THR A O 1
ATOM 2645 N N . LEU A 1 312 ? 25.685 8.601 -17.724 1.00 97.44 312 LEU A N 1
ATOM 2646 C CA . LEU A 1 312 ? 25.598 7.278 -18.344 1.00 97.44 312 LEU A CA 1
ATOM 2647 C C . LEU A 1 312 ? 24.420 7.194 -19.323 1.00 97.44 312 LEU A C 1
ATOM 2649 O O . LEU A 1 312 ? 24.572 6.646 -20.411 1.00 97.44 312 LEU A O 1
ATOM 2653 N N . CYS A 1 313 ? 23.281 7.825 -19.013 1.00 97.94 313 CYS A N 1
ATOM 2654 C CA . CYS A 1 313 ? 22.170 7.959 -19.963 1.00 97.94 313 CYS A CA 1
ATOM 2655 C C . CYS A 1 313 ? 22.623 8.649 -21.263 1.00 97.94 313 CYS A C 1
ATOM 2657 O O . CYS A 1 313 ? 22.458 8.096 -22.348 1.00 97.94 313 CYS A O 1
ATOM 2659 N N . SER A 1 314 ? 23.276 9.812 -21.164 1.00 97.06 314 SER A N 1
ATOM 2660 C CA . SER A 1 314 ? 23.795 10.553 -22.323 1.00 97.06 314 SER A CA 1
ATOM 2661 C C . SER A 1 314 ? 24.950 9.849 -23.051 1.00 97.06 314 SER A C 1
ATOM 2663 O O . SER A 1 314 ? 25.178 10.104 -24.233 1.00 97.06 314 SER A O 1
ATOM 2665 N N . GLN A 1 315 ? 25.710 8.978 -22.383 1.00 97.38 315 GLN A N 1
ATOM 2666 C CA . GLN A 1 315 ? 26.695 8.111 -23.038 1.00 97.38 315 GLN A CA 1
ATOM 2667 C C . GLN A 1 315 ? 26.006 6.992 -23.830 1.00 97.38 315 GLN A C 1
ATOM 2669 O O . GLN A 1 315 ? 26.337 6.807 -24.998 1.00 97.38 315 GLN A O 1
ATOM 2674 N N . CYS A 1 316 ? 24.991 6.337 -23.254 1.00 97.12 316 CYS A N 1
ATOM 2675 C CA . CYS A 1 316 ? 24.174 5.332 -23.941 1.00 97.12 316 CYS A CA 1
ATOM 2676 C C . CYS A 1 316 ? 23.510 5.906 -25.201 1.00 97.12 316 CYS A C 1
ATOM 2678 O O . CYS A 1 316 ? 23.582 5.287 -26.258 1.00 97.12 316 CYS A O 1
ATOM 2680 N N . LEU A 1 317 ? 22.927 7.111 -25.118 1.00 96.31 317 LEU A N 1
ATOM 2681 C CA . LEU A 1 317 ? 22.329 7.789 -26.277 1.00 96.31 317 LEU A CA 1
ATOM 2682 C C . LEU A 1 317 ? 23.349 8.067 -27.388 1.00 96.31 317 LEU A C 1
ATOM 2684 O O . LEU A 1 317 ? 23.068 7.800 -28.552 1.00 96.31 317 LEU A O 1
ATOM 2688 N N . ARG A 1 318 ? 24.541 8.575 -27.042 1.00 96.38 318 ARG A N 1
ATOM 2689 C CA . ARG A 1 318 ? 25.602 8.848 -28.028 1.00 96.38 318 ARG A CA 1
ATOM 2690 C C . ARG A 1 318 ? 26.124 7.574 -28.687 1.00 96.38 318 ARG A C 1
ATOM 2692 O O . ARG A 1 318 ? 26.351 7.584 -29.889 1.00 96.38 318 ARG A O 1
ATOM 2699 N N . ALA A 1 319 ? 26.294 6.495 -27.921 1.00 95.38 319 ALA A N 1
ATOM 2700 C CA . ALA A 1 319 ? 26.698 5.203 -28.465 1.00 95.38 319 ALA A CA 1
ATOM 2701 C C . ALA A 1 319 ? 25.622 4.631 -29.405 1.00 95.38 319 ALA A C 1
ATOM 2703 O O . ALA A 1 319 ? 25.947 4.205 -30.507 1.00 95.38 319 ALA A O 1
ATOM 2704 N N . ALA A 1 320 ? 24.347 4.685 -29.007 1.00 94.50 320 ALA A N 1
ATOM 2705 C CA . ALA A 1 320 ? 23.240 4.175 -29.811 1.00 94.50 320 ALA A CA 1
ATOM 2706 C C . ALA A 1 320 ? 23.015 4.980 -31.106 1.00 94.50 320 ALA A C 1
ATOM 2708 O O . ALA A 1 320 ? 22.859 4.383 -32.164 1.00 94.50 320 ALA A O 1
ATOM 2709 N N . GLU A 1 321 ? 23.049 6.316 -31.076 1.00 94.75 321 GLU A N 1
ATOM 2710 C CA . GLU A 1 321 ? 22.907 7.121 -32.306 1.00 94.75 321 GLU A CA 1
ATOM 2711 C C . GLU A 1 321 ? 24.118 7.019 -33.252 1.00 94.75 321 GLU A C 1
ATOM 2713 O O . GLU A 1 321 ? 23.975 7.291 -34.440 1.00 94.75 321 GLU A O 1
ATOM 2718 N N . ALA A 1 322 ? 25.290 6.598 -32.760 1.00 92.31 322 ALA A N 1
ATOM 2719 C CA . ALA A 1 322 ? 26.440 6.251 -33.602 1.00 92.31 322 ALA A CA 1
ATOM 2720 C C . ALA A 1 322 ? 26.383 4.809 -34.154 1.00 92.31 322 ALA A C 1
ATOM 2722 O O . ALA A 1 322 ? 27.155 4.465 -35.049 1.00 92.31 322 ALA A O 1
ATOM 2723 N N . GLY A 1 323 ? 25.505 3.964 -33.607 1.00 87.81 323 GLY A N 1
ATOM 2724 C CA . GLY A 1 323 ? 25.289 2.584 -34.034 1.00 87.81 323 GLY A CA 1
ATOM 2725 C C . GLY A 1 323 ? 24.194 2.436 -35.099 1.00 87.81 323 GLY A C 1
ATOM 2726 O O . GLY A 1 323 ? 23.674 3.410 -35.643 1.00 87.81 323 GLY A O 1
ATOM 2727 N N . SER A 1 324 ? 23.845 1.190 -35.426 1.00 87.00 324 SER A N 1
ATOM 2728 C CA . SER A 1 324 ? 22.882 0.857 -36.487 1.00 87.00 324 SER A CA 1
ATOM 2729 C C . SER A 1 324 ? 21.576 0.315 -35.913 1.00 87.00 324 SER A C 1
ATOM 2731 O O . SER A 1 324 ? 21.528 -0.798 -35.398 1.00 87.00 324 SER A O 1
ATOM 2733 N N . TRP A 1 325 ? 20.496 1.086 -36.037 1.00 89.12 325 TRP A N 1
ATOM 2734 C CA . TRP A 1 325 ? 19.161 0.690 -35.586 1.00 89.12 325 TRP A CA 1
ATOM 2735 C C . TRP A 1 325 ? 18.583 -0.469 -36.411 1.00 89.12 325 TRP A C 1
ATOM 2737 O O . TRP A 1 325 ? 18.447 -0.359 -37.629 1.00 89.12 325 TRP A O 1
ATOM 2747 N N . THR A 1 326 ? 18.171 -1.546 -35.741 1.00 82.81 326 THR A N 1
ATOM 2748 C CA . THR A 1 326 ? 17.538 -2.729 -36.360 1.00 82.81 326 THR A CA 1
ATOM 2749 C C . THR A 1 326 ? 16.049 -2.809 -36.013 1.00 82.81 326 THR A C 1
ATOM 2751 O O . THR A 1 326 ? 15.610 -2.098 -35.114 1.00 82.81 326 THR A O 1
ATOM 2754 N N . LYS A 1 327 ? 15.255 -3.620 -36.736 1.00 74.69 327 LYS A N 1
ATOM 2755 C CA . LYS A 1 327 ? 13.796 -3.759 -36.509 1.00 74.69 327 LYS A CA 1
ATOM 2756 C C . LYS A 1 327 ? 13.267 -5.197 -36.379 1.00 74.69 327 LYS A C 1
ATOM 2758 O O . LYS A 1 327 ? 12.094 -5.370 -36.076 1.00 74.69 327 LYS A O 1
ATOM 2763 N N . GLU A 1 328 ? 14.089 -6.225 -36.593 1.00 67.12 328 GLU A N 1
ATOM 2764 C CA . GLU A 1 328 ? 13.620 -7.615 -36.783 1.00 67.12 328 GLU A CA 1
ATOM 2765 C C . GLU A 1 328 ? 14.287 -8.619 -35.822 1.00 67.12 328 GLU A C 1
ATOM 2767 O O . GLU A 1 328 ? 14.633 -9.734 -36.203 1.00 67.12 328 GLU A O 1
ATOM 2772 N N . ARG A 1 329 ? 14.510 -8.230 -34.557 1.00 66.44 329 ARG A N 1
ATOM 2773 C CA . ARG A 1 329 ? 15.183 -9.094 -33.560 1.00 66.44 329 ARG A CA 1
ATOM 2774 C C . ARG A 1 329 ? 14.247 -9.867 -32.626 1.00 66.44 329 ARG A C 1
ATOM 2776 O O . ARG A 1 329 ? 14.669 -10.852 -32.024 1.00 66.44 329 ARG A O 1
ATOM 2783 N N . HIS A 1 330 ? 12.997 -9.431 -32.490 1.00 64.88 330 HIS A N 1
ATOM 2784 C CA . HIS A 1 330 ? 12.017 -9.993 -31.558 1.00 64.88 330 HIS A CA 1
ATOM 2785 C C . HIS A 1 330 ? 10.659 -10.166 -32.248 1.00 64.88 330 HIS A C 1
ATOM 2787 O O . HIS A 1 330 ? 10.344 -9.431 -33.183 1.00 64.88 330 HIS A O 1
ATOM 2793 N N . THR A 1 331 ? 9.830 -11.097 -31.757 1.00 60.00 331 THR A N 1
ATOM 2794 C CA . THR A 1 331 ? 8.448 -11.315 -32.238 1.00 60.00 331 THR A CA 1
ATOM 2795 C C . THR A 1 331 ? 7.629 -10.021 -32.220 1.00 60.00 331 THR A C 1
ATOM 2797 O O . THR A 1 331 ? 6.778 -9.793 -33.076 1.00 60.00 331 THR A O 1
ATOM 2800 N N . GLN A 1 332 ? 7.919 -9.150 -31.255 1.00 66.88 332 GLN A N 1
ATOM 2801 C CA . GLN A 1 332 ? 7.454 -7.776 -31.192 1.00 66.88 332 GLN A CA 1
ATOM 2802 C C . GLN A 1 332 ? 8.568 -6.853 -31.696 1.00 66.88 332 GLN A C 1
ATOM 2804 O O . GLN A 1 332 ? 9.449 -6.456 -30.939 1.00 66.88 332 GLN A O 1
ATOM 2809 N N . ALA A 1 333 ? 8.531 -6.537 -32.989 1.00 71.81 333 ALA A N 1
ATOM 2810 C CA . ALA A 1 333 ? 9.508 -5.678 -33.650 1.00 71.81 333 ALA A CA 1
ATOM 2811 C C . ALA A 1 333 ? 9.626 -4.294 -32.978 1.00 71.81 333 ALA A C 1
ATOM 2813 O O . ALA A 1 333 ? 8.657 -3.529 -32.928 1.00 71.81 333 ALA A O 1
ATOM 2814 N N . THR A 1 334 ? 10.828 -3.947 -32.515 1.00 78.25 334 THR A N 1
ATOM 2815 C CA . THR A 1 334 ? 11.201 -2.609 -32.032 1.00 78.25 334 THR A CA 1
ATOM 2816 C C . THR A 1 334 ? 12.388 -2.055 -32.804 1.00 78.25 334 THR A C 1
ATOM 2818 O O . THR A 1 334 ? 13.273 -2.803 -33.204 1.00 78.25 334 THR A O 1
ATOM 2821 N N . GLN A 1 335 ? 12.432 -0.733 -32.996 1.00 88.75 335 GLN A N 1
ATOM 2822 C CA . GLN A 1 335 ? 13.633 -0.057 -33.473 1.00 88.75 335 GLN A CA 1
ATOM 2823 C C . GLN A 1 335 ? 14.672 -0.023 -32.348 1.00 88.75 335 GLN A C 1
ATOM 2825 O O . GLN A 1 335 ? 14.565 0.781 -31.419 1.00 88.75 335 GLN A O 1
ATOM 2830 N N . ASP A 1 336 ? 15.659 -0.914 -32.406 1.00 91.12 336 ASP A N 1
ATOM 2831 C CA . ASP A 1 336 ? 16.531 -1.180 -31.266 1.00 91.12 336 ASP A CA 1
ATOM 2832 C C . ASP A 1 336 ? 17.953 -1.655 -31.626 1.00 91.12 336 ASP A C 1
ATOM 2834 O O . ASP A 1 336 ? 18.281 -1.925 -32.790 1.00 91.12 336 ASP A O 1
ATOM 2838 N N . GLN A 1 337 ? 18.807 -1.692 -30.597 1.00 92.81 337 GLN A N 1
ATOM 2839 C CA . GLN A 1 337 ? 20.207 -2.128 -30.636 1.00 92.81 337 GLN A CA 1
ATOM 2840 C C . GLN A 1 337 ? 20.586 -2.852 -29.341 1.00 92.81 337 GLN A C 1
ATOM 2842 O O . GLN A 1 337 ? 20.307 -2.356 -28.248 1.00 92.81 337 GLN A O 1
ATOM 2847 N N . ARG A 1 338 ? 21.259 -4.002 -29.436 1.00 92.06 338 ARG A N 1
ATOM 2848 C CA . ARG A 1 338 ? 21.767 -4.733 -28.262 1.00 92.06 338 ARG A CA 1
ATOM 2849 C C . ARG A 1 338 ? 22.976 -4.026 -27.661 1.00 92.06 338 ARG A C 1
ATOM 2851 O O . ARG A 1 338 ? 23.786 -3.460 -28.393 1.00 92.06 338 ARG A O 1
ATOM 2858 N N . ILE A 1 339 ? 23.155 -4.112 -26.343 1.00 93.06 339 ILE A N 1
ATOM 2859 C CA . ILE A 1 339 ? 24.302 -3.457 -25.691 1.00 93.06 339 ILE A CA 1
ATOM 2860 C C . ILE A 1 339 ? 25.655 -4.057 -26.110 1.00 93.06 339 ILE A C 1
ATOM 2862 O O . ILE A 1 339 ? 26.644 -3.332 -26.139 1.00 93.06 339 ILE A O 1
ATOM 2866 N N . ASP A 1 340 ? 25.704 -5.341 -26.482 1.00 90.00 340 ASP A N 1
ATOM 2867 C CA . ASP A 1 340 ? 26.919 -6.018 -26.970 1.00 90.00 340 ASP A CA 1
ATOM 2868 C C . ASP A 1 340 ? 27.376 -5.515 -28.352 1.00 90.00 340 ASP A C 1
ATOM 2870 O O . ASP A 1 340 ? 28.568 -5.532 -28.651 1.00 90.00 340 ASP A O 1
ATOM 2874 N N . THR A 1 341 ? 26.464 -4.960 -29.156 1.00 92.19 341 THR A N 1
ATOM 2875 C CA . THR A 1 341 ? 26.798 -4.250 -30.404 1.00 92.19 341 THR A CA 1
ATOM 2876 C C . THR A 1 341 ? 27.310 -2.817 -30.189 1.00 92.19 341 THR A C 1
ATOM 2878 O O . THR A 1 341 ? 27.685 -2.154 -31.154 1.00 92.19 341 THR A O 1
ATOM 2881 N N . LEU A 1 342 ? 27.369 -2.333 -28.939 1.00 93.38 342 LEU A N 1
ATOM 2882 C CA . LEU A 1 342 ? 27.769 -0.967 -28.575 1.00 93.38 342 LEU A CA 1
ATOM 2883 C C . LEU A 1 342 ? 29.059 -0.956 -27.721 1.00 93.38 342 LEU A C 1
ATOM 2885 O O . LEU A 1 342 ? 29.022 -0.582 -26.543 1.00 93.38 342 LEU A O 1
ATOM 2889 N N . PRO A 1 343 ? 30.232 -1.306 -28.292 1.00 93.06 343 PRO A N 1
ATOM 2890 C CA . PRO A 1 343 ? 31.482 -1.464 -27.536 1.00 93.06 343 PRO A CA 1
ATOM 2891 C C . PRO A 1 343 ? 31.919 -0.189 -26.798 1.00 93.06 343 PRO A C 1
ATOM 2893 O O . PRO A 1 343 ? 32.537 -0.269 -25.744 1.00 93.06 343 PRO A O 1
ATOM 2896 N N . ALA A 1 344 ? 31.539 0.993 -27.297 1.00 93.75 344 ALA A N 1
ATOM 2897 C CA . ALA A 1 344 ? 31.839 2.282 -26.671 1.00 93.75 344 ALA A CA 1
ATOM 2898 C C . ALA A 1 344 ? 31.154 2.513 -25.305 1.00 93.75 344 ALA A C 1
ATOM 2900 O O . ALA A 1 344 ? 31.501 3.473 -24.618 1.00 93.75 344 ALA A O 1
ATOM 2901 N N . ILE A 1 345 ? 30.169 1.687 -24.923 1.00 95.38 345 ILE A N 1
ATOM 2902 C CA . ILE A 1 345 ? 29.468 1.799 -23.631 1.00 95.38 345 ILE A CA 1
ATOM 2903 C C . ILE A 1 345 ? 29.273 0.461 -22.902 1.00 95.38 345 ILE A C 1
ATOM 2905 O O . ILE A 1 345 ? 28.828 0.455 -21.755 1.00 95.38 345 ILE A O 1
ATOM 2909 N N . TYR A 1 346 ? 29.615 -0.662 -23.543 1.00 94.50 346 TYR A N 1
ATOM 2910 C CA . TYR A 1 346 ? 29.334 -2.014 -23.059 1.00 94.50 346 TYR A CA 1
ATOM 2911 C C . TYR A 1 346 ? 29.817 -2.274 -21.624 1.00 94.50 346 TYR A C 1
ATOM 2913 O O . TYR A 1 346 ? 29.016 -2.701 -20.793 1.00 94.50 346 TYR A O 1
ATOM 2921 N N . ASP A 1 347 ? 31.079 -1.973 -21.305 1.00 94.12 347 ASP A N 1
ATOM 2922 C CA . ASP A 1 347 ? 31.661 -2.277 -19.989 1.00 94.12 347 ASP A CA 1
ATOM 2923 C C . ASP A 1 347 ? 31.044 -1.439 -18.859 1.00 94.12 347 ASP A C 1
ATOM 2925 O O . ASP A 1 347 ? 30.680 -1.972 -17.808 1.00 94.12 347 ASP A O 1
ATOM 2929 N N . GLU A 1 348 ? 30.881 -0.128 -19.069 1.00 95.25 348 GLU A N 1
ATOM 2930 C CA . GLU A 1 348 ? 30.302 0.782 -18.069 1.00 95.25 348 GLU A CA 1
ATOM 2931 C C . GLU A 1 348 ? 28.821 0.458 -17.821 1.00 95.25 348 GLU A C 1
ATOM 2933 O O . GLU A 1 348 ? 28.364 0.406 -16.674 1.00 95.25 348 GLU A O 1
ATOM 2938 N N . LEU A 1 349 ? 28.079 0.168 -18.894 1.00 94.94 349 LEU A N 1
ATOM 2939 C CA . LEU A 1 349 ? 26.675 -0.204 -18.815 1.00 94.94 349 LEU A CA 1
ATOM 2940 C C . LEU A 1 349 ? 26.484 -1.575 -18.156 1.00 94.94 349 LEU A C 1
ATOM 2942 O O . LEU A 1 349 ? 25.644 -1.710 -17.268 1.00 94.94 349 LEU A O 1
ATOM 2946 N N . THR A 1 350 ? 27.296 -2.569 -18.523 1.00 94.12 350 THR A N 1
ATOM 2947 C CA . THR A 1 350 ? 27.294 -3.901 -17.898 1.00 94.12 350 THR A CA 1
ATOM 2948 C C . THR A 1 350 ? 27.638 -3.809 -16.412 1.00 94.12 350 THR A C 1
ATOM 2950 O O . THR A 1 350 ? 26.964 -4.432 -15.589 1.00 94.12 350 THR A O 1
ATOM 2953 N N . ALA A 1 351 ? 28.615 -2.977 -16.032 1.00 93.75 351 ALA A N 1
ATOM 2954 C CA . ALA A 1 351 ? 28.961 -2.754 -14.632 1.00 93.75 351 ALA A CA 1
ATOM 2955 C C . ALA A 1 351 ? 27.801 -2.139 -13.832 1.00 93.75 351 ALA A C 1
ATOM 2957 O O . ALA A 1 351 ? 27.493 -2.641 -12.751 1.00 93.75 351 ALA A O 1
ATOM 2958 N N . CYS A 1 352 ? 27.129 -1.105 -14.355 1.00 95.00 352 CYS A N 1
ATOM 2959 C CA . CYS A 1 352 ? 25.961 -0.500 -13.700 1.00 95.00 352 CYS A CA 1
ATOM 2960 C C . CYS A 1 352 ? 24.792 -1.495 -13.590 1.00 95.00 352 CYS A C 1
ATOM 2962 O O . CYS A 1 352 ? 24.157 -1.638 -12.541 1.00 95.00 352 CYS A O 1
ATOM 2964 N N . LEU A 1 353 ? 24.547 -2.260 -14.656 1.00 94.31 353 LEU A N 1
ATOM 2965 C CA . LEU A 1 353 ? 23.516 -3.288 -14.687 1.00 94.31 353 LEU A CA 1
ATOM 2966 C C . LEU A 1 353 ? 23.740 -4.374 -13.623 1.00 94.31 353 LEU A C 1
ATOM 2968 O O . LEU A 1 353 ? 22.812 -4.695 -12.881 1.00 94.31 353 LEU A O 1
ATOM 2972 N N . GLN A 1 354 ? 24.963 -4.898 -13.511 1.00 91.50 354 GLN A N 1
ATOM 2973 C CA . GLN A 1 354 ? 25.312 -5.956 -12.557 1.00 91.50 354 GLN A CA 1
ATOM 2974 C C . GLN A 1 354 ? 25.426 -5.466 -11.105 1.00 91.50 354 GLN A C 1
ATOM 2976 O O . GLN A 1 354 ? 25.058 -6.203 -10.192 1.00 91.50 354 GLN A O 1
ATOM 2981 N N . LYS A 1 355 ? 25.949 -4.253 -10.869 1.00 91.75 355 LYS A N 1
ATOM 2982 C CA . LYS A 1 355 ? 26.280 -3.763 -9.515 1.00 91.75 355 LYS A CA 1
ATOM 2983 C C . LYS A 1 355 ? 25.184 -2.910 -8.879 1.00 91.75 355 LYS A C 1
ATOM 2985 O O . LYS A 1 355 ? 25.029 -2.964 -7.662 1.00 91.75 355 LYS A O 1
ATOM 2990 N N . ASP A 1 356 ? 24.408 -2.175 -9.677 1.00 91.94 356 ASP A N 1
ATOM 2991 C CA . ASP A 1 356 ? 23.398 -1.236 -9.174 1.00 91.94 356 ASP A CA 1
ATOM 2992 C C . ASP A 1 356 ? 21.968 -1.732 -9.437 1.00 91.94 356 ASP A C 1
ATOM 2994 O O . ASP A 1 356 ? 21.146 -1.808 -8.519 1.00 91.94 356 ASP A O 1
ATOM 2998 N N . ILE A 1 357 ? 21.655 -2.088 -10.689 1.00 93.69 357 ILE A N 1
ATOM 2999 C CA . ILE A 1 357 ? 20.275 -2.389 -11.107 1.00 93.69 357 ILE A CA 1
ATOM 3000 C C . ILE A 1 357 ? 19.846 -3.792 -10.665 1.00 93.69 357 ILE A C 1
ATOM 3002 O O . ILE A 1 357 ? 18.800 -3.933 -10.028 1.00 93.69 357 ILE A O 1
ATOM 3006 N N . LEU A 1 358 ? 20.632 -4.831 -10.954 1.00 92.38 358 LEU A N 1
ATOM 3007 C CA . LEU A 1 358 ? 20.258 -6.217 -10.658 1.00 92.38 358 LEU A CA 1
ATOM 3008 C C . LEU A 1 358 ? 20.080 -6.491 -9.144 1.00 92.38 358 LEU A C 1
ATOM 3010 O O . LEU A 1 358 ? 19.045 -7.060 -8.779 1.00 92.38 358 LEU A O 1
ATOM 3014 N N . PRO A 1 359 ? 20.957 -6.014 -8.229 1.00 91.75 359 PRO A N 1
ATOM 3015 C CA . PRO A 1 359 ? 20.758 -6.185 -6.786 1.00 91.75 359 PRO A CA 1
ATOM 3016 C C . PRO A 1 359 ? 19.560 -5.387 -6.254 1.00 91.75 359 PRO A C 1
ATOM 3018 O O . PRO A 1 359 ? 18.832 -5.857 -5.373 1.00 91.75 359 PRO A O 1
ATOM 3021 N N . LEU A 1 360 ? 19.293 -4.200 -6.820 1.00 92.06 360 LEU A N 1
ATOM 3022 C CA . LEU A 1 360 ? 18.080 -3.441 -6.521 1.00 92.06 360 LEU A CA 1
ATOM 3023 C C . LEU A 1 360 ? 16.837 -4.253 -6.906 1.00 92.06 360 LEU A C 1
ATOM 3025 O O . LEU A 1 360 ? 15.947 -4.418 -6.073 1.00 92.06 360 LEU A O 1
ATOM 3029 N N . VAL A 1 361 ? 16.780 -4.803 -8.119 1.00 92.00 361 VAL A N 1
ATOM 3030 C CA . VAL A 1 361 ? 15.656 -5.621 -8.604 1.00 92.00 361 VAL A CA 1
ATOM 3031 C C . VAL A 1 361 ? 15.458 -6.869 -7.737 1.00 92.00 361 VAL A C 1
ATOM 3033 O O . VAL A 1 361 ? 14.335 -7.114 -7.288 1.00 92.00 361 VAL A O 1
ATOM 3036 N N . ALA A 1 362 ? 16.534 -7.586 -7.400 1.00 89.69 362 ALA A N 1
ATOM 3037 C CA . ALA A 1 362 ? 16.497 -8.723 -6.478 1.00 89.69 362 ALA A CA 1
ATOM 3038 C C . ALA A 1 362 ? 15.853 -8.342 -5.131 1.00 89.69 362 ALA A C 1
ATOM 3040 O O . ALA A 1 362 ? 14.900 -8.990 -4.687 1.00 89.69 362 ALA A O 1
ATOM 3041 N N . SER A 1 363 ? 16.267 -7.214 -4.535 1.00 89.31 363 SER A N 1
ATOM 3042 C CA . SER A 1 363 ? 15.710 -6.718 -3.266 1.00 89.31 363 SER A CA 1
ATOM 3043 C C . SER A 1 363 ? 14.216 -6.359 -3.331 1.00 89.31 363 SER A C 1
ATOM 3045 O O . SER A 1 363 ? 13.497 -6.513 -2.340 1.00 89.31 363 SER A O 1
ATOM 3047 N N . LEU A 1 364 ? 13.724 -5.899 -4.490 1.00 88.69 364 LEU A N 1
ATOM 3048 C CA . LEU A 1 364 ? 12.327 -5.495 -4.678 1.00 88.69 364 LEU A CA 1
ATOM 3049 C C . LEU A 1 364 ? 11.377 -6.688 -4.726 1.00 88.69 364 LEU A C 1
ATOM 3051 O O . LEU A 1 364 ? 10.304 -6.639 -4.122 1.00 88.69 364 LEU A O 1
ATOM 3055 N N . TYR A 1 365 ? 11.791 -7.753 -5.410 1.00 85.88 365 TYR A N 1
ATOM 3056 C CA . TYR A 1 365 ? 10.993 -8.967 -5.583 1.00 85.88 365 TYR A CA 1
ATOM 3057 C C . TYR A 1 365 ? 11.333 -10.076 -4.580 1.00 85.88 365 TYR A C 1
ATOM 3059 O O . TYR A 1 365 ? 10.600 -11.059 -4.502 1.00 85.88 365 TYR A O 1
ATOM 3067 N N . ARG A 1 366 ? 12.358 -9.864 -3.742 1.00 85.88 366 ARG A N 1
ATOM 3068 C CA . ARG A 1 366 ? 12.868 -10.793 -2.716 1.00 85.88 366 ARG A CA 1
ATOM 3069 C C . ARG A 1 366 ? 13.496 -12.068 -3.288 1.00 85.88 366 ARG A C 1
ATOM 3071 O O . ARG A 1 366 ? 13.422 -13.119 -2.657 1.00 85.88 366 ARG A O 1
ATOM 3078 N N . PHE A 1 367 ? 14.135 -11.958 -4.448 1.00 81.88 367 PHE A N 1
ATOM 3079 C CA . PHE A 1 367 ? 15.041 -12.997 -4.936 1.00 81.88 367 PHE A CA 1
ATOM 3080 C C . PHE A 1 367 ? 16.420 -12.849 -4.267 1.00 81.88 367 PHE A C 1
ATOM 3082 O O . PHE A 1 367 ? 16.832 -11.719 -3.987 1.00 81.88 367 PHE A O 1
ATOM 3089 N N . PRO A 1 368 ? 17.157 -13.950 -4.033 1.00 80.38 368 PRO A N 1
ATOM 3090 C CA . PRO A 1 368 ? 18.607 -13.905 -3.855 1.00 80.38 368 PRO A CA 1
ATOM 3091 C C . PRO A 1 368 ? 19.257 -13.239 -5.075 1.00 80.38 368 PRO A C 1
ATOM 3093 O O . PRO A 1 368 ? 18.832 -13.473 -6.209 1.00 80.38 368 PRO A O 1
ATOM 3096 N N . ALA A 1 369 ? 20.262 -12.390 -4.861 1.00 75.62 369 ALA A N 1
ATOM 3097 C CA . ALA A 1 369 ? 20.873 -11.618 -5.946 1.00 75.62 369 ALA A CA 1
ATOM 3098 C C . ALA A 1 369 ? 21.616 -12.520 -6.944 1.00 75.62 369 ALA A C 1
ATOM 3100 O O . ALA A 1 369 ? 21.637 -12.243 -8.137 1.00 75.62 369 ALA A O 1
ATOM 3101 N N . GLU A 1 370 ? 22.149 -13.633 -6.447 1.00 79.88 370 GLU A N 1
ATOM 3102 C CA . GLU A 1 370 ? 22.896 -14.664 -7.165 1.00 79.88 370 GLU A CA 1
ATOM 3103 C C . GLU A 1 370 ? 22.001 -15.511 -8.082 1.00 79.88 370 GLU A C 1
ATOM 3105 O O . GLU A 1 370 ? 22.501 -16.224 -8.948 1.00 79.88 370 GLU A O 1
ATOM 3110 N N . GLN A 1 371 ? 20.679 -15.466 -7.877 1.00 82.25 371 GLN A N 1
ATOM 3111 C CA . GLN A 1 371 ? 19.719 -16.217 -8.682 1.00 82.25 371 GLN A CA 1
ATOM 3112 C C . GLN A 1 371 ? 19.208 -15.434 -9.889 1.00 82.25 371 GLN A C 1
ATOM 3114 O O . GLN A 1 371 ? 18.759 -16.067 -10.839 1.00 82.25 371 GLN A O 1
ATOM 3119 N N . LEU A 1 372 ? 19.259 -14.097 -9.883 1.00 86.00 372 LEU A N 1
ATOM 3120 C CA . LEU A 1 372 ? 18.836 -13.300 -11.034 1.00 86.00 372 LEU A CA 1
ATOM 3121 C C . LEU A 1 372 ? 19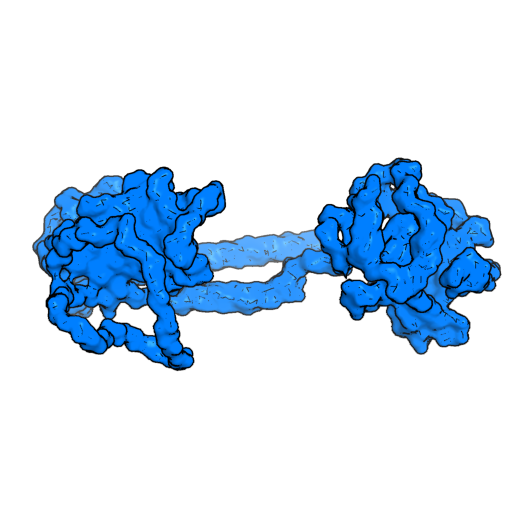.986 -13.108 -12.026 1.00 86.00 372 LEU A C 1
ATOM 3123 O O . LEU A 1 372 ? 21.115 -12.824 -11.639 1.00 86.00 372 LEU A O 1
ATOM 3127 N N . GLY A 1 373 ? 19.675 -13.204 -13.316 1.00 87.88 373 GLY A N 1
ATOM 3128 C CA . GLY A 1 373 ? 20.612 -12.978 -14.412 1.00 87.88 373 GLY A CA 1
ATOM 3129 C C . GLY A 1 373 ? 19.986 -12.132 -15.515 1.00 87.88 373 GLY A C 1
ATOM 3130 O O . GLY A 1 373 ? 18.783 -12.202 -15.767 1.00 87.88 373 GLY A O 1
ATOM 3131 N N . ILE A 1 374 ? 20.805 -11.321 -16.183 1.00 89.88 374 ILE A N 1
ATOM 3132 C CA . ILE A 1 374 ? 20.370 -10.546 -17.349 1.00 89.88 374 ILE A CA 1
ATOM 3133 C C . ILE A 1 374 ? 20.418 -11.471 -18.561 1.00 89.88 374 ILE A C 1
ATOM 3135 O O . ILE A 1 374 ? 21.491 -11.901 -18.976 1.00 89.88 374 ILE A O 1
ATOM 3139 N N . LYS A 1 375 ? 19.242 -11.772 -19.109 1.00 88.75 375 LYS A N 1
ATOM 3140 C CA . LYS A 1 375 ? 19.058 -12.582 -20.316 1.00 88.75 375 LYS A CA 1
ATOM 3141 C C . LYS A 1 375 ? 19.469 -11.801 -21.562 1.00 88.75 375 LYS A C 1
ATOM 3143 O O . LYS A 1 375 ? 20.162 -12.317 -22.432 1.00 88.75 375 LYS A O 1
ATOM 3148 N N . GLU A 1 376 ? 19.016 -10.553 -21.642 1.00 90.12 376 GLU A N 1
ATOM 3149 C CA . GLU A 1 376 ? 19.300 -9.636 -22.741 1.00 90.12 376 GLU A CA 1
ATOM 3150 C C . GLU A 1 376 ? 19.133 -8.189 -22.264 1.00 90.12 376 GLU A C 1
ATOM 3152 O O . GLU A 1 376 ? 18.292 -7.902 -21.409 1.00 90.12 376 GLU A O 1
ATOM 3157 N N . ALA A 1 377 ? 19.922 -7.278 -22.829 1.00 94.50 377 ALA A N 1
ATOM 3158 C CA . ALA A 1 377 ? 19.777 -5.843 -22.635 1.00 94.50 377 ALA A CA 1
ATOM 3159 C C . ALA A 1 377 ? 19.963 -5.114 -23.971 1.00 94.50 377 ALA A C 1
ATOM 3161 O O . ALA A 1 377 ? 20.880 -5.416 -24.742 1.00 94.50 377 ALA A O 1
ATOM 3162 N N . PHE A 1 378 ? 19.078 -4.162 -24.251 1.00 95.31 378 PHE A N 1
ATOM 3163 C CA . PHE A 1 378 ? 19.018 -3.447 -25.522 1.00 95.31 378 PHE A CA 1
ATOM 3164 C C . PHE A 1 378 ? 18.437 -2.041 -25.346 1.00 95.31 378 PHE A C 1
ATOM 3166 O O . PHE A 1 378 ? 17.660 -1.771 -24.431 1.00 95.31 378 PHE A O 1
ATOM 3173 N N . ILE A 1 379 ? 18.835 -1.124 -26.222 1.00 96.56 379 ILE A N 1
ATOM 3174 C CA . ILE A 1 379 ? 18.326 0.245 -26.274 1.00 96.56 379 ILE A CA 1
ATOM 3175 C C . ILE A 1 379 ? 17.243 0.315 -27.349 1.00 96.56 379 ILE A C 1
ATOM 3177 O O . ILE A 1 379 ? 17.490 -0.060 -28.490 1.00 96.56 379 ILE A O 1
ATOM 3181 N N . VAL A 1 380 ? 16.063 0.822 -26.988 1.00 95.44 380 VAL A N 1
ATOM 3182 C CA . VAL A 1 380 ? 14.903 1.012 -27.871 1.00 95.44 380 VAL A CA 1
ATOM 3183 C C . VAL A 1 380 ? 14.697 2.498 -28.158 1.00 95.44 380 VAL A C 1
ATOM 3185 O O . VAL A 1 380 ? 14.746 3.323 -27.239 1.00 95.44 380 VAL A O 1
ATOM 3188 N N . LYS A 1 381 ? 14.399 2.824 -29.418 1.00 95.12 381 LYS A N 1
ATOM 3189 C CA . LYS A 1 381 ? 14.034 4.157 -29.910 1.00 95.12 381 LYS A CA 1
ATOM 3190 C C . LYS A 1 381 ? 12.566 4.171 -30.337 1.00 95.12 381 LYS A C 1
ATOM 3192 O O . LYS A 1 381 ? 12.163 3.412 -31.211 1.00 95.12 381 LYS A O 1
ATOM 3197 N N . TYR A 1 382 ? 11.778 5.062 -29.741 1.00 95.06 382 TYR A N 1
ATOM 3198 C CA . TYR A 1 382 ? 10.430 5.391 -30.200 1.00 95.06 382 TYR A CA 1
ATOM 3199 C C . TYR A 1 382 ? 10.433 6.781 -30.819 1.00 95.06 382 TYR A C 1
ATOM 3201 O O . TYR A 1 382 ? 10.715 7.763 -30.135 1.00 95.06 382 TYR A O 1
ATOM 3209 N N . ASP A 1 383 ? 10.091 6.851 -32.096 1.00 92.38 383 ASP A N 1
ATOM 3210 C CA . ASP A 1 383 ? 10.138 8.052 -32.925 1.00 92.38 383 ASP A CA 1
ATOM 3211 C C . ASP A 1 383 ? 8.741 8.332 -33.493 1.00 92.38 383 ASP A C 1
ATOM 3213 O O . ASP A 1 383 ? 8.043 7.402 -33.906 1.00 92.38 383 ASP A O 1
ATOM 3217 N N . GLU A 1 384 ? 8.314 9.598 -33.492 1.00 89.12 384 GLU A N 1
ATOM 3218 C CA . GLU A 1 384 ? 6.966 9.999 -33.922 1.00 89.12 384 GLU A CA 1
ATOM 3219 C C . GLU A 1 384 ? 6.630 9.640 -35.385 1.00 89.12 384 GLU A C 1
ATOM 3221 O O . GLU A 1 384 ? 5.453 9.469 -35.707 1.00 89.12 384 GLU A O 1
ATOM 3226 N N . HIS A 1 385 ? 7.637 9.479 -36.251 1.00 88.50 385 HIS A N 1
ATOM 3227 C CA . HIS A 1 385 ? 7.478 9.187 -37.677 1.00 88.50 385 HIS A CA 1
ATOM 3228 C C . HIS A 1 385 ? 7.844 7.744 -38.057 1.00 88.50 385 HIS A C 1
ATOM 3230 O O . HIS A 1 385 ? 7.324 7.236 -39.050 1.00 88.50 385 HIS A O 1
ATOM 3236 N N . VAL A 1 386 ? 8.726 7.077 -37.300 1.00 86.38 386 VAL A N 1
ATOM 3237 C CA . VAL A 1 386 ? 9.271 5.756 -37.680 1.00 86.38 386 VAL A CA 1
ATOM 3238 C C . VAL A 1 386 ? 8.640 4.588 -36.918 1.00 86.38 386 VAL A C 1
ATOM 3240 O O . VAL A 1 386 ? 8.233 3.600 -37.531 1.00 86.38 386 VAL A O 1
ATOM 3243 N N . GLN A 1 387 ? 8.579 4.674 -35.588 1.00 87.94 387 GLN A N 1
ATOM 3244 C CA . GLN A 1 387 ? 7.911 3.698 -34.726 1.00 87.94 387 GLN A CA 1
ATOM 3245 C C . GLN A 1 387 ? 7.478 4.396 -33.438 1.00 87.94 387 GLN A C 1
ATOM 3247 O O . GLN A 1 387 ? 8.226 4.496 -32.467 1.00 87.94 387 GLN A O 1
ATOM 3252 N N . CYS A 1 388 ? 6.244 4.890 -33.429 1.00 90.38 388 CYS A N 1
ATOM 3253 C CA . CYS A 1 388 ? 5.752 5.729 -32.342 1.00 90.38 388 CYS A CA 1
ATOM 3254 C C . CYS A 1 388 ? 5.193 4.936 -31.149 1.00 90.38 388 CYS A C 1
ATOM 3256 O O . CYS A 1 388 ? 5.067 5.488 -30.058 1.00 90.38 388 CYS A O 1
ATOM 3258 N N . LYS A 1 389 ? 4.855 3.653 -31.333 1.00 92.88 389 LYS A N 1
ATOM 3259 C CA . LYS A 1 389 ? 4.233 2.773 -30.329 1.00 92.88 389 LYS A CA 1
ATOM 3260 C C . LYS A 1 389 ? 4.794 1.348 -30.387 1.00 92.88 389 LYS A C 1
ATOM 3262 O O . LYS A 1 389 ? 5.456 0.973 -31.354 1.00 92.88 389 LYS A O 1
ATOM 3267 N N . LEU A 1 390 ? 4.448 0.546 -29.383 1.00 92.81 390 LEU A N 1
ATOM 3268 C CA . LEU A 1 390 ? 4.569 -0.912 -29.415 1.00 92.81 390 LEU A CA 1
ATOM 3269 C C . LEU A 1 390 ? 3.239 -1.516 -28.964 1.00 92.81 390 LEU A C 1
ATOM 3271 O O . LEU A 1 390 ? 2.692 -1.096 -27.943 1.00 92.81 390 LEU A O 1
ATOM 3275 N N . ASP A 1 391 ? 2.705 -2.457 -29.739 1.00 91.94 391 ASP A N 1
ATOM 3276 C CA . ASP A 1 391 ? 1.411 -3.079 -29.451 1.00 91.94 391 ASP A CA 1
ATOM 3277 C C . ASP A 1 391 ? 1.448 -3.972 -28.202 1.00 91.94 391 ASP A C 1
ATOM 3279 O O . ASP A 1 391 ? 2.504 -4.232 -27.625 1.00 91.94 391 ASP A O 1
ATOM 3283 N N . LEU A 1 392 ? 0.271 -4.381 -27.722 1.00 91.44 392 LEU A N 1
ATOM 3284 C CA . LEU A 1 392 ? 0.147 -5.125 -26.469 1.00 91.44 392 LEU A CA 1
ATOM 3285 C C . LEU A 1 392 ? 0.791 -6.513 -26.563 1.00 91.44 392 LEU A C 1
ATOM 3287 O O . LEU A 1 392 ? 0.434 -7.305 -27.432 1.00 91.44 392 LEU A O 1
ATOM 3291 N N . HIS A 1 393 ? 1.688 -6.817 -25.629 1.00 89.19 393 HIS A N 1
ATOM 3292 C CA . HIS A 1 393 ? 2.477 -8.046 -25.605 1.00 89.19 393 HIS A CA 1
ATOM 3293 C C . HIS A 1 393 ? 2.873 -8.454 -24.178 1.00 89.19 393 HIS A C 1
ATOM 3295 O O . HIS A 1 393 ? 2.487 -7.813 -23.195 1.00 89.19 393 HIS A O 1
ATOM 3301 N N . ARG A 1 394 ? 3.630 -9.551 -24.086 1.00 88.25 394 ARG A N 1
ATOM 3302 C CA . ARG A 1 394 ? 4.312 -10.050 -22.888 1.00 88.25 394 ARG A CA 1
ATOM 3303 C C . ARG A 1 394 ? 5.758 -10.359 -23.246 1.00 88.25 394 ARG A C 1
ATOM 3305 O O . ARG A 1 394 ? 6.032 -10.829 -24.347 1.00 88.25 394 ARG A O 1
ATOM 3312 N N . ASP A 1 395 ? 6.660 -10.133 -22.306 1.00 88.12 395 ASP A N 1
ATOM 3313 C CA . ASP A 1 395 ? 8.089 -10.310 -22.520 1.00 88.12 395 ASP A CA 1
ATOM 3314 C C . ASP A 1 395 ? 8.519 -11.771 -22.395 1.00 88.12 395 ASP A C 1
ATOM 3316 O O . ASP A 1 395 ? 7.992 -12.562 -21.599 1.00 88.12 395 ASP A O 1
ATOM 3320 N N . ALA A 1 396 ? 9.604 -12.105 -23.090 1.00 84.25 396 ALA A N 1
ATOM 3321 C CA . ALA A 1 396 ? 10.312 -13.374 -22.960 1.00 84.25 396 ALA A CA 1
ATOM 3322 C C . ALA A 1 396 ? 11.151 -13.481 -21.659 1.00 84.25 396 ALA A C 1
ATOM 3324 O O . ALA A 1 396 ? 12.127 -14.229 -21.623 1.00 84.25 396 ALA A O 1
ATOM 3325 N N . SER A 1 397 ? 10.762 -12.767 -20.594 1.00 86.12 397 SER A N 1
ATOM 3326 C CA . SER A 1 397 ? 11.450 -12.658 -19.297 1.00 86.12 397 SER A CA 1
ATOM 3327 C C . SER A 1 397 ? 10.538 -13.001 -18.105 1.00 86.12 397 SER A C 1
ATOM 3329 O O . SER A 1 397 ? 9.308 -12.989 -18.231 1.00 86.12 397 SER A O 1
ATOM 3331 N N . ILE A 1 398 ? 11.113 -13.257 -16.926 1.00 87.12 398 ILE A N 1
ATOM 3332 C CA . ILE A 1 398 ? 10.383 -13.228 -15.643 1.00 87.12 398 ILE A CA 1
ATOM 3333 C C . ILE A 1 398 ? 10.152 -11.778 -15.204 1.00 87.12 398 ILE A C 1
ATOM 3335 O O . ILE A 1 398 ? 9.041 -11.411 -14.807 1.00 87.12 398 ILE A O 1
ATOM 3339 N N . LEU A 1 399 ? 11.195 -10.950 -15.275 1.00 92.06 399 LEU A N 1
ATOM 3340 C CA . LEU A 1 399 ? 11.202 -9.540 -14.896 1.00 92.06 399 LEU A CA 1
ATOM 3341 C C . LEU A 1 399 ? 11.728 -8.685 -16.053 1.00 92.06 399 LEU A C 1
ATOM 3343 O O . LEU A 1 399 ? 12.721 -9.027 -16.692 1.00 92.06 399 LEU A O 1
ATOM 3347 N N . THR A 1 400 ? 11.109 -7.529 -16.266 1.00 95.38 400 THR A N 1
ATOM 3348 C CA . THR A 1 400 ? 11.550 -6.544 -17.260 1.00 95.38 400 THR A CA 1
ATOM 3349 C C . THR A 1 400 ? 11.842 -5.226 -16.577 1.00 95.38 400 THR A C 1
ATOM 3351 O O . THR A 1 400 ? 11.008 -4.703 -15.835 1.00 95.38 400 THR A O 1
ATOM 3354 N N . CYS A 1 401 ? 13.034 -4.689 -16.831 1.00 96.25 401 CYS A N 1
ATOM 3355 C CA . CYS A 1 401 ? 13.472 -3.379 -16.365 1.00 96.25 401 CYS A CA 1
ATOM 3356 C C . CYS A 1 401 ? 13.546 -2.428 -17.561 1.00 96.25 401 CYS A C 1
ATOM 3358 O O . CYS A 1 401 ? 14.264 -2.700 -18.515 1.00 96.25 401 CYS A O 1
ATOM 3360 N N . SER A 1 402 ? 12.825 -1.312 -17.507 1.00 97.44 402 SER A N 1
ATOM 3361 C CA . SER A 1 402 ? 12.862 -0.233 -18.497 1.00 97.44 402 SER A CA 1
ATOM 3362 C C . SER A 1 402 ? 13.399 1.037 -17.845 1.00 97.44 402 SER A C 1
ATOM 3364 O O . SER A 1 402 ? 12.711 1.633 -17.016 1.00 97.44 402 SER A O 1
ATOM 3366 N N . VAL A 1 403 ? 14.606 1.466 -18.211 1.00 98.25 403 VAL A N 1
ATOM 3367 C CA . VAL A 1 403 ? 15.236 2.712 -17.746 1.00 98.25 403 VAL A CA 1
ATOM 3368 C C . VAL A 1 403 ? 15.061 3.796 -18.808 1.00 98.25 403 VAL A C 1
ATOM 3370 O O . VAL A 1 403 ? 15.382 3.578 -19.974 1.00 98.25 403 VAL A O 1
ATOM 3373 N N . ALA A 1 404 ? 14.567 4.974 -18.429 1.00 98.19 404 ALA A N 1
ATOM 3374 C CA . ALA A 1 404 ? 14.495 6.120 -19.332 1.00 98.19 404 ALA A CA 1
ATOM 3375 C C . ALA A 1 404 ? 15.896 6.682 -19.606 1.00 98.19 404 ALA A C 1
ATOM 3377 O O . ALA A 1 404 ? 16.636 6.972 -18.666 1.00 98.19 404 ALA A O 1
ATOM 3378 N N . LEU A 1 405 ? 16.252 6.871 -20.880 1.00 98.25 405 LEU A N 1
ATOM 3379 C CA . LEU A 1 405 ? 17.550 7.439 -21.269 1.00 98.25 405 LEU A CA 1
ATOM 3380 C C . LEU A 1 405 ? 17.490 8.944 -21.561 1.00 98.25 405 LEU A C 1
ATOM 3382 O O . LEU A 1 405 ? 18.516 9.615 -21.492 1.00 98.25 405 LEU A O 1
ATOM 3386 N N . ASN A 1 406 ? 16.304 9.491 -21.829 1.00 97.44 406 ASN A N 1
ATOM 3387 C CA . ASN A 1 406 ? 16.075 10.926 -21.985 1.00 97.44 406 ASN A CA 1
ATOM 3388 C C . ASN A 1 406 ? 14.947 11.432 -21.064 1.00 97.44 406 ASN A C 1
ATOM 3390 O O . ASN A 1 406 ? 14.199 10.639 -20.484 1.00 97.44 406 ASN A O 1
ATOM 3394 N N . ASP A 1 407 ? 14.877 12.747 -20.840 1.00 96.75 407 ASP A N 1
ATOM 3395 C CA . ASP A 1 407 ? 13.905 13.333 -19.913 1.00 96.75 407 ASP A CA 1
ATOM 3396 C C . ASP A 1 407 ? 12.508 13.363 -20.546 1.00 96.75 407 ASP A C 1
ATOM 3398 O O . ASP A 1 407 ? 12.338 13.465 -21.761 1.00 96.75 407 ASP A O 1
ATOM 3402 N N . ARG A 1 408 ? 11.458 13.357 -19.714 1.00 93.38 408 ARG A N 1
ATOM 3403 C CA . ARG A 1 408 ? 10.072 13.418 -20.206 1.00 93.38 408 ARG A CA 1
ATOM 3404 C C . ARG A 1 408 ? 9.757 14.703 -20.985 1.00 93.38 408 ARG A C 1
ATOM 3406 O O . ARG A 1 408 ? 8.755 14.733 -21.690 1.00 93.38 408 ARG A O 1
ATOM 3413 N N . ALA A 1 409 ? 10.581 15.745 -20.871 1.00 94.12 409 ALA A N 1
ATOM 3414 C CA . ALA A 1 409 ? 10.450 16.991 -21.626 1.00 94.12 409 ALA A CA 1
ATOM 3415 C C . ALA A 1 409 ? 10.852 16.866 -23.111 1.00 94.12 409 ALA A C 1
ATOM 3417 O O . ALA A 1 409 ? 10.422 17.691 -23.914 1.00 94.12 409 ALA A O 1
ATOM 3418 N N . ASP A 1 410 ? 11.622 15.837 -23.477 1.00 93.00 410 ASP A N 1
ATOM 3419 C CA . ASP A 1 410 ? 12.210 15.686 -24.816 1.00 93.00 410 ASP A CA 1
ATOM 3420 C C . ASP A 1 410 ? 11.222 15.095 -25.849 1.00 93.00 410 ASP A C 1
ATOM 3422 O O . ASP A 1 410 ? 11.516 15.028 -27.043 1.00 93.00 410 ASP A O 1
ATOM 3426 N N . TYR A 1 411 ? 10.036 14.664 -25.401 1.00 96.19 411 TYR A N 1
ATOM 3427 C CA . TYR A 1 411 ? 8.986 14.072 -26.234 1.00 96.19 411 TYR A CA 1
ATOM 3428 C C . TYR A 1 411 ? 7.569 14.370 -25.708 1.00 96.19 411 TYR A C 1
ATOM 3430 O O . TYR A 1 411 ? 7.358 14.782 -24.567 1.00 96.19 411 TYR A O 1
ATOM 3438 N N . VAL A 1 412 ? 6.546 14.133 -26.532 1.00 95.31 412 VAL A N 1
ATOM 3439 C CA . VAL A 1 412 ? 5.119 14.221 -26.164 1.00 95.31 412 VAL A CA 1
ATOM 3440 C C . VAL A 1 412 ? 4.475 12.844 -26.328 1.00 95.31 412 VAL A C 1
ATOM 3442 O O . VAL A 1 412 ? 4.874 12.071 -27.190 1.00 95.31 412 VAL A O 1
ATOM 3445 N N . GLY A 1 413 ? 3.478 12.505 -25.505 1.00 94.38 413 GLY A N 1
ATOM 3446 C CA . GLY A 1 413 ? 2.970 11.129 -25.420 1.00 94.38 413 GLY A CA 1
ATOM 3447 C C . GLY A 1 413 ? 3.966 10.202 -24.715 1.00 94.38 413 GLY A C 1
ATOM 3448 O O . GLY A 1 413 ? 4.578 10.608 -23.727 1.00 94.38 413 GLY A O 1
ATOM 3449 N N . GLY A 1 414 ? 4.125 8.974 -25.202 1.00 94.38 414 GLY A N 1
ATOM 3450 C CA . GLY A 1 414 ? 5.023 7.988 -24.602 1.00 94.38 414 GLY A CA 1
ATOM 3451 C C . GLY A 1 414 ? 4.530 7.432 -23.259 1.00 94.38 414 GLY A C 1
ATOM 3452 O O . GLY A 1 414 ? 3.525 7.873 -22.699 1.00 94.38 414 GLY A O 1
ATOM 3453 N N . GLY A 1 415 ? 5.271 6.456 -22.737 1.00 95.88 415 GLY A N 1
ATOM 3454 C CA . GLY A 1 415 ? 4.948 5.715 -21.513 1.00 95.88 415 GLY A CA 1
ATOM 3455 C C . GLY A 1 415 ? 4.764 4.219 -21.775 1.00 95.88 415 GLY A C 1
ATOM 3456 O O . GLY A 1 415 ? 4.966 3.741 -22.895 1.00 95.88 415 GLY A O 1
ATOM 3457 N N . THR A 1 416 ? 4.406 3.477 -20.736 1.00 96.88 416 THR A N 1
ATOM 3458 C CA . THR A 1 416 ? 4.101 2.044 -20.813 1.00 96.88 416 THR A CA 1
ATOM 3459 C C . THR A 1 416 ? 2.664 1.837 -20.352 1.00 96.88 416 THR A C 1
ATOM 3461 O O . THR A 1 416 ? 2.337 2.135 -19.205 1.00 96.88 416 THR A O 1
ATOM 3464 N N . TYR A 1 417 ? 1.792 1.403 -21.259 1.00 95.75 417 TYR A N 1
ATOM 3465 C CA . TYR A 1 417 ? 0.374 1.174 -20.988 1.00 95.75 417 TYR A CA 1
ATOM 3466 C C . TYR A 1 417 ? 0.150 -0.246 -20.470 1.00 95.75 417 TYR A C 1
ATOM 3468 O O . TYR A 1 417 ? 0.637 -1.193 -21.083 1.00 95.75 417 TYR A O 1
ATOM 3476 N N . PHE A 1 418 ? -0.606 -0.386 -19.381 1.00 93.81 418 PHE A N 1
ATOM 3477 C CA . PHE A 1 418 ? -0.966 -1.668 -18.773 1.00 93.81 418 PHE A CA 1
ATOM 3478 C C . PHE A 1 418 ? -2.495 -1.841 -18.783 1.00 93.81 418 PHE A C 1
ATOM 3480 O O . PHE A 1 418 ? -3.177 -1.216 -17.965 1.00 93.81 418 PHE A O 1
ATOM 3487 N N . PRO A 1 419 ? -3.064 -2.697 -19.657 1.00 88.88 419 PRO A N 1
ATOM 3488 C CA . PRO A 1 419 ? -4.513 -2.880 -19.762 1.00 88.88 419 PRO A CA 1
ATOM 3489 C C . PRO A 1 419 ? -5.176 -3.325 -18.457 1.00 88.88 419 PRO A C 1
ATOM 3491 O O . PRO A 1 419 ? -6.274 -2.880 -18.150 1.00 88.88 419 PRO A O 1
ATOM 3494 N N . SER A 1 420 ? -4.505 -4.156 -17.651 1.00 86.12 420 SER A N 1
ATOM 3495 C CA . SER A 1 420 ? -5.060 -4.715 -16.409 1.00 86.12 420 SER A CA 1
ATOM 3496 C C . SER A 1 420 ? -5.293 -3.701 -15.282 1.00 86.12 420 SER A C 1
ATOM 3498 O O . SER A 1 420 ? -5.934 -4.038 -14.285 1.00 86.12 420 SER A O 1
ATOM 3500 N N . ILE A 1 421 ? -4.795 -2.472 -15.438 1.00 87.31 421 ILE A N 1
ATOM 3501 C CA . ILE A 1 421 ? -5.038 -1.331 -14.542 1.00 87.31 421 ILE A CA 1
ATOM 3502 C C . ILE A 1 421 ? -5.534 -0.083 -15.293 1.00 87.31 421 ILE A C 1
ATOM 3504 O O . ILE A 1 421 ? -5.736 0.950 -14.669 1.00 87.31 421 ILE A O 1
ATOM 3508 N N . GLU A 1 422 ? -5.707 -0.171 -16.616 1.00 90.06 422 GLU A N 1
ATOM 3509 C CA . GLU A 1 422 ? -6.110 0.921 -17.519 1.00 90.06 422 GLU A CA 1
ATOM 3510 C C . GLU A 1 422 ? -5.228 2.197 -17.459 1.00 90.06 422 GLU A C 1
ATOM 3512 O O . GLU A 1 422 ? -5.631 3.263 -17.923 1.00 90.06 422 GLU A O 1
ATOM 3517 N N . GLU A 1 423 ? -3.989 2.098 -16.962 1.00 91.69 423 GLU A N 1
ATOM 3518 C CA . GLU A 1 423 ? -3.075 3.237 -16.768 1.00 91.69 423 GLU A CA 1
ATOM 3519 C C . GLU A 1 423 ? -1.875 3.240 -17.733 1.00 91.69 423 GLU A C 1
ATOM 3521 O O . GLU A 1 423 ? -1.332 2.200 -18.114 1.00 91.69 423 GLU A O 1
ATOM 3526 N N . VAL A 1 424 ? -1.416 4.449 -18.085 1.00 93.56 424 VAL A N 1
ATOM 3527 C CA . VAL A 1 424 ? -0.139 4.696 -18.773 1.00 93.56 424 VAL A CA 1
ATOM 3528 C C . VAL A 1 424 ? 0.888 5.174 -17.752 1.00 93.56 424 VAL A C 1
ATOM 3530 O O . VAL A 1 424 ? 0.762 6.261 -17.190 1.00 93.56 424 VAL A O 1
ATOM 3533 N N . ILE A 1 425 ? 1.935 4.383 -17.547 1.00 94.88 425 ILE A N 1
ATOM 3534 C CA . ILE A 1 425 ? 3.024 4.690 -16.624 1.00 94.88 425 ILE A CA 1
ATOM 3535 C C . ILE A 1 425 ? 4.104 5.501 -17.346 1.00 94.88 425 ILE A C 1
ATOM 3537 O O . ILE A 1 425 ? 4.664 5.055 -18.351 1.00 94.88 425 ILE A O 1
ATOM 3541 N N . THR A 1 426 ? 4.419 6.688 -16.825 1.00 94.44 426 THR A N 1
ATOM 3542 C CA . THR A 1 426 ? 5.504 7.548 -17.319 1.00 94.44 426 THR A CA 1
ATOM 3543 C C . THR A 1 426 ? 6.730 7.495 -16.410 1.00 94.44 426 THR A C 1
ATOM 3545 O O . THR A 1 426 ? 6.638 7.303 -15.197 1.00 94.44 426 THR A O 1
ATOM 3548 N N . LEU A 1 427 ? 7.899 7.679 -17.022 1.00 95.38 427 LEU A N 1
ATOM 3549 C CA . LEU A 1 427 ? 9.164 7.931 -16.340 1.00 95.38 427 LEU A CA 1
ATOM 3550 C C . LEU A 1 427 ? 9.520 9.393 -16.599 1.00 95.38 427 LEU A C 1
ATOM 3552 O O . LEU A 1 427 ? 9.482 9.841 -17.744 1.00 95.38 427 LEU A O 1
ATOM 3556 N N . GLU A 1 428 ? 9.789 10.147 -15.536 1.00 93.06 428 GLU A N 1
ATOM 3557 C CA . GLU A 1 428 ? 9.843 11.611 -15.607 1.00 93.06 428 GLU A CA 1
ATOM 3558 C C . GLU A 1 428 ? 11.230 12.127 -16.001 1.00 93.06 428 GLU A C 1
ATOM 3560 O O . GLU A 1 428 ? 11.354 13.212 -16.575 1.00 93.06 428 GLU A O 1
ATOM 3565 N N . ARG A 1 429 ? 12.284 11.374 -15.669 1.00 96.06 429 ARG A N 1
ATOM 3566 C CA . ARG A 1 429 ? 13.679 11.781 -15.854 1.00 96.06 429 ARG A CA 1
ATOM 3567 C C . ARG A 1 429 ? 14.526 10.665 -16.442 1.00 96.06 429 ARG A C 1
ATOM 3569 O O . ARG A 1 429 ? 14.322 9.498 -16.114 1.00 96.06 429 ARG A O 1
ATOM 3576 N N . ALA A 1 430 ? 15.547 11.051 -17.201 1.00 97.75 430 ALA A N 1
ATOM 3577 C CA . ALA A 1 430 ? 16.647 10.165 -17.550 1.00 97.75 430 ALA A CA 1
ATOM 3578 C C . ALA A 1 430 ? 17.252 9.557 -16.269 1.00 97.75 430 ALA A C 1
ATOM 3580 O O . ALA A 1 430 ? 17.561 10.283 -15.314 1.00 97.75 430 ALA A O 1
ATOM 3581 N N . GLY A 1 431 ? 17.376 8.232 -16.250 1.00 97.25 431 GLY A N 1
ATOM 3582 C CA . GLY A 1 431 ? 17.813 7.436 -15.107 1.00 97.25 431 GLY A CA 1
ATOM 3583 C C . GLY A 1 431 ? 16.698 6.956 -14.172 1.00 97.25 431 GLY A C 1
ATOM 3584 O O . GLY A 1 431 ? 16.992 6.212 -13.238 1.00 97.25 431 GLY A O 1
ATOM 3585 N N . ASP A 1 432 ? 15.434 7.340 -14.383 1.00 97.50 432 ASP A N 1
ATOM 3586 C CA . ASP A 1 432 ? 14.298 6.684 -13.725 1.00 97.50 432 ASP A CA 1
ATOM 3587 C C . ASP A 1 432 ? 14.023 5.319 -14.393 1.00 97.50 432 ASP A C 1
ATOM 3589 O O . ASP A 1 432 ? 14.122 5.185 -15.612 1.00 97.50 432 ASP A O 1
ATOM 3593 N N . MET A 1 433 ? 13.648 4.309 -13.606 1.00 97.00 433 MET A N 1
ATOM 3594 C CA . MET A 1 433 ? 13.358 2.940 -14.047 1.00 97.00 433 MET A CA 1
ATOM 3595 C C . MET A 1 433 ? 11.953 2.500 -13.650 1.00 97.00 433 MET A C 1
ATOM 3597 O O . MET A 1 433 ? 11.531 2.701 -12.512 1.00 97.00 433 MET A O 1
ATOM 3601 N N . LEU A 1 434 ? 11.275 1.815 -14.563 1.00 97.38 434 LEU A N 1
ATOM 3602 C CA . LEU A 1 434 ? 10.118 0.967 -14.304 1.00 97.38 434 LEU A CA 1
ATOM 3603 C C . LEU A 1 434 ? 10.582 -0.496 -14.296 1.00 97.38 434 LEU A C 1
ATOM 3605 O O . LEU A 1 434 ? 11.281 -0.914 -15.211 1.00 97.38 434 LEU A O 1
ATOM 3609 N N . VAL A 1 435 ? 10.182 -1.280 -13.296 1.00 96.31 435 VAL A N 1
ATOM 3610 C CA . VAL A 1 435 ? 10.346 -2.741 -13.299 1.00 96.31 435 VAL A CA 1
ATOM 3611 C C . VAL A 1 435 ? 9.016 -3.428 -13.009 1.00 96.31 435 VAL A C 1
ATOM 3613 O O . VAL A 1 435 ? 8.313 -3.043 -12.076 1.00 96.31 435 VAL A O 1
ATOM 3616 N N . HIS A 1 436 ? 8.675 -4.455 -13.781 1.00 94.81 436 HIS A N 1
ATOM 3617 C CA . HIS A 1 436 ? 7.475 -5.285 -13.613 1.00 94.81 436 HIS A CA 1
ATOM 3618 C C . HIS A 1 436 ? 7.784 -6.746 -13.955 1.00 94.81 436 HIS A C 1
ATOM 3620 O O . HIS A 1 436 ? 8.854 -7.060 -14.476 1.00 94.81 436 HIS A O 1
ATOM 3626 N N . CYS A 1 437 ? 6.843 -7.649 -13.677 1.00 91.62 437 CYS A N 1
ATOM 3627 C CA . CYS A 1 437 ? 6.894 -8.993 -14.240 1.00 91.62 437 CYS A CA 1
ATOM 3628 C C . CYS A 1 437 ? 6.666 -8.930 -15.758 1.00 91.62 437 CYS A C 1
ATOM 3630 O O . CYS A 1 437 ? 5.708 -8.300 -16.212 1.00 91.62 437 CYS A O 1
ATOM 3632 N N . GLY A 1 438 ? 7.530 -9.587 -16.534 1.00 89.56 438 GLY A N 1
ATOM 3633 C CA . GLY A 1 438 ? 7.454 -9.612 -18.000 1.00 89.56 438 GLY A CA 1
ATOM 3634 C C . GLY A 1 438 ? 6.194 -10.303 -18.533 1.00 89.56 438 GLY A C 1
ATOM 3635 O O . GLY A 1 438 ? 5.756 -10.055 -19.651 1.00 89.56 438 GLY A O 1
ATOM 3636 N N . LYS A 1 439 ? 5.545 -11.134 -17.709 1.00 86.12 439 LYS A N 1
ATOM 3637 C CA . LYS A 1 439 ? 4.321 -11.871 -18.070 1.00 86.12 439 LYS A CA 1
ATOM 3638 C C . LYS A 1 439 ? 3.029 -11.058 -17.904 1.00 86.12 439 LYS A C 1
ATOM 3640 O O . LYS A 1 439 ? 1.941 -11.576 -18.151 1.00 86.12 439 LYS A O 1
ATOM 3645 N N . ILE A 1 440 ? 3.145 -9.792 -17.505 1.00 89.31 440 ILE A N 1
ATOM 3646 C CA . ILE A 1 440 ? 2.038 -8.837 -17.409 1.00 89.31 440 ILE A CA 1
ATOM 3647 C C . ILE A 1 440 ? 1.893 -8.123 -18.753 1.00 89.31 440 ILE A C 1
ATOM 3649 O O . ILE A 1 440 ? 2.872 -7.618 -19.306 1.00 89.31 440 ILE A O 1
ATOM 3653 N N . GLN A 1 441 ? 0.670 -8.087 -19.278 1.00 90.56 441 GLN A N 1
ATOM 3654 C CA . GLN A 1 441 ? 0.384 -7.481 -20.569 1.00 90.56 441 GLN A CA 1
ATOM 3655 C C . GLN A 1 441 ? 0.650 -5.983 -20.537 1.00 90.56 441 GLN A C 1
ATOM 3657 O O . GLN A 1 441 ? 0.141 -5.266 -19.673 1.00 90.56 441 GLN A O 1
ATOM 3662 N N . HIS A 1 442 ? 1.418 -5.503 -21.506 1.00 93.88 442 HIS A N 1
ATOM 3663 C CA . HIS A 1 442 ? 1.736 -4.089 -21.611 1.00 93.88 442 HIS A CA 1
ATOM 3664 C C . HIS A 1 442 ? 2.084 -3.696 -23.050 1.00 93.88 442 HIS A C 1
ATOM 3666 O O . HIS A 1 442 ? 2.220 -4.550 -23.922 1.00 93.88 442 HIS A O 1
ATOM 3672 N N . GLY A 1 443 ? 2.183 -2.395 -23.316 1.00 94.19 443 GLY A N 1
ATOM 3673 C CA . GLY A 1 443 ? 2.570 -1.865 -24.625 1.00 94.19 443 GLY A CA 1
ATOM 3674 C C . GLY A 1 443 ? 3.215 -0.485 -24.530 1.00 94.19 443 GLY A C 1
ATOM 3675 O O . GLY A 1 443 ? 3.027 0.250 -23.556 1.00 94.19 443 GLY A O 1
ATOM 3676 N N . GLY A 1 444 ? 3.980 -0.117 -25.555 1.00 95.50 444 GLY A N 1
ATOM 3677 C CA . GLY A 1 444 ? 4.589 1.204 -25.678 1.00 95.50 444 GLY A CA 1
ATOM 3678 C C . GLY A 1 444 ? 3.533 2.228 -26.082 1.00 95.50 444 GLY A C 1
ATOM 3679 O O . GLY A 1 444 ? 3.061 2.210 -27.218 1.00 95.50 444 GLY A O 1
ATOM 3680 N N . TYR A 1 445 ? 3.153 3.120 -25.164 1.00 96.12 445 TYR A N 1
ATOM 3681 C CA . TYR A 1 445 ? 2.111 4.114 -25.433 1.00 96.12 445 TYR A CA 1
ATOM 3682 C C . TYR A 1 445 ? 2.594 5.152 -26.468 1.00 96.12 445 TYR A C 1
ATOM 3684 O O . TYR A 1 445 ? 3.753 5.567 -26.376 1.00 96.12 445 TYR A O 1
ATOM 3692 N N . PRO A 1 446 ? 1.754 5.604 -27.426 1.00 96.06 446 PRO A N 1
ATOM 3693 C CA . PRO A 1 446 ? 2.223 6.380 -28.573 1.00 96.06 446 PRO A CA 1
ATOM 3694 C C . PRO A 1 446 ? 2.976 7.667 -28.217 1.00 96.06 446 PRO A C 1
ATOM 3696 O O . PRO A 1 446 ? 2.451 8.548 -27.526 1.00 96.06 446 PRO A O 1
ATOM 3699 N N . VAL A 1 447 ? 4.193 7.804 -28.743 1.00 96.62 447 VAL A N 1
ATOM 3700 C CA . VAL A 1 447 ? 4.921 9.071 -28.859 1.00 96.62 447 VAL A CA 1
ATOM 3701 C C . VAL A 1 447 ? 4.247 9.908 -29.948 1.00 96.62 447 VAL A C 1
ATOM 3703 O O . VAL A 1 447 ? 3.996 9.434 -31.048 1.00 96.62 447 VAL A O 1
ATOM 3706 N N . LYS A 1 448 ? 3.899 11.151 -29.616 1.00 94.69 448 LYS A N 1
ATOM 3707 C CA . LYS A 1 448 ? 3.173 12.095 -30.483 1.00 94.69 448 LYS A CA 1
ATOM 3708 C C . LYS A 1 448 ? 4.039 13.236 -31.015 1.00 94.69 448 LYS A C 1
ATOM 3710 O O . LYS A 1 448 ? 3.550 14.008 -31.829 1.00 94.69 448 LYS A O 1
ATOM 3715 N N . LYS A 1 449 ? 5.235 13.410 -30.447 1.00 95.62 449 LYS A N 1
ATOM 3716 C CA . LYS A 1 449 ? 6.248 14.380 -30.871 1.00 95.62 449 LYS A CA 1
ATOM 3717 C C . LYS A 1 449 ? 7.600 14.019 -30.264 1.00 95.62 449 LYS A C 1
ATOM 3719 O O . LYS A 1 449 ? 7.628 13.616 -29.099 1.00 95.62 449 LYS A O 1
ATOM 3724 N N . GLY A 1 450 ? 8.689 14.254 -30.984 1.00 95.50 450 GLY A N 1
ATOM 3725 C CA . GLY A 1 450 ? 10.052 13.990 -30.542 1.00 95.50 450 GLY A CA 1
ATOM 3726 C C . GLY A 1 450 ? 10.365 12.499 -30.472 1.00 95.50 450 GLY A C 1
ATOM 3727 O O . GLY A 1 450 ? 9.663 11.663 -31.043 1.00 95.50 450 GLY A O 1
ATOM 3728 N N . VAL A 1 451 ? 11.430 12.173 -29.741 1.00 96.06 451 VAL A N 1
ATOM 3729 C CA . VAL A 1 451 ? 11.965 10.811 -29.652 1.00 96.06 451 VAL A CA 1
ATOM 3730 C C . VAL A 1 451 ? 12.098 10.398 -28.190 1.00 96.06 451 VAL A C 1
ATOM 3732 O O . VAL A 1 451 ? 12.581 11.166 -27.359 1.00 96.06 451 VAL A O 1
ATOM 3735 N N . ARG A 1 452 ? 11.684 9.175 -27.860 1.00 97.25 452 ARG A N 1
ATOM 3736 C CA . ARG A 1 452 ? 11.828 8.564 -26.532 1.00 97.25 452 ARG A CA 1
ATOM 3737 C C . ARG A 1 452 ? 12.798 7.395 -26.614 1.00 97.25 452 ARG A C 1
ATOM 3739 O O . ARG A 1 452 ? 12.603 6.495 -27.427 1.00 97.25 452 ARG A O 1
ATOM 3746 N N . TYR A 1 453 ? 13.763 7.362 -25.703 1.00 97.88 453 TYR A N 1
ATOM 3747 C CA . TYR A 1 453 ? 14.747 6.288 -25.611 1.00 97.88 453 TYR A CA 1
ATOM 3748 C C . TYR A 1 453 ? 14.622 5.535 -24.288 1.00 97.88 453 TYR A C 1
ATOM 3750 O O . TYR A 1 453 ? 14.502 6.143 -23.217 1.00 97.88 453 TYR A O 1
ATOM 3758 N N . LEU A 1 454 ? 14.684 4.207 -24.359 1.00 97.81 454 LEU A N 1
ATOM 3759 C CA . LEU A 1 454 ? 14.710 3.318 -23.200 1.00 97.81 454 LEU A CA 1
ATOM 3760 C C . LEU A 1 454 ? 15.900 2.368 -23.292 1.00 97.81 454 LEU A C 1
ATOM 3762 O O . LEU A 1 454 ? 16.181 1.852 -24.366 1.00 97.81 454 LEU A O 1
ATOM 3766 N N . LEU A 1 455 ? 16.522 2.065 -22.160 1.00 97.88 455 LEU A N 1
ATOM 3767 C CA . LEU A 1 455 ? 17.266 0.823 -21.976 1.00 97.88 455 LEU A CA 1
ATOM 3768 C C . LEU A 1 455 ? 16.290 -0.212 -21.415 1.00 97.88 455 LEU A C 1
ATOM 3770 O O . LEU A 1 455 ? 15.721 0.003 -20.342 1.00 97.88 455 LEU A O 1
ATOM 3774 N N . VAL A 1 456 ? 16.094 -1.310 -22.134 1.00 96.88 456 VAL A N 1
ATOM 3775 C CA . VAL A 1 456 ? 15.262 -2.443 -21.725 1.00 96.88 456 VAL A CA 1
ATOM 3776 C C . VAL A 1 456 ? 16.174 -3.613 -21.375 1.00 96.88 456 VAL A C 1
ATOM 3778 O O . VAL A 1 456 ? 17.069 -3.959 -22.143 1.00 96.88 456 VAL A O 1
ATOM 3781 N N . CYS A 1 457 ? 15.943 -4.222 -20.214 1.00 95.19 457 CYS A N 1
ATOM 3782 C CA . CYS A 1 457 ? 16.674 -5.392 -19.742 1.00 95.19 457 CYS A CA 1
ATOM 3783 C C . CYS A 1 457 ? 15.693 -6.492 -19.342 1.00 95.19 457 CYS A C 1
ATOM 3785 O O . CYS A 1 457 ? 14.852 -6.299 -18.457 1.00 95.19 457 CYS A O 1
ATOM 3787 N N . PHE A 1 458 ? 15.842 -7.656 -19.966 1.00 93.81 458 PHE A N 1
ATOM 3788 C CA . PHE A 1 458 ? 15.142 -8.881 -19.615 1.00 93.81 458 PHE A CA 1
ATOM 3789 C C . PHE A 1 458 ? 15.945 -9.641 -18.561 1.00 93.81 458 PHE A C 1
ATOM 3791 O O . PHE A 1 458 ? 17.123 -9.943 -18.756 1.00 93.81 458 PHE A O 1
ATOM 3798 N N . VAL A 1 459 ? 15.303 -9.927 -17.431 1.00 91.38 459 VAL A N 1
ATOM 3799 C CA . VAL A 1 459 ? 15.902 -10.567 -16.259 1.00 91.38 459 VAL A CA 1
ATOM 3800 C C . VAL A 1 459 ? 15.157 -11.865 -15.963 1.00 91.38 459 VAL A C 1
ATOM 3802 O O . VAL A 1 459 ? 13.944 -11.860 -15.737 1.00 91.38 459 VAL A O 1
ATOM 3805 N N . ASP A 1 460 ? 15.906 -12.962 -15.939 1.00 87.19 460 ASP A N 1
ATOM 3806 C CA . ASP A 1 460 ? 15.427 -14.305 -15.606 1.00 87.19 460 ASP A CA 1
ATOM 3807 C C . ASP A 1 460 ? 16.095 -14.812 -14.322 1.00 87.19 460 ASP A C 1
ATOM 3809 O O . ASP A 1 460 ? 16.974 -14.158 -13.755 1.00 87.19 460 ASP A O 1
ATOM 3813 N N . CYS A 1 461 ? 15.646 -15.969 -13.834 1.00 75.44 461 CYS A N 1
ATOM 3814 C CA . CYS A 1 461 ? 16.118 -16.582 -12.600 1.00 75.44 461 CYS A CA 1
ATOM 3815 C C . CYS A 1 461 ? 16.694 -17.973 -12.891 1.00 75.44 461 CYS A C 1
ATOM 3817 O O . CYS A 1 461 ? 16.011 -18.819 -13.460 1.00 75.44 461 CYS A O 1
ATOM 3819 N N . ALA A 1 462 ? 17.932 -18.231 -12.469 1.00 62.94 462 ALA A N 1
ATOM 3820 C CA . ALA A 1 462 ? 18.654 -19.475 -12.750 1.00 62.94 462 ALA A CA 1
ATOM 3821 C C . ALA A 1 462 ? 18.035 -20.730 -12.098 1.00 62.94 462 ALA A C 1
ATOM 3823 O O . ALA A 1 462 ? 18.371 -21.847 -12.475 1.00 62.94 462 ALA A O 1
ATOM 3824 N N . ALA A 1 463 ? 17.141 -20.556 -11.120 1.00 51.34 463 ALA A N 1
ATOM 3825 C CA . ALA A 1 463 ? 16.446 -21.642 -10.423 1.00 51.34 463 ALA A CA 1
ATOM 3826 C C . ALA A 1 463 ? 15.029 -21.923 -10.974 1.00 51.34 463 ALA A C 1
ATOM 3828 O O . ALA A 1 463 ? 14.245 -22.606 -10.316 1.00 51.34 463 ALA A O 1
ATOM 3829 N N . VAL A 1 464 ? 14.659 -21.336 -12.119 1.00 50.97 464 VAL A N 1
ATOM 3830 C CA . VAL A 1 464 ? 13.265 -21.234 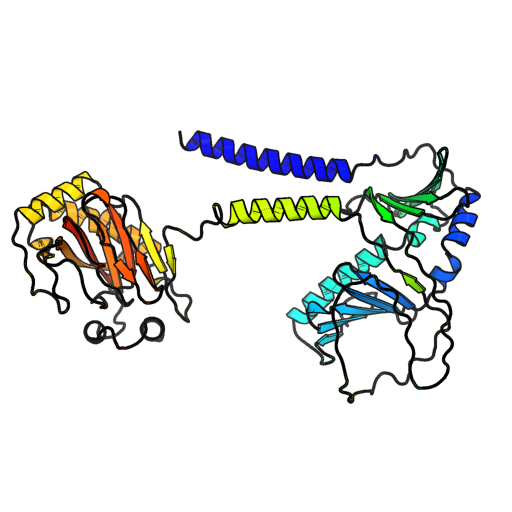-12.579 1.00 50.97 464 VAL A CA 1
ATOM 3831 C C . VAL A 1 464 ? 13.065 -21.857 -13.968 1.00 50.97 464 VAL A C 1
ATOM 3833 O O . VAL A 1 464 ? 12.980 -21.163 -14.973 1.00 50.97 464 VAL A O 1
ATOM 3836 N N . ASP A 1 465 ? 12.838 -23.172 -13.999 1.00 47.94 465 ASP A N 1
ATOM 3837 C CA . ASP A 1 465 ? 12.197 -23.880 -15.127 1.00 47.94 465 ASP A CA 1
ATOM 3838 C C . ASP A 1 465 ? 10.652 -23.731 -15.076 1.00 47.94 465 ASP A C 1
ATOM 3840 O O . ASP A 1 465 ? 9.889 -24.686 -15.260 1.00 47.94 465 ASP A O 1
ATOM 3844 N N . ILE A 1 466 ? 10.137 -22.528 -14.773 1.00 48.16 466 ILE A N 1
ATOM 3845 C CA . ILE A 1 466 ? 8.681 -22.285 -14.697 1.00 48.16 466 ILE A CA 1
ATOM 3846 C C . ILE A 1 466 ? 8.127 -22.113 -16.116 1.00 48.16 466 ILE A C 1
ATOM 3848 O O . ILE A 1 466 ? 7.935 -20.995 -16.599 1.00 48.16 466 ILE A O 1
ATOM 3852 N N . LEU A 1 467 ? 7.829 -23.262 -16.738 1.00 47.69 467 LEU A N 1
ATOM 3853 C CA . LEU A 1 467 ? 7.321 -23.429 -18.110 1.00 47.69 467 LEU A CA 1
ATOM 3854 C C . LEU A 1 467 ? 8.351 -23.017 -19.172 1.00 47.69 467 LEU A C 1
ATOM 3856 O O . LEU A 1 467 ? 9.169 -22.131 -18.934 1.00 47.69 467 LEU A O 1
ATOM 3860 N N . ASP A 1 468 ? 8.289 -23.612 -20.369 1.00 51.41 468 ASP A N 1
ATOM 3861 C CA . ASP A 1 468 ? 9.098 -23.118 -21.486 1.00 51.41 468 ASP A CA 1
ATOM 3862 C C . ASP A 1 468 ? 8.674 -21.670 -21.768 1.00 51.41 468 ASP A C 1
ATOM 3864 O O . ASP A 1 468 ? 7.584 -21.390 -22.272 1.00 51.41 468 ASP A O 1
ATOM 3868 N N . HIS A 1 469 ? 9.526 -20.717 -21.383 1.00 50.56 469 HIS A N 1
ATOM 3869 C CA . HIS A 1 469 ? 9.216 -19.292 -21.452 1.00 50.56 469 HIS A CA 1
ATOM 3870 C C . HIS A 1 469 ? 8.931 -18.828 -22.893 1.00 50.56 469 HIS A C 1
ATOM 3872 O O . HIS A 1 469 ? 8.339 -17.759 -23.076 1.00 50.56 469 HIS A O 1
ATOM 3878 N N . ARG A 1 470 ? 9.321 -19.634 -23.895 1.00 50.53 470 ARG A N 1
ATOM 3879 C CA . ARG A 1 470 ? 9.013 -19.460 -25.319 1.00 50.53 470 ARG A CA 1
ATOM 3880 C C . ARG A 1 470 ? 7.519 -19.636 -25.606 1.00 50.53 470 ARG A C 1
ATOM 3882 O O . ARG A 1 470 ? 6.967 -18.823 -26.339 1.00 50.53 470 ARG A O 1
ATOM 3889 N N . GLU A 1 471 ? 6.850 -20.606 -24.976 1.00 51.75 471 GLU A N 1
ATOM 3890 C CA . GLU A 1 471 ? 5.408 -20.859 -25.158 1.00 51.75 471 GLU A CA 1
ATOM 3891 C C . GLU A 1 471 ? 4.523 -19.728 -24.621 1.00 51.75 471 GLU A C 1
ATOM 3893 O O . GLU A 1 471 ? 3.402 -19.565 -25.084 1.00 51.75 471 GLU A O 1
ATOM 3898 N N . ILE A 1 472 ? 5.001 -18.942 -23.649 1.00 53.19 472 ILE A N 1
ATOM 3899 C CA . ILE A 1 472 ? 4.249 -17.803 -23.089 1.00 53.19 472 ILE A CA 1
ATOM 3900 C C . ILE A 1 472 ? 4.549 -16.506 -23.857 1.00 53.19 472 ILE A C 1
ATOM 3902 O O . ILE A 1 472 ? 3.697 -15.625 -23.934 1.00 53.19 472 ILE A O 1
ATOM 3906 N N . ALA A 1 473 ? 5.736 -16.372 -24.458 1.00 52.59 473 ALA A N 1
ATOM 3907 C CA . ALA A 1 473 ? 6.073 -15.223 -25.306 1.00 52.59 473 ALA A CA 1
ATOM 3908 C C . ALA A 1 473 ? 5.291 -15.208 -26.638 1.00 52.59 473 ALA A C 1
ATOM 3910 O O . ALA A 1 473 ? 5.169 -14.157 -27.268 1.00 52.59 473 ALA A O 1
ATOM 3911 N N . THR A 1 474 ? 4.734 -16.352 -27.053 1.00 54.25 474 THR A N 1
ATOM 3912 C CA . THR A 1 474 ? 3.811 -16.476 -28.193 1.00 54.25 474 THR A CA 1
ATOM 3913 C C . THR A 1 474 ? 2.342 -16.227 -27.823 1.00 54.25 474 THR A C 1
ATOM 3915 O O . THR A 1 474 ? 1.488 -16.211 -28.711 1.00 54.25 474 THR A O 1
ATOM 3918 N N . TRP A 1 475 ? 2.013 -15.997 -26.543 1.00 58.06 475 TRP A N 1
ATOM 3919 C CA . TRP A 1 475 ? 0.655 -15.633 -26.123 1.00 58.06 475 TRP A CA 1
ATOM 3920 C C . TRP A 1 475 ? 0.344 -14.186 -26.523 1.00 58.06 475 TRP A C 1
ATOM 3922 O O . TRP A 1 475 ? 0.740 -13.223 -25.858 1.00 58.06 475 TRP A O 1
ATOM 3932 N N . ASN A 1 476 ? -0.384 -14.049 -27.632 1.00 54.25 476 ASN A N 1
ATOM 3933 C CA . ASN A 1 476 ? -0.874 -12.774 -28.147 1.00 54.25 476 ASN A CA 1
ATOM 3934 C C . ASN A 1 476 ? -1.797 -12.061 -27.142 1.00 54.25 476 ASN A C 1
ATOM 3936 O O . ASN A 1 476 ? -2.362 -12.661 -26.232 1.00 54.25 476 ASN A O 1
ATOM 3940 N N . SER A 1 477 ? -2.023 -10.765 -27.359 1.00 57.41 477 SER A N 1
ATOM 3941 C CA . SER A 1 477 ? -2.821 -9.876 -26.495 1.00 57.41 477 SER A CA 1
ATOM 3942 C C . SER A 1 477 ? -4.269 -10.309 -26.199 1.00 57.41 477 SER A C 1
ATOM 3944 O O . SER A 1 477 ? -4.905 -9.700 -25.335 1.00 57.41 477 SER A O 1
ATOM 3946 N N . ALA A 1 478 ? -4.786 -11.327 -26.893 1.00 53.84 478 ALA A N 1
ATOM 3947 C CA . ALA A 1 478 ? -6.124 -11.885 -26.720 1.00 53.84 478 ALA A CA 1
ATOM 3948 C C . ALA A 1 478 ? -6.213 -13.026 -25.682 1.00 53.84 478 ALA A C 1
ATOM 3950 O O . ALA A 1 478 ? -7.307 -13.292 -25.187 1.00 53.84 478 ALA A O 1
ATOM 3951 N N . GLU A 1 479 ? -5.104 -13.689 -25.323 1.00 64.06 479 GLU A N 1
ATOM 3952 C CA . GLU A 1 479 ? -5.118 -14.883 -24.463 1.00 64.06 479 GLU A CA 1
ATOM 3953 C C . GLU A 1 479 ? -3.907 -14.966 -23.514 1.00 64.06 479 GLU A C 1
ATOM 3955 O O . GLU A 1 479 ? -2.819 -14.499 -23.844 1.00 64.06 479 GLU A O 1
ATOM 3960 N N . PRO A 1 480 ? -4.045 -15.645 -22.360 1.00 71.94 480 PRO A N 1
ATOM 3961 C CA . PRO A 1 480 ? -5.104 -15.467 -21.374 1.00 71.94 480 PRO A CA 1
ATOM 3962 C C . PRO A 1 480 ? -4.883 -14.174 -20.554 1.00 71.94 480 PRO A C 1
ATOM 3964 O O . PRO A 1 480 ? -3.839 -13.533 -20.628 1.00 71.94 480 PRO A O 1
ATOM 3967 N N . SER A 1 481 ? -5.863 -13.771 -19.735 1.00 76.50 481 SER A N 1
ATOM 3968 C CA . SER A 1 481 ? -5.745 -12.557 -18.898 1.00 76.50 481 SER A CA 1
ATOM 3969 C C . SER A 1 481 ? -4.576 -12.621 -17.900 1.00 76.50 481 SER A C 1
ATOM 3971 O O . SER A 1 481 ? -4.275 -13.700 -17.389 1.00 76.50 481 SER A O 1
ATOM 3973 N N . ASP A 1 482 ? -4.002 -11.473 -17.514 1.00 76.94 482 ASP A N 1
ATOM 3974 C CA . ASP A 1 482 ? -2.891 -11.397 -16.540 1.00 76.94 482 ASP A CA 1
ATOM 3975 C C . ASP A 1 482 ? -3.158 -12.184 -15.246 1.00 76.94 482 ASP A C 1
ATOM 3977 O O . ASP A 1 482 ? -2.268 -12.858 -14.735 1.00 76.94 482 ASP A O 1
ATOM 3981 N N . ARG A 1 483 ? -4.401 -12.175 -14.747 1.00 75.19 483 ARG A N 1
ATOM 3982 C CA . ARG A 1 483 ? -4.827 -12.952 -13.569 1.00 75.19 483 ARG A CA 1
ATOM 3983 C C . ARG A 1 483 ? -4.590 -14.458 -13.739 1.00 75.19 483 ARG A C 1
ATOM 3985 O O . ARG A 1 483 ? -4.183 -15.118 -12.788 1.00 75.19 483 ARG A O 1
ATOM 3992 N N . GLU A 1 484 ? -4.861 -14.987 -14.928 1.00 75.12 484 GLU A N 1
ATOM 3993 C CA . GLU A 1 484 ? -4.726 -16.407 -15.275 1.00 75.12 484 GLU A CA 1
ATOM 3994 C C . GLU A 1 484 ? -3.271 -16.767 -15.612 1.00 75.12 484 GLU A C 1
ATOM 3996 O O . GLU A 1 484 ? -2.775 -17.794 -15.154 1.00 75.12 484 GLU A O 1
ATOM 4001 N N . VAL A 1 485 ? -2.547 -15.891 -16.321 1.00 74.75 485 VAL A N 1
ATOM 4002 C CA . VAL A 1 485 ? -1.098 -16.041 -16.558 1.00 74.75 485 VAL A CA 1
ATOM 4003 C C . VAL A 1 485 ? -0.353 -16.125 -15.223 1.00 74.75 485 VAL A C 1
ATOM 4005 O O . VAL A 1 485 ? 0.372 -17.083 -14.966 1.00 74.75 485 VAL A O 1
ATOM 4008 N N . MET A 1 486 ? -0.604 -15.169 -14.326 1.00 73.62 486 MET A N 1
ATOM 4009 C CA . MET A 1 486 ? 0.003 -15.121 -12.995 1.00 73.62 486 MET A CA 1
ATOM 4010 C C . MET A 1 486 ? -0.382 -16.333 -12.146 1.00 73.62 486 MET A C 1
ATOM 4012 O O . MET A 1 486 ? 0.459 -16.884 -11.445 1.00 73.62 486 MET A O 1
ATOM 4016 N N . LYS A 1 487 ? -1.625 -16.811 -12.239 1.00 72.12 487 LYS A N 1
ATOM 4017 C CA . LYS A 1 487 ? -2.058 -18.041 -11.566 1.00 72.12 487 LYS A CA 1
ATOM 4018 C C . LYS A 1 487 ? -1.278 -19.273 -12.037 1.00 72.12 487 LYS A C 1
ATOM 4020 O O . LYS A 1 487 ? -0.864 -20.066 -11.198 1.00 72.12 487 LYS A O 1
ATOM 4025 N N . ARG A 1 488 ? -1.028 -19.419 -13.343 1.00 71.19 488 ARG A N 1
ATOM 4026 C CA . ARG A 1 488 ? -0.238 -20.536 -13.900 1.00 71.19 488 ARG A CA 1
ATOM 4027 C C . ARG A 1 488 ? 1.226 -20.508 -13.457 1.00 71.19 488 ARG A C 1
ATOM 4029 O O . ARG A 1 488 ? 1.779 -21.568 -13.190 1.00 71.19 488 ARG A O 1
ATOM 4036 N N . LEU A 1 489 ? 1.819 -19.318 -13.321 1.00 68.31 489 LEU A N 1
ATOM 4037 C CA . LEU A 1 489 ? 3.205 -19.132 -12.863 1.00 68.31 489 LEU A CA 1
ATOM 4038 C C . LEU A 1 489 ? 3.445 -19.508 -11.388 1.00 68.31 489 LEU A C 1
ATOM 4040 O O . LEU A 1 489 ? 4.596 -19.669 -11.005 1.00 68.31 489 LEU A O 1
ATOM 4044 N N . PHE A 1 490 ? 2.397 -19.608 -10.558 1.00 62.94 490 PHE A N 1
ATOM 4045 C CA . PHE A 1 490 ? 2.510 -19.864 -9.107 1.00 62.94 490 PHE A CA 1
ATOM 4046 C C . PHE A 1 490 ? 1.846 -21.168 -8.637 1.00 62.94 490 PHE A C 1
ATOM 4048 O O . PHE A 1 490 ? 1.763 -21.411 -7.433 1.00 62.94 490 PHE A O 1
ATOM 4055 N N . LEU A 1 491 ? 1.312 -21.974 -9.560 1.00 52.72 491 LEU A N 1
ATOM 4056 C CA . LEU A 1 491 ? 0.711 -23.288 -9.276 1.00 52.72 491 LEU A CA 1
ATOM 4057 C C . LEU A 1 491 ? 1.592 -24.464 -9.740 1.00 52.72 491 LEU A C 1
ATOM 4059 O O . LEU A 1 491 ? 1.133 -25.607 -9.749 1.00 52.72 491 LEU A O 1
ATOM 4063 N N . ARG A 1 492 ? 2.839 -24.175 -10.116 1.00 46.19 492 ARG A N 1
ATOM 4064 C CA . ARG A 1 492 ? 3.949 -25.115 -10.288 1.00 46.19 492 ARG A CA 1
ATOM 4065 C C . ARG A 1 492 ? 5.108 -24.645 -9.414 1.00 46.19 492 ARG A C 1
ATOM 4067 O O . ARG A 1 492 ? 5.840 -25.535 -8.944 1.00 46.19 492 ARG A O 1
#